Protein AF-0000000068093685 (afdb_homodimer)

pLDDT: mean 85.28, std 12.15, range [39.59, 98.5]

Structure (mmCIF, N/CA/C/O backbone):
data_AF-0000000068093685-model_v1
#
loop_
_entity.id
_entity.type
_entity.pdbx_description
1 polymer 'LysR-family transcriptional regulator'
#
loop_
_atom_site.group_PDB
_atom_site.id
_atom_site.type_symbol
_atom_site.label_atom_id
_atom_site.label_alt_id
_atom_site.label_comp_id
_atom_site.label_asym_id
_atom_site.label_entity_id
_atom_site.label_seq_id
_atom_site.pdbx_PDB_ins_code
_atom_site.Cartn_x
_atom_site.Cartn_y
_atom_site.Cartn_z
_atom_site.occupancy
_atom_site.B_iso_or_equiv
_atom_site.auth_seq_id
_atom_site.auth_comp_id
_atom_site.auth_asym_id
_atom_site.auth_atom_id
_atom_site.pdbx_PDB_model_num
ATOM 1 N N . MET A 1 1 ? 29.625 -22.766 -15.133 1 39.88 1 MET A N 1
ATOM 2 C CA . MET A 1 1 ? 28.391 -23.297 -14.555 1 39.88 1 MET A CA 1
ATOM 3 C C . MET A 1 1 ? 28.156 -22.734 -13.156 1 39.88 1 MET A C 1
ATOM 5 O O . MET A 1 1 ? 27.031 -22.438 -12.773 1 39.88 1 MET A O 1
ATOM 9 N N . SER A 1 2 ? 29.312 -22.531 -12.43 1 57.12 2 SER A N 1
ATOM 10 C CA . SER A 1 2 ? 29.438 -22.188 -11.016 1 57.12 2 SER A CA 1
ATOM 11 C C . SER A 1 2 ? 29.031 -20.75 -10.75 1 57.12 2 SER A C 1
ATOM 13 O O . SER A 1 2 ? 28.438 -20.438 -9.711 1 57.12 2 SER A O 1
ATOM 15 N N . SER A 1 3 ? 28.969 -20.062 -11.875 1 65.5 3 SER A N 1
ATOM 16 C CA . SER A 1 3 ? 28.812 -18.625 -11.727 1 65.5 3 SER A CA 1
ATOM 17 C C . SER A 1 3 ? 27.359 -18.234 -11.5 1 65.5 3 SER A C 1
ATOM 19 O O . SER A 1 3 ? 27.062 -17.375 -10.672 1 65.5 3 SER A O 1
ATOM 21 N N . ILE A 1 4 ? 26.547 -18.984 -12.125 1 68.38 4 ILE A N 1
ATOM 22 C CA . ILE A 1 4 ? 25.141 -18.688 -11.992 1 68.38 4 ILE A CA 1
ATOM 23 C C . ILE A 1 4 ? 24.672 -19.016 -10.57 1 68.38 4 ILE A C 1
ATOM 25 O O . ILE A 1 4 ? 23.922 -18.25 -9.961 1 68.38 4 ILE A O 1
ATOM 29 N N . ARG A 1 5 ? 25.141 -20.109 -10.156 1 74.62 5 ARG A N 1
ATOM 30 C CA . ARG A 1 5 ? 24.828 -20.5 -8.781 1 74.62 5 ARG A CA 1
ATOM 31 C C . ARG A 1 5 ? 25.328 -19.469 -7.785 1 74.62 5 ARG A C 1
ATOM 33 O O . ARG A 1 5 ? 24.641 -19.141 -6.824 1 74.62 5 ARG A O 1
ATOM 40 N N . PHE A 1 6 ? 26.484 -18.953 -8.039 1 78.94 6 PHE A N 1
ATOM 41 C CA . PHE A 1 6 ? 27.078 -17.953 -7.156 1 78.94 6 PHE A CA 1
ATOM 42 C C . PHE A 1 6 ? 26.281 -16.656 -7.203 1 78.94 6 PHE A C 1
ATOM 44 O O . PHE A 1 6 ? 26.078 -16.016 -6.176 1 78.94 6 PHE A O 1
ATOM 51 N N . LEU A 1 7 ? 25.844 -16.406 -8.375 1 81.06 7 LEU A N 1
ATOM 52 C CA . LEU A 1 7 ? 25.047 -15.195 -8.547 1 81.06 7 LEU A CA 1
ATOM 53 C C . LEU A 1 7 ? 23.719 -15.305 -7.816 1 81.06 7 LEU A C 1
ATOM 55 O O . LEU A 1 7 ? 23.25 -14.336 -7.207 1 81.06 7 LEU A O 1
ATOM 59 N N . ARG A 1 8 ? 23.172 -16.453 -7.863 1 80.44 8 ARG A N 1
ATOM 60 C CA . ARG A 1 8 ? 21.922 -16.688 -7.145 1 80.44 8 ARG A CA 1
ATOM 61 C C . ARG A 1 8 ? 22.141 -16.609 -5.637 1 80.44 8 ARG A C 1
ATOM 63 O O . ARG A 1 8 ? 21.312 -16.047 -4.914 1 80.44 8 ARG A O 1
ATOM 70 N N . THR A 1 9 ? 23.234 -17.188 -5.242 1 81.62 9 THR A N 1
ATOM 71 C CA . THR A 1 9 ? 23.594 -17.109 -3.83 1 81.62 9 THR A CA 1
ATOM 72 C C . THR A 1 9 ? 23.781 -15.664 -3.396 1 81.62 9 THR A C 1
ATOM 74 O O . THR A 1 9 ? 23.375 -15.273 -2.303 1 81.62 9 THR A O 1
ATOM 77 N N . PHE A 1 10 ? 24.328 -14.883 -4.266 1 85.69 10 PHE A N 1
ATOM 78 C CA . PHE A 1 10 ? 24.547 -13.469 -3.992 1 85.69 10 PHE A CA 1
ATOM 79 C C . PHE A 1 10 ? 23.219 -12.742 -3.785 1 85.69 10 PHE A C 1
ATOM 81 O O . PHE A 1 10 ? 23.078 -11.977 -2.832 1 85.69 10 PHE A O 1
ATOM 88 N N . LEU A 1 11 ? 22.344 -13.047 -4.641 1 81.5 11 LEU A N 1
ATOM 89 C CA . LEU A 1 11 ? 21.047 -12.414 -4.516 1 81.5 11 LEU A CA 1
ATOM 90 C C . LEU A 1 11 ? 20.359 -12.82 -3.219 1 81.5 11 LEU A C 1
ATOM 92 O O . LEU A 1 11 ? 19.688 -12.008 -2.58 1 81.5 11 LEU A O 1
ATOM 96 N N . ALA A 1 12 ? 20.516 -14.031 -2.824 1 79.88 12 ALA A N 1
ATOM 97 C CA . ALA A 1 12 ? 19.953 -14.516 -1.571 1 79.88 12 ALA A CA 1
ATOM 98 C C . ALA A 1 12 ? 20.562 -13.789 -0.373 1 79.88 12 ALA A C 1
ATOM 100 O O . ALA A 1 12 ? 19.844 -13.43 0.565 1 79.88 12 ALA A O 1
ATOM 101 N N . VAL A 1 13 ? 21.797 -13.547 -0.477 1 81.38 13 VAL A N 1
ATOM 102 C CA . VAL A 1 13 ? 22.5 -12.852 0.598 1 81.38 13 VAL A CA 1
ATOM 103 C C . VAL A 1 13 ? 22.016 -11.398 0.665 1 81.38 13 VAL A C 1
ATOM 105 O O . VAL A 1 13 ? 21.781 -10.867 1.752 1 81.38 13 VAL A O 1
ATOM 108 N N . ALA A 1 14 ? 21.906 -10.852 -0.483 1 79.88 14 ALA A N 1
ATOM 109 C CA . ALA A 1 14 ? 21.484 -9.461 -0.564 1 79.88 14 ALA A CA 1
ATOM 110 C C . ALA A 1 14 ? 20.094 -9.273 0.026 1 79.88 14 ALA A C 1
ATOM 112 O O . ALA A 1 14 ? 19.797 -8.242 0.637 1 79.88 14 ALA A O 1
ATOM 113 N N . GLN A 1 15 ? 19.344 -10.219 -0.206 1 73.25 15 GLN A N 1
ATOM 114 C CA . GLN A 1 15 ? 17.938 -10.164 0.213 1 73.25 15 GLN A CA 1
ATOM 115 C C . GLN A 1 15 ? 17.812 -10.391 1.717 1 73.25 15 GLN A C 1
ATOM 117 O O . GLN A 1 15 ? 16.953 -9.781 2.365 1 73.25 15 GLN A O 1
ATOM 122 N N . HIS A 1 16 ? 18.562 -11.234 2.352 1 68.06 16 HIS A N 1
ATOM 123 C CA . HIS A 1 16 ? 18.344 -11.688 3.721 1 68.06 16 HIS A CA 1
ATOM 124 C C . HIS A 1 16 ? 19.312 -11.008 4.688 1 68.06 16 HIS A C 1
ATOM 126 O O . HIS A 1 16 ? 19.125 -11.078 5.902 1 68.06 16 HIS A O 1
ATOM 132 N N . GLY A 1 17 ? 20.234 -10.227 4.211 1 64.56 17 GLY A N 1
ATOM 133 C CA . GLY A 1 17 ? 21.094 -9.336 4.977 1 64.56 17 GLY A CA 1
ATOM 134 C C . GLY A 1 17 ? 22.219 -10.062 5.691 1 64.56 17 GLY A C 1
ATOM 135 O O . GLY A 1 17 ? 23.156 -9.43 6.176 1 64.56 17 GLY A O 1
ATOM 136 N N . THR A 1 18 ? 22 -11.406 6.133 1 71.38 18 THR A N 1
ATOM 137 C CA . THR A 1 18 ? 23.094 -12.148 6.762 1 71.38 18 THR A CA 1
ATOM 138 C C . THR A 1 18 ? 23.453 -13.375 5.93 1 71.38 18 THR A C 1
ATOM 140 O O . THR A 1 18 ? 22.625 -13.883 5.168 1 71.38 18 THR A O 1
ATOM 143 N N . PHE A 1 19 ? 24.75 -13.883 6.137 1 75.62 19 PHE A N 1
ATOM 144 C CA . PHE A 1 19 ? 25.234 -15.062 5.422 1 75.62 19 PHE A CA 1
ATOM 145 C C . PHE A 1 19 ? 24.531 -16.312 5.906 1 75.62 19 PHE A C 1
ATOM 147 O O . PHE A 1 19 ? 24.219 -17.203 5.109 1 75.62 19 PHE A O 1
ATOM 154 N N . SER A 1 20 ? 24.172 -16.234 7.145 1 76.62 20 SER A N 1
ATOM 155 C CA . SER A 1 20 ? 23.516 -17.406 7.715 1 76.62 20 SER A CA 1
ATOM 156 C C . SER A 1 20 ? 22.094 -17.547 7.188 1 76.62 20 SER A C 1
ATOM 158 O O . SER A 1 20 ? 21.672 -18.641 6.82 1 76.62 20 SER A O 1
ATOM 160 N N . GLU A 1 21 ? 21.5 -16.562 7.152 1 75.62 21 GLU A N 1
ATOM 161 C CA . GLU A 1 21 ? 20.125 -16.594 6.664 1 75.62 21 GLU A CA 1
ATOM 162 C C . GLU A 1 21 ? 20.062 -16.906 5.172 1 75.62 21 GLU A C 1
ATOM 164 O O . GLU A 1 21 ? 19.203 -17.656 4.723 1 75.62 21 GLU A O 1
ATOM 169 N N . ALA A 1 22 ? 20.969 -16.375 4.492 1 76.62 22 ALA A N 1
ATOM 170 C CA . ALA A 1 22 ? 21.062 -16.672 3.064 1 76.62 22 ALA A CA 1
ATOM 171 C C . ALA A 1 22 ? 21.391 -18.141 2.836 1 76.62 22 ALA A C 1
ATOM 173 O O . ALA A 1 22 ? 20.828 -18.781 1.941 1 76.62 22 ALA A O 1
ATOM 174 N N . ALA A 1 23 ? 22.219 -18.656 3.637 1 78.88 23 ALA A N 1
ATOM 175 C CA . ALA A 1 23 ? 22.625 -20.062 3.531 1 78.88 23 ALA A CA 1
ATOM 176 C C . ALA A 1 23 ? 21.438 -21 3.689 1 78.88 23 ALA A C 1
ATOM 178 O O . ALA A 1 23 ? 21.281 -21.953 2.932 1 78.88 23 ALA A O 1
ATOM 179 N N . GLU A 1 24 ? 20.625 -20.656 4.586 1 74.31 24 GLU A N 1
ATOM 180 C CA . GLU A 1 24 ? 19.422 -21.453 4.828 1 74.31 24 GLU A CA 1
ATOM 181 C C . GLU A 1 24 ? 18.5 -21.422 3.621 1 74.31 24 GLU A C 1
ATOM 183 O O . GLU A 1 24 ? 17.906 -22.438 3.254 1 74.31 24 GLU A O 1
ATOM 188 N N . GLN A 1 25 ? 18.531 -20.406 2.957 1 68.5 25 GLN A N 1
ATOM 189 C CA . GLN A 1 25 ? 17.609 -20.219 1.848 1 68.5 25 GLN A CA 1
ATOM 190 C C . GLN A 1 25 ? 18.078 -20.953 0.597 1 68.5 25 GLN A C 1
ATOM 192 O O . GLN A 1 25 ? 17.266 -21.406 -0.208 1 68.5 25 GLN A O 1
ATOM 197 N N . VAL A 1 26 ? 19.359 -21.031 0.508 1 71.19 26 VAL A N 1
ATOM 198 C CA . VAL A 1 26 ? 19.891 -21.656 -0.706 1 71.19 26 VAL A CA 1
ATOM 199 C C . VAL A 1 26 ? 20.344 -23.078 -0.406 1 71.19 26 VAL A C 1
ATOM 201 O O . VAL A 1 26 ? 21 -23.703 -1.238 1 71.19 26 VAL A O 1
ATOM 204 N N . ALA A 1 27 ? 19.984 -23.531 0.815 1 75 27 ALA A N 1
ATOM 205 C CA . ALA A 1 27 ? 20.297 -24.891 1.233 1 75 27 ALA A CA 1
ATOM 206 C C . ALA A 1 27 ? 21.797 -25.156 1.15 1 75 27 ALA A C 1
ATOM 208 O O . ALA A 1 27 ? 22.234 -26.188 0.604 1 75 27 ALA A O 1
ATOM 209 N N . LEU A 1 28 ? 22.547 -24.188 1.588 1 79.25 28 LEU A N 1
ATOM 210 C CA . LEU A 1 28 ? 24 -24.297 1.681 1 79.25 28 LEU A CA 1
ATOM 211 C C . LEU A 1 28 ? 24.484 -23.969 3.092 1 79.25 28 LEU A C 1
ATOM 213 O O . LEU A 1 28 ? 23.734 -23.406 3.893 1 79.25 28 LEU A O 1
ATOM 217 N N . THR A 1 29 ? 25.625 -24.453 3.445 1 80.94 29 THR A N 1
ATOM 218 C CA . THR A 1 29 ? 26.234 -24.047 4.707 1 80.94 29 THR A CA 1
ATOM 219 C C . THR A 1 29 ? 26.734 -22.609 4.629 1 80.94 29 THR A C 1
ATOM 221 O O . THR A 1 29 ? 26.984 -22.094 3.541 1 80.94 29 THR A O 1
ATOM 224 N N . GLN A 1 30 ? 26.766 -22.031 5.742 1 84.81 30 GLN A N 1
ATOM 225 C CA . GLN A 1 30 ? 27.297 -20.672 5.797 1 84.81 30 GLN A CA 1
ATOM 226 C C . GLN A 1 30 ? 28.703 -20.609 5.211 1 84.81 30 GLN A C 1
ATOM 228 O O . GLN A 1 30 ? 29.047 -19.625 4.543 1 84.81 30 GLN A O 1
ATOM 233 N N . ALA A 1 31 ? 29.531 -21.609 5.48 1 85 31 ALA A N 1
ATOM 234 C CA . ALA A 1 31 ? 30.875 -21.656 4.941 1 85 31 ALA A CA 1
ATOM 235 C C . ALA A 1 31 ? 30.859 -21.703 3.416 1 85 31 ALA A C 1
ATOM 237 O O . ALA A 1 31 ? 31.672 -21.031 2.76 1 85 31 ALA A O 1
ATOM 238 N N . ALA A 1 32 ? 29.938 -22.438 2.975 1 82.94 32 ALA A N 1
ATOM 239 C CA . ALA A 1 32 ? 29.812 -22.562 1.524 1 82.94 32 ALA A CA 1
ATOM 240 C C . ALA A 1 32 ?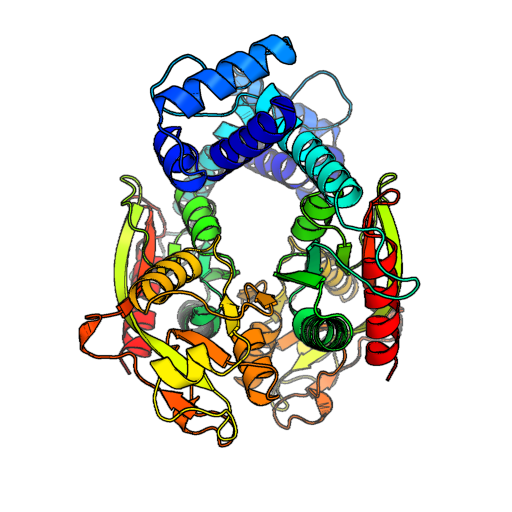 29.375 -21.234 0.904 1 82.94 32 ALA A C 1
ATOM 242 O O . ALA A 1 32 ? 29.875 -20.844 -0.145 1 82.94 32 ALA A O 1
ATOM 243 N N . VAL A 1 33 ? 28.453 -20.625 1.539 1 86.69 33 VAL A N 1
ATOM 244 C CA . VAL A 1 33 ? 27.969 -19.344 1.062 1 86.69 33 VAL A CA 1
ATOM 245 C C . VAL A 1 33 ? 29.109 -18.328 1.092 1 86.69 33 VAL A C 1
ATOM 247 O O . VAL A 1 33 ? 29.297 -17.578 0.131 1 86.69 33 VAL A O 1
ATOM 250 N N . SER A 1 34 ? 29.828 -18.312 2.186 1 85.31 34 SER A N 1
ATOM 251 C CA . SER A 1 34 ? 30.953 -17.406 2.316 1 85.31 34 SER A CA 1
ATOM 252 C C . SER A 1 34 ? 32 -17.656 1.228 1 85.31 34 SER A C 1
ATOM 254 O O . SER A 1 34 ? 32.531 -16.719 0.636 1 85.31 34 SER A O 1
ATOM 256 N N . PHE A 1 35 ? 32.25 -18.859 0.977 1 81.69 35 PHE A N 1
ATOM 257 C CA . PHE A 1 35 ? 33.188 -19.234 -0.076 1 81.69 35 PHE A CA 1
ATOM 258 C C . PHE A 1 35 ? 32.719 -18.75 -1.436 1 81.69 35 PHE A C 1
ATOM 260 O O . PHE A 1 35 ? 33.469 -18.172 -2.209 1 81.69 35 PHE A O 1
ATOM 267 N N . GLN A 1 36 ? 31.484 -19.031 -1.688 1 84.62 36 GLN A N 1
ATOM 268 C CA . GLN A 1 36 ? 30.891 -18.625 -2.965 1 84.62 36 GLN A CA 1
ATOM 269 C C . GLN A 1 36 ? 30.984 -17.109 -3.16 1 84.62 36 GLN A C 1
ATOM 271 O O . GLN A 1 36 ? 31.266 -16.641 -4.266 1 84.62 36 GLN A O 1
ATOM 276 N N . MET A 1 37 ? 30.75 -16.406 -2.141 1 86.94 37 MET A N 1
ATOM 277 C CA . MET A 1 37 ? 30.781 -14.953 -2.23 1 86.94 37 MET A CA 1
ATOM 278 C C . MET A 1 37 ? 32.219 -14.461 -2.48 1 86.94 37 MET A C 1
ATOM 280 O O . MET A 1 37 ? 32.406 -13.547 -3.277 1 86.94 37 MET A O 1
ATOM 284 N N . ARG A 1 38 ? 33.156 -15.055 -1.841 1 83.25 38 ARG A N 1
ATOM 285 C CA . ARG A 1 38 ? 34.562 -14.711 -2.074 1 83.25 38 ARG A CA 1
ATOM 286 C C . ARG A 1 38 ? 34.969 -15.047 -3.504 1 83.25 38 ARG A C 1
ATOM 288 O O . ARG A 1 38 ? 35.656 -14.258 -4.152 1 83.25 38 ARG A O 1
ATOM 295 N N . ALA A 1 39 ? 34.531 -16.203 -3.873 1 80.69 39 ALA A N 1
ATOM 296 C CA . ALA A 1 39 ? 34.812 -16.625 -5.238 1 80.69 39 ALA A CA 1
ATOM 297 C C . ALA A 1 39 ? 34.219 -15.672 -6.254 1 80.69 39 ALA A C 1
ATOM 299 O O . ALA A 1 39 ? 34.844 -15.344 -7.273 1 80.69 39 ALA A O 1
ATOM 300 N N . LEU A 1 40 ? 33.031 -15.281 -6.023 1 83.81 40 LEU A N 1
ATOM 301 C CA . LEU A 1 40 ? 32.312 -14.352 -6.906 1 83.81 40 LEU A CA 1
ATOM 302 C C . LEU A 1 40 ? 33.062 -13.016 -6.969 1 83.81 40 LEU A C 1
ATOM 304 O O . LEU A 1 40 ? 33.219 -12.445 -8.047 1 83.81 40 LEU A O 1
ATOM 308 N N . GLU A 1 41 ? 33.438 -12.547 -5.809 1 86 41 GLU A N 1
ATOM 309 C CA . GLU A 1 41 ? 34.219 -11.305 -5.762 1 86 41 GLU A CA 1
ATOM 310 C C . GLU A 1 41 ? 35.5 -11.43 -6.559 1 86 41 GLU A C 1
ATOM 312 O O . GLU A 1 41 ? 35.906 -10.5 -7.277 1 86 41 GLU A O 1
ATOM 317 N N . ALA A 1 42 ? 36.156 -12.531 -6.406 1 80.31 42 ALA A N 1
ATOM 318 C CA . ALA A 1 42 ? 37.375 -12.789 -7.137 1 80.31 42 ALA A CA 1
ATOM 319 C C . ALA A 1 42 ? 37.125 -12.812 -8.641 1 80.31 42 ALA A C 1
ATOM 321 O O . ALA A 1 42 ? 37.906 -12.234 -9.414 1 80.31 42 ALA A O 1
ATOM 322 N N . GLU A 1 43 ? 36.062 -13.492 -8.961 1 79.31 43 GLU A N 1
ATOM 323 C CA . GLU A 1 43 ? 35.719 -13.594 -10.375 1 79.31 43 GLU A CA 1
ATOM 324 C C . GLU A 1 43 ? 35.406 -12.227 -10.969 1 79.31 43 GLU A C 1
ATOM 326 O O . GLU A 1 43 ? 35.812 -11.922 -12.102 1 79.31 43 GLU A O 1
ATOM 331 N N . LEU A 1 44 ? 34.719 -11.43 -10.195 1 78.88 44 LEU A N 1
ATOM 332 C CA . LEU A 1 44 ? 34.281 -10.125 -10.672 1 78.88 44 LEU A CA 1
ATOM 333 C C . LEU A 1 44 ? 35.344 -9.07 -10.461 1 78.88 44 LEU A C 1
ATOM 335 O O . LEU A 1 44 ? 35.281 -7.984 -11.039 1 78.88 44 LEU A O 1
ATOM 339 N N . GLY A 1 45 ? 36.312 -9.328 -9.68 1 78.69 45 GLY A N 1
ATOM 340 C CA . GLY A 1 45 ? 37.438 -8.422 -9.422 1 78.69 45 GLY A CA 1
ATOM 341 C C . GLY A 1 45 ? 37.062 -7.246 -8.539 1 78.69 45 GLY A C 1
ATOM 342 O O . GLY A 1 45 ? 37.594 -6.148 -8.695 1 78.69 45 GLY A O 1
ATOM 343 N N . ARG A 1 46 ? 35.969 -7.422 -7.82 1 80.25 46 ARG A N 1
ATOM 344 C CA . ARG A 1 46 ? 35.562 -6.344 -6.938 1 80.25 46 ARG A CA 1
ATOM 345 C C . ARG A 1 46 ? 34.938 -6.895 -5.645 1 80.25 46 ARG A C 1
ATOM 347 O O . ARG A 1 46 ? 34.344 -7.973 -5.641 1 80.25 46 ARG A O 1
ATOM 354 N N . GLU A 1 47 ? 35.156 -6.152 -4.594 1 85.25 47 GLU A N 1
ATOM 355 C CA . GLU A 1 47 ? 34.531 -6.484 -3.324 1 85.25 47 GLU A CA 1
ATOM 356 C C . GLU A 1 47 ? 33.062 -6.055 -3.316 1 85.25 47 GLU A C 1
ATOM 358 O O . GLU A 1 47 ? 32.719 -4.961 -3.783 1 85.25 47 GLU A O 1
ATOM 363 N N . LEU A 1 48 ? 32.281 -6.949 -2.871 1 86.12 48 LEU A N 1
ATOM 364 C CA . LEU A 1 48 ? 30.859 -6.691 -2.922 1 86.12 48 LEU A CA 1
ATOM 365 C C . LEU A 1 48 ? 30.297 -6.473 -1.521 1 86.12 48 LEU A C 1
ATOM 367 O O . LEU A 1 48 ? 29.188 -5.953 -1.364 1 86.12 48 LEU A O 1
ATOM 371 N N . PHE A 1 49 ? 31.031 -6.836 -0.463 1 86.19 49 PHE A N 1
ATOM 372 C CA . PHE A 1 49 ? 30.578 -6.766 0.919 1 86.19 49 PHE A CA 1
ATOM 373 C C . PHE A 1 49 ? 31.531 -5.922 1.762 1 86.19 49 PHE A C 1
ATOM 375 O O . PHE A 1 49 ? 32.719 -5.875 1.496 1 86.19 49 PHE A O 1
ATOM 382 N N . ASP A 1 50 ? 30.875 -5.188 2.766 1 76.75 50 ASP A N 1
ATOM 383 C CA . ASP A 1 50 ? 31.719 -4.477 3.727 1 76.75 50 ASP A CA 1
ATOM 384 C C . ASP A 1 50 ? 32.438 -5.449 4.66 1 76.75 50 ASP A C 1
ATOM 386 O O . ASP A 1 50 ? 31.812 -6.398 5.16 1 76.75 50 ASP A O 1
ATOM 390 N N . ARG A 1 51 ? 33.75 -5.547 4.668 1 65.94 51 ARG A N 1
ATOM 391 C CA . ARG A 1 51 ? 34.594 -6.523 5.344 1 65.94 51 ARG A CA 1
ATOM 392 C C . ARG A 1 51 ? 34.531 -6.355 6.855 1 65.94 51 ARG A C 1
ATOM 394 O O . ARG A 1 51 ? 35.031 -7.188 7.602 1 65.94 51 ARG A O 1
ATOM 401 N N . GLY A 1 52 ? 34.125 -5.328 7.398 1 57.66 52 GLY A N 1
ATOM 402 C CA . GLY A 1 52 ? 34.469 -5.055 8.789 1 57.66 52 GLY A CA 1
ATOM 403 C C . GLY A 1 52 ? 33.656 -5.879 9.766 1 57.66 52 GLY A C 1
ATOM 404 O O . GLY A 1 52 ? 33.969 -5.957 10.953 1 57.66 52 GLY A O 1
ATOM 405 N N . GLY A 1 53 ? 32.406 -6.559 9.508 1 56.22 53 GLY A N 1
ATOM 406 C CA . GLY A 1 53 ? 31.625 -7.172 10.578 1 56.22 53 GLY A CA 1
ATOM 407 C C . GLY A 1 53 ? 31.031 -8.508 10.188 1 56.22 53 GLY A C 1
ATOM 408 O O . GLY A 1 53 ? 31.312 -9.031 9.109 1 56.22 53 GLY A O 1
ATOM 409 N N . ARG A 1 54 ? 30.422 -9.172 11.148 1 53.78 54 ARG A N 1
ATOM 410 C CA . ARG A 1 54 ? 29.719 -10.445 11.07 1 53.78 54 ARG A CA 1
ATOM 411 C C . ARG A 1 54 ? 28.516 -10.352 10.133 1 53.78 54 ARG A C 1
ATOM 413 O O . ARG A 1 54 ? 27.953 -11.375 9.734 1 53.78 54 ARG A O 1
ATOM 420 N N . LEU A 1 55 ? 28.156 -9.242 9.672 1 60.81 55 LEU A N 1
ATOM 421 C CA . LEU A 1 55 ? 26.953 -9.062 8.891 1 60.81 55 LEU A CA 1
ATOM 422 C C . LEU A 1 55 ? 27.266 -8.984 7.398 1 60.81 55 LEU A C 1
ATOM 424 O O . LEU A 1 55 ? 28.328 -8.477 7.016 1 60.81 55 LEU A O 1
ATOM 428 N N . ALA A 1 56 ? 26.578 -9.719 6.547 1 68.81 56 ALA A N 1
ATOM 429 C CA . ALA A 1 56 ? 26.672 -9.695 5.09 1 68.81 56 ALA A CA 1
ATOM 430 C C . ALA A 1 56 ? 26.047 -8.43 4.523 1 68.81 56 ALA A C 1
ATOM 432 O O . ALA A 1 56 ? 24.938 -8.469 3.977 1 68.81 56 ALA A O 1
ATOM 433 N N . ILE A 1 57 ? 26.812 -7.332 4.754 1 75.44 57 ILE A N 1
ATOM 434 C CA . ILE A 1 57 ? 26.297 -6.062 4.262 1 75.44 57 ILE A CA 1
ATOM 435 C C . ILE A 1 57 ? 26.938 -5.727 2.918 1 75.44 57 ILE A C 1
ATOM 437 O O . ILE A 1 57 ? 28.172 -5.715 2.801 1 75.44 57 ILE A O 1
ATOM 441 N N . LEU A 1 58 ? 26.078 -5.512 1.967 1 78.56 58 LEU A N 1
ATOM 442 C CA . LEU A 1 58 ? 26.562 -5.129 0.643 1 78.56 58 LEU A CA 1
ATOM 443 C C . LEU A 1 58 ? 27.219 -3.756 0.679 1 78.56 58 LEU A C 1
ATOM 445 O O . LEU A 1 58 ? 26.719 -2.836 1.326 1 78.56 58 LEU A O 1
ATOM 449 N N . ASN A 1 59 ? 28.406 -3.656 0.06 1 77.94 59 ASN A N 1
ATOM 450 C CA . ASN A 1 59 ? 28.969 -2.33 -0.171 1 77.94 59 ASN A CA 1
ATOM 451 C C . ASN A 1 59 ? 28.328 -1.648 -1.374 1 77.94 59 ASN A C 1
ATOM 453 O O . ASN A 1 59 ? 27.344 -2.154 -1.929 1 77.94 59 ASN A O 1
ATOM 457 N N . ALA A 1 60 ? 28.781 -0.5 -1.72 1 73.88 60 ALA A N 1
ATOM 458 C CA . ALA A 1 60 ? 28.203 0.271 -2.816 1 73.88 60 ALA A CA 1
ATOM 459 C C . ALA A 1 60 ? 28.234 -0.525 -4.117 1 73.88 60 ALA A C 1
ATOM 461 O O . ALA A 1 60 ? 27.25 -0.534 -4.859 1 73.88 60 ALA A O 1
ATOM 462 N N . ALA A 1 61 ? 29.297 -1.18 -4.344 1 75.69 61 ALA A N 1
ATOM 463 C CA . ALA A 1 61 ? 29.438 -1.988 -5.551 1 75.69 61 ALA A CA 1
ATOM 464 C C . ALA A 1 61 ? 28.453 -3.148 -5.559 1 75.69 61 ALA A C 1
ATOM 466 O O . ALA A 1 61 ? 27.859 -3.461 -6.594 1 75.69 61 ALA A O 1
ATOM 467 N N . GLY A 1 62 ? 28.312 -3.744 -4.438 1 81.25 62 GLY A N 1
ATOM 468 C CA . GLY A 1 62 ? 27.359 -4.832 -4.309 1 81.25 62 GLY A CA 1
ATOM 469 C C . GLY A 1 62 ? 25.922 -4.402 -4.559 1 81.25 62 GLY A C 1
ATOM 470 O O . GLY A 1 62 ? 25.172 -5.078 -5.27 1 81.25 62 GLY A O 1
ATOM 471 N N . ARG A 1 63 ? 25.578 -3.373 -4.074 1 76.5 63 ARG A N 1
ATOM 472 C CA . ARG A 1 63 ? 24.219 -2.859 -4.234 1 76.5 63 ARG A CA 1
ATOM 473 C C . ARG A 1 63 ? 23.938 -2.516 -5.691 1 76.5 63 ARG A C 1
ATOM 475 O O . ARG A 1 63 ? 22.828 -2.764 -6.188 1 76.5 63 ARG A O 1
ATOM 482 N N . GLU A 1 64 ? 24.922 -2.043 -6.316 1 73.19 64 GLU A N 1
ATOM 483 C CA . GLU A 1 64 ? 24.797 -1.677 -7.723 1 73.19 64 GLU A CA 1
ATOM 484 C C . GLU A 1 64 ? 24.641 -2.914 -8.602 1 73.19 64 GLU A C 1
ATOM 486 O O . GLU A 1 64 ? 23.984 -2.859 -9.648 1 73.19 64 GLU A O 1
ATOM 491 N N . LEU A 1 65 ? 25.203 -3.975 -8.148 1 77.88 65 LEU A N 1
ATOM 492 C CA . LEU A 1 65 ? 25.25 -5.176 -8.984 1 77.88 65 LEU A CA 1
ATOM 493 C C . LEU A 1 65 ? 23.969 -5.988 -8.836 1 77.88 65 LEU A C 1
ATOM 495 O O . LEU A 1 65 ? 23.656 -6.816 -9.688 1 77.88 65 LEU A O 1
ATOM 499 N N . VAL A 1 66 ? 23.312 -5.746 -7.781 1 79.5 66 VAL A N 1
ATOM 500 C CA . VAL A 1 66 ? 22.156 -6.574 -7.473 1 79.5 66 VAL A CA 1
ATOM 501 C C . VAL A 1 66 ? 21.172 -6.539 -8.641 1 79.5 66 VAL A C 1
ATOM 503 O O . VAL A 1 66 ? 20.797 -7.582 -9.18 1 79.5 66 VAL A O 1
ATOM 506 N N . PRO A 1 67 ? 20.906 -5.406 -9.18 1 71.19 67 PRO A N 1
ATOM 507 C CA . PRO A 1 67 ? 19.969 -5.41 -10.305 1 71.19 67 PRO A CA 1
ATOM 508 C C . PRO A 1 67 ? 20.547 -6.059 -11.562 1 71.19 67 PRO A C 1
ATOM 510 O O . PRO A 1 67 ? 19.828 -6.723 -12.312 1 71.19 67 PRO A O 1
ATOM 513 N N . GLU A 1 68 ? 21.766 -5.914 -11.719 1 71.75 68 GLU A N 1
ATOM 514 C CA . GLU A 1 68 ? 22.422 -6.48 -12.891 1 71.75 68 GLU A CA 1
ATOM 515 C C . GLU A 1 68 ? 22.453 -8.008 -12.828 1 71.75 68 GLU A C 1
ATOM 517 O O . GLU A 1 68 ? 22.203 -8.68 -13.828 1 71.75 68 GLU A O 1
ATOM 522 N N . ILE A 1 69 ? 22.734 -8.453 -11.727 1 77.62 69 ILE A N 1
ATOM 523 C CA . ILE A 1 69 ? 22.812 -9.898 -11.539 1 77.62 69 ILE A CA 1
ATOM 524 C C . ILE A 1 69 ? 21.422 -10.508 -11.672 1 77.62 69 ILE A C 1
ATOM 526 O O . ILE A 1 69 ? 21.266 -11.57 -12.281 1 77.62 69 ILE A O 1
ATOM 530 N N . LYS A 1 70 ? 20.578 -9.891 -11.117 1 73.25 70 LYS A N 1
ATOM 531 C CA . LYS A 1 70 ? 19.203 -10.367 -11.273 1 73.25 70 LYS A CA 1
ATOM 532 C C . LYS A 1 70 ? 18.812 -10.469 -12.742 1 73.25 70 LYS A C 1
ATOM 534 O O . LYS A 1 70 ? 18.25 -11.469 -13.172 1 73.25 70 LYS A O 1
ATOM 539 N N . ARG A 1 71 ? 19.172 -9.523 -13.516 1 65.88 71 ARG A N 1
ATOM 540 C CA . ARG A 1 71 ? 18.906 -9.523 -14.953 1 65.88 71 ARG A CA 1
ATOM 541 C C . ARG A 1 71 ? 19.609 -10.688 -15.641 1 65.88 71 ARG A C 1
ATOM 543 O O . ARG A 1 71 ? 19.031 -11.352 -16.5 1 65.88 71 ARG A O 1
ATOM 550 N N . LEU A 1 72 ? 20.766 -10.766 -15.195 1 65.62 72 LEU A N 1
ATOM 551 C CA . LEU A 1 72 ? 21.562 -11.844 -15.789 1 65.62 72 LEU A CA 1
ATOM 552 C C . LEU A 1 72 ? 20.938 -13.203 -15.508 1 65.62 72 LEU A C 1
ATOM 554 O O . LEU A 1 72 ? 20.812 -14.039 -16.406 1 65.62 72 LEU A O 1
ATOM 558 N N . LEU A 1 73 ? 20.562 -13.367 -14.375 1 72.06 73 LEU A N 1
ATOM 559 C CA . LEU A 1 73 ? 20 -14.656 -13.992 1 72.06 73 LEU A CA 1
ATOM 560 C C . LEU A 1 73 ? 18.641 -14.875 -14.656 1 72.06 73 LEU A C 1
ATOM 562 O O . LEU A 1 73 ? 18.312 -15.992 -15.078 1 72.06 73 LEU A O 1
ATOM 566 N N . ASP A 1 74 ? 18 -13.859 -14.781 1 64.38 74 ASP A N 1
ATOM 567 C CA . ASP A 1 74 ? 16.719 -13.938 -15.492 1 64.38 74 ASP A CA 1
ATOM 568 C C . ASP A 1 74 ? 16.938 -14.352 -16.953 1 64.38 74 ASP A C 1
ATOM 570 O O . ASP A 1 74 ? 16.203 -15.188 -17.469 1 64.38 74 ASP A O 1
ATOM 574 N N . LEU A 1 75 ? 17.875 -13.695 -17.484 1 58.75 75 LEU A N 1
ATOM 575 C CA . LEU A 1 75 ? 18.219 -14.023 -18.859 1 58.75 75 LEU A CA 1
ATOM 576 C C . LEU A 1 75 ? 18.656 -15.477 -18.984 1 58.75 75 LEU A C 1
ATOM 578 O O . LEU A 1 75 ? 18.266 -16.172 -19.922 1 58.75 75 LEU A O 1
ATOM 582 N N . TYR A 1 76 ? 19.453 -15.836 -18.031 1 59.53 76 TYR A N 1
ATOM 583 C CA . TYR A 1 76 ? 19.938 -17.203 -18.016 1 59.53 76 TYR A CA 1
ATOM 584 C C . TYR A 1 76 ? 18.781 -18.188 -17.891 1 59.53 76 TYR A C 1
ATOM 586 O O . TYR A 1 76 ? 18.719 -19.203 -18.594 1 59.53 76 TYR A O 1
ATOM 594 N N . ASP A 1 77 ? 18 -17.938 -16.969 1 60.84 77 ASP A N 1
ATOM 595 C CA . ASP A 1 77 ? 16.875 -18.828 -16.75 1 60.84 77 ASP A CA 1
ATOM 596 C C . ASP A 1 77 ? 15.961 -18.875 -17.969 1 60.84 77 ASP A C 1
ATOM 598 O O . ASP A 1 77 ? 15.391 -19.922 -18.297 1 60.84 77 ASP A O 1
ATOM 602 N N . HIS A 1 78 ? 15.93 -17.812 -18.578 1 57.66 78 HIS A N 1
ATOM 603 C CA . HIS A 1 78 ? 15.18 -17.75 -19.828 1 57.66 78 HIS A CA 1
ATOM 604 C C . HIS A 1 78 ? 15.805 -18.641 -20.891 1 57.66 78 HIS A C 1
ATOM 606 O O . HIS A 1 78 ? 15.086 -19.297 -21.656 1 57.66 78 HIS A O 1
ATOM 612 N N . LEU A 1 79 ? 17.047 -18.5 -20.859 1 51.53 79 LEU A N 1
ATOM 613 C CA . LEU A 1 79 ? 17.766 -19.312 -21.844 1 51.53 79 LEU A CA 1
ATOM 614 C C . LEU A 1 79 ? 17.547 -20.812 -21.578 1 51.53 79 LEU A C 1
ATOM 616 O O . LEU A 1 79 ? 17.547 -21.609 -22.516 1 51.53 79 LEU A O 1
ATOM 620 N N . LYS A 1 80 ? 17.484 -21.094 -20.359 1 48.94 80 LYS A N 1
ATOM 621 C CA . LYS A 1 80 ? 17.297 -22.484 -20 1 48.94 80 LYS A CA 1
ATOM 622 C C . LYS A 1 80 ? 15.844 -22.922 -20.219 1 48.94 80 LYS A C 1
ATOM 624 O O . LYS A 1 80 ? 15.539 -24.109 -20.25 1 48.94 80 LYS A O 1
ATOM 629 N N . ALA A 1 81 ? 14.984 -22.062 -20.016 1 49.22 81 ALA A N 1
ATOM 630 C CA . ALA A 1 81 ? 13.586 -22.469 -20.172 1 49.22 81 ALA A CA 1
ATOM 631 C C . ALA A 1 81 ? 13.352 -23.094 -21.547 1 49.22 81 ALA A C 1
ATOM 633 O O . ALA A 1 81 ? 13.875 -22.625 -22.562 1 49.22 81 ALA A O 1
ATOM 634 N N . PRO A 1 82 ? 13.016 -24.312 -21.484 1 46.75 82 PRO A N 1
ATOM 635 C CA . PRO A 1 82 ? 12.75 -25 -22.75 1 46.75 82 PRO A CA 1
ATOM 636 C C . PRO A 1 82 ? 12.016 -24.125 -23.75 1 46.75 82 PRO A C 1
ATOM 638 O O . PRO A 1 82 ? 11.289 -23.203 -23.359 1 46.75 82 PRO A O 1
ATOM 641 N N . ARG A 1 83 ? 12.531 -24.062 -25.016 1 45.44 83 ARG A N 1
ATOM 642 C CA . ARG A 1 83 ? 11.891 -23.516 -26.203 1 45.44 83 ARG A CA 1
ATOM 643 C C . ARG A 1 83 ? 10.383 -23.766 -26.172 1 45.44 83 ARG A C 1
ATOM 645 O O . ARG A 1 83 ? 9.93 -24.906 -26.297 1 45.44 83 ARG A O 1
ATOM 652 N N . ASN A 1 84 ? 9.711 -23.078 -25.328 1 46.78 84 ASN A N 1
ATOM 653 C CA . ASN A 1 84 ? 8.266 -23.25 -25.281 1 46.78 84 ASN A CA 1
ATOM 654 C C . ASN A 1 84 ? 7.672 -23.359 -26.688 1 46.78 84 ASN A C 1
ATOM 656 O O . ASN A 1 84 ? 8.258 -22.875 -27.656 1 46.78 84 ASN A O 1
ATOM 660 N N . VAL A 1 85 ? 6.844 -24.375 -26.875 1 49.47 85 VAL A N 1
ATOM 661 C CA . VAL A 1 85 ? 6.016 -24.5 -28.078 1 49.47 85 VAL A CA 1
ATOM 662 C C . VAL A 1 85 ? 5.574 -23.109 -28.531 1 49.47 85 VAL A C 1
ATOM 664 O O . VAL A 1 85 ? 5.328 -22.219 -27.703 1 49.47 85 VAL A O 1
ATOM 667 N N . PRO A 1 86 ? 5.582 -22.844 -29.766 1 51.88 86 PRO A N 1
ATOM 668 C CA . PRO A 1 86 ? 5.051 -21.594 -30.328 1 51.88 86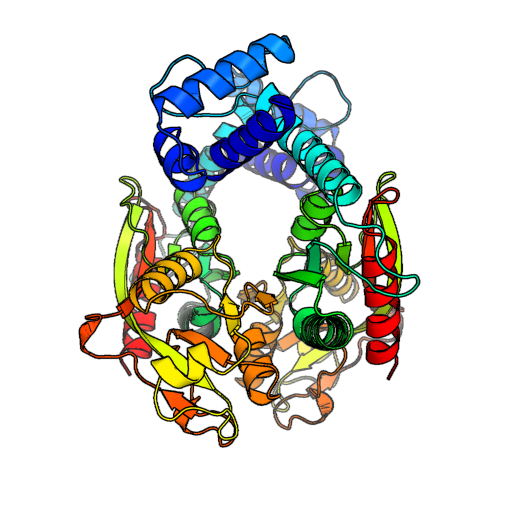 PRO A CA 1
ATOM 669 C C . PRO A 1 86 ? 3.691 -21.219 -29.75 1 51.88 86 PRO A C 1
ATOM 671 O O . PRO A 1 86 ? 2.783 -22.047 -29.703 1 51.88 86 PRO A O 1
ATOM 674 N N . GLY A 1 87 ? 3.57 -20.188 -28.953 1 63.09 87 GLY A N 1
ATOM 675 C CA . GLY A 1 87 ? 2.326 -19.703 -28.375 1 63.09 87 GLY A CA 1
ATOM 676 C C . GLY A 1 87 ? 2.25 -19.859 -26.875 1 63.09 87 GLY A C 1
ATOM 677 O O . GLY A 1 87 ? 1.387 -19.266 -26.219 1 63.09 87 GLY A O 1
ATOM 678 N N . GLU A 1 88 ? 3.018 -20.766 -26.359 1 68.56 88 GLU A N 1
ATOM 679 C CA . GLU A 1 88 ? 2.934 -21 -24.922 1 68.56 88 GLU A CA 1
ATOM 680 C C . GLU A 1 88 ? 3.857 -20.062 -24.156 1 68.56 88 GLU A C 1
ATOM 682 O O . GLU A 1 88 ? 5.031 -19.922 -24.5 1 68.56 88 GLU A O 1
ATOM 687 N N . LEU A 1 89 ? 3.234 -19.312 -23.297 1 75.12 89 LEU A N 1
ATOM 688 C CA . LEU A 1 89 ? 4.012 -18.469 -22.406 1 75.12 89 LEU A CA 1
ATOM 689 C C . LEU A 1 89 ? 4.492 -19.266 -21.188 1 75.12 89 LEU A C 1
ATOM 691 O O . LEU A 1 89 ? 3.758 -20.094 -20.656 1 75.12 89 LEU A O 1
ATOM 695 N N . ALA A 1 90 ? 5.766 -19.125 -20.984 1 74.31 90 ALA A N 1
ATOM 696 C CA . ALA A 1 90 ? 6.348 -19.812 -19.828 1 74.31 90 ALA A CA 1
ATOM 697 C C . ALA A 1 90 ? 7.375 -18.938 -19.125 1 74.31 90 ALA A C 1
ATOM 699 O O . ALA A 1 90 ? 7.758 -17.891 -19.625 1 74.31 90 ALA A O 1
ATOM 700 N N . GLY A 1 91 ? 7.688 -19.328 -17.875 1 78.5 91 GLY A N 1
ATOM 701 C CA . GLY A 1 91 ? 8.695 -18.609 -17.109 1 78.5 91 GLY A CA 1
ATOM 702 C C . GLY A 1 91 ? 8.102 -17.688 -16.047 1 78.5 91 GLY A C 1
ATOM 703 O O . GLY A 1 91 ? 6.883 -17.609 -15.906 1 78.5 91 GLY A O 1
ATOM 704 N N . SER A 1 92 ? 9.031 -17.047 -15.367 1 84.5 92 SER A N 1
ATOM 705 C CA . SER A 1 92 ? 8.625 -16.188 -14.258 1 84.5 92 SER A CA 1
ATOM 706 C C . SER A 1 92 ? 8.461 -14.734 -14.703 1 84.5 92 SER A C 1
ATOM 708 O O . SER A 1 92 ? 9.266 -14.234 -15.5 1 84.5 92 SER A O 1
ATOM 710 N N . VAL A 1 93 ? 7.359 -14.125 -14.305 1 88.38 93 VAL A N 1
ATOM 711 C CA . VAL A 1 93 ? 7.117 -12.719 -14.602 1 88.38 93 VAL A CA 1
ATOM 712 C C . VAL A 1 93 ? 6.652 -11.992 -13.344 1 88.38 93 VAL A C 1
ATOM 714 O O . VAL A 1 93 ? 5.852 -12.531 -12.57 1 88.38 93 VAL A O 1
ATOM 717 N N . SER A 1 94 ? 7.242 -10.867 -13.055 1 92.25 94 SER A N 1
ATOM 718 C CA . SER A 1 94 ? 6.863 -10.016 -11.938 1 92.25 94 SER A CA 1
ATOM 719 C C . SER A 1 94 ? 6.262 -8.695 -12.422 1 92.25 94 SER A C 1
ATOM 721 O O . SER A 1 94 ? 6.918 -7.938 -13.141 1 92.25 94 SER A O 1
ATOM 723 N N . VAL A 1 95 ? 5.012 -8.461 -11.984 1 95.56 95 VAL A N 1
ATOM 724 C CA . VAL A 1 95 ? 4.312 -7.266 -12.453 1 95.56 95 VAL A CA 1
ATOM 725 C C . VAL A 1 95 ? 3.76 -6.492 -11.258 1 95.56 95 VAL A C 1
ATOM 727 O O . VAL A 1 95 ? 3.25 -7.09 -10.305 1 95.56 95 VAL A O 1
ATOM 730 N N . GLY A 1 96 ? 3.914 -5.219 -11.344 1 96.75 96 GLY A N 1
ATOM 731 C CA . GLY A 1 96 ? 3.396 -4.355 -10.289 1 96.75 96 GLY A CA 1
ATOM 732 C C . GLY A 1 96 ? 2.209 -3.523 -10.727 1 96.75 96 GLY A C 1
ATOM 733 O O . GLY A 1 96 ? 1.966 -3.365 -11.93 1 96.75 96 GLY A O 1
ATOM 734 N N . ALA A 1 97 ? 1.47 -3.041 -9.742 1 96.75 97 ALA A N 1
ATOM 735 C CA . ALA A 1 97 ? 0.389 -2.098 -10.016 1 96.75 97 ALA A CA 1
ATOM 736 C C . ALA A 1 97 ? 0.107 -1.219 -8.797 1 96.75 97 ALA A C 1
ATOM 738 O O . ALA A 1 97 ? 0.298 -1.646 -7.656 1 96.75 97 ALA A O 1
ATOM 739 N N . ILE A 1 98 ? -0.287 -0.072 -9.109 1 94.94 98 ILE A N 1
ATOM 740 C CA . ILE A 1 98 ? -0.864 0.74 -8.039 1 94.94 98 ILE A CA 1
ATOM 741 C C . ILE A 1 98 ? -2.143 0.082 -7.523 1 94.94 98 ILE A C 1
ATOM 743 O O . ILE A 1 98 ? -2.74 -0.75 -8.211 1 94.94 98 ILE A O 1
ATOM 747 N N . VAL A 1 99 ? -2.514 0.517 -6.363 1 91.19 99 VAL A N 1
ATOM 748 C CA . VAL A 1 99 ? -3.58 -0.167 -5.637 1 91.19 99 VAL A CA 1
ATOM 749 C C . VAL A 1 99 ? -4.859 -0.158 -6.473 1 91.19 99 VAL A C 1
ATOM 751 O O . VAL A 1 99 ? -5.547 -1.175 -6.574 1 91.19 99 VAL A O 1
ATOM 754 N N . SER A 1 100 ? -5.191 0.889 -7.156 1 91.06 100 SER A N 1
ATOM 755 C CA . SER A 1 100 ? -6.453 1.043 -7.875 1 91.06 100 SER A CA 1
ATOM 756 C C . SER A 1 100 ? -6.492 0.157 -9.117 1 91.06 100 SER A C 1
ATOM 758 O O . SER A 1 100 ? -7.555 -0.042 -9.711 1 91.06 100 SER A O 1
ATOM 760 N N . CYS A 1 101 ? -5.395 -0.412 -9.477 1 94.25 101 CYS A N 1
ATOM 761 C CA . CYS A 1 101 ? -5.352 -1.257 -10.672 1 94.25 101 CYS A CA 1
ATOM 762 C C . CYS A 1 101 ? -5.188 -2.723 -10.289 1 94.25 101 CYS A C 1
ATOM 764 O O . CYS A 1 101 ? -5.188 -3.598 -11.156 1 94.25 101 CYS A O 1
ATOM 766 N N . MET A 1 102 ? -5.039 -3.016 -9.062 1 92.81 102 MET A N 1
ATOM 767 C CA . MET A 1 102 ? -4.711 -4.367 -8.609 1 92.81 102 MET A CA 1
ATOM 768 C C . MET A 1 102 ? -5.828 -5.344 -8.953 1 92.81 102 MET A C 1
ATOM 770 O O . MET A 1 102 ? -5.566 -6.492 -9.305 1 92.81 102 MET A O 1
ATOM 774 N N . GLY A 1 103 ? -7.027 -4.914 -8.836 1 90.12 103 GLY A N 1
ATOM 775 C CA . GLY A 1 103 ? -8.141 -5.785 -9.18 1 90.12 103 GLY A CA 1
ATOM 776 C C . GLY A 1 103 ? -8.094 -6.273 -10.609 1 90.12 103 GLY A C 1
ATOM 777 O O . GLY A 1 103 ? -8.164 -7.477 -10.867 1 90.12 103 GLY A O 1
ATOM 778 N N . THR A 1 104 ? -7.961 -5.406 -11.5 1 91.62 104 THR A N 1
ATOM 779 C CA . THR A 1 104 ? -7.922 -5.73 -12.922 1 91.62 104 THR A CA 1
ATOM 780 C C . THR A 1 104 ? -6.691 -6.566 -13.258 1 91.62 104 THR A C 1
ATOM 782 O O . THR A 1 104 ? -6.793 -7.582 -13.945 1 91.62 104 THR A O 1
ATOM 785 N N . LEU A 1 105 ? -5.547 -6.117 -12.727 1 95.31 105 LEU A N 1
ATOM 786 C CA . LEU A 1 105 ? -4.316 -6.848 -13 1 95.31 105 LEU A CA 1
ATOM 787 C C . LEU A 1 105 ? -4.422 -8.289 -12.523 1 95.31 105 LEU A C 1
ATOM 789 O O . LEU A 1 105 ? -4.031 -9.219 -13.242 1 95.31 105 LEU A O 1
ATOM 793 N N . SER A 1 106 ? -4.906 -8.453 -11.359 1 94 106 SER A N 1
ATOM 794 C CA . SER A 1 106 ? -4.992 -9.789 -10.789 1 94 106 SER A CA 1
ATOM 795 C C . SER A 1 106 ? -5.918 -10.688 -11.602 1 94 106 SER A C 1
ATOM 797 O O . SER A 1 106 ? -5.641 -11.867 -11.789 1 94 106 SER A O 1
ATOM 799 N N . LYS A 1 107 ? -6.984 -10.172 -12.078 1 91.62 107 LYS A N 1
ATOM 800 C CA . LYS A 1 107 ? -7.902 -10.922 -12.93 1 91.62 107 LYS A CA 1
ATOM 801 C C . LYS A 1 107 ? -7.227 -11.344 -14.234 1 91.62 107 LYS A C 1
ATOM 803 O O . LYS A 1 107 ? -7.336 -12.5 -14.656 1 91.62 107 LYS A O 1
ATOM 808 N N . VAL A 1 108 ? -6.57 -10.43 -14.805 1 94.62 108 VAL A N 1
ATOM 809 C CA . VAL A 1 108 ? -5.895 -10.68 -16.062 1 94.62 108 VAL A CA 1
ATOM 810 C C . VAL A 1 108 ? -4.82 -11.75 -15.883 1 94.62 108 VAL A C 1
ATOM 812 O O . VAL A 1 108 ? -4.746 -12.703 -16.656 1 94.62 108 VAL A O 1
ATOM 815 N N . VAL A 1 109 ? -4.035 -11.602 -14.852 1 94.69 109 VAL A N 1
ATOM 816 C CA . VAL A 1 109 ? -2.922 -12.523 -14.625 1 94.69 109 VAL A CA 1
ATOM 817 C C . VAL A 1 109 ? -3.457 -13.906 -14.281 1 94.69 109 VAL A C 1
ATOM 819 O O . VAL A 1 109 ? -2.857 -14.922 -14.648 1 94.69 109 VAL A O 1
ATOM 822 N N . SER A 1 110 ? -4.508 -13.922 -13.531 1 93.31 110 SER A N 1
ATOM 823 C CA . SER A 1 110 ? -5.121 -15.203 -13.195 1 93.31 110 SER A CA 1
ATOM 824 C C . SER A 1 110 ? -5.582 -15.938 -14.453 1 93.31 110 SER A C 1
ATOM 826 O O . SER A 1 110 ? -5.367 -17.141 -14.586 1 93.31 110 SER A O 1
ATOM 828 N N . GLN A 1 111 ? -6.203 -15.219 -15.344 1 92.5 111 GLN A N 1
ATOM 829 C CA . GLN A 1 111 ? -6.645 -15.805 -16.594 1 92.5 111 GLN A CA 1
ATOM 830 C C . GLN A 1 111 ? -5.461 -16.266 -17.438 1 92.5 111 GLN A C 1
ATOM 832 O O . GLN A 1 111 ? -5.492 -17.359 -18.016 1 92.5 111 GLN A O 1
ATOM 837 N N . LEU A 1 112 ? -4.488 -15.477 -17.516 1 92.25 112 LEU A N 1
ATOM 838 C CA . LEU A 1 112 ? -3.289 -15.82 -18.281 1 92.25 112 LEU A CA 1
ATOM 839 C C . LEU A 1 112 ? -2.639 -17.078 -17.719 1 92.25 112 LEU A C 1
ATOM 841 O O . LEU A 1 112 ? -2.18 -17.938 -18.469 1 92.25 112 LEU A O 1
ATOM 845 N N . LYS A 1 113 ? -2.559 -17.094 -16.438 1 91.94 113 LYS A N 1
ATOM 846 C CA . LYS A 1 113 ? -1.975 -18.266 -15.781 1 91.94 113 LYS A CA 1
ATOM 847 C C . LYS A 1 113 ? -2.783 -19.531 -16.078 1 91.94 113 LYS A C 1
ATOM 849 O O . LYS A 1 113 ? -2.217 -20.609 -16.25 1 91.94 113 LYS A O 1
ATOM 854 N N . ARG A 1 114 ? -4.035 -19.484 -16.094 1 90.06 114 ARG A N 1
ATOM 855 C CA . ARG A 1 114 ? -4.895 -20.609 -16.438 1 90.06 114 ARG A CA 1
ATOM 856 C C . ARG A 1 114 ? -4.625 -21.078 -17.859 1 90.06 114 ARG A C 1
ATOM 858 O O . ARG A 1 114 ? -4.574 -22.281 -18.125 1 90.06 114 ARG A O 1
ATOM 865 N N . ASP A 1 115 ? -4.441 -20.125 -18.734 1 89.94 115 ASP A N 1
ATOM 866 C CA . ASP A 1 115 ? -4.211 -20.422 -20.141 1 89.94 115 ASP A CA 1
ATOM 867 C C . ASP A 1 115 ? -2.789 -20.922 -20.375 1 89.94 115 ASP A C 1
ATOM 869 O O . ASP A 1 115 ? -2.531 -21.641 -21.344 1 89.94 115 ASP A O 1
ATOM 873 N N . HIS A 1 116 ? -1.93 -20.484 -19.531 1 90.12 116 HIS A N 1
ATOM 874 C CA . HIS A 1 116 ? -0.521 -20.844 -19.625 1 90.12 116 HIS A CA 1
ATOM 875 C C . HIS A 1 116 ? 0.023 -21.328 -18.281 1 90.12 116 HIS A C 1
ATOM 877 O O . HIS A 1 116 ? 0.762 -20.594 -17.609 1 90.12 116 HIS A O 1
ATOM 883 N N . PRO A 1 117 ? -0.155 -22.531 -17.984 1 86.81 117 PRO A N 1
ATOM 884 C CA . PRO A 1 117 ? 0.17 -23.047 -16.656 1 86.81 117 PRO A CA 1
ATOM 885 C C . PRO A 1 117 ? 1.665 -23 -16.344 1 86.81 117 PRO A C 1
ATOM 887 O O . PRO A 1 117 ? 2.062 -23.047 -15.18 1 86.81 117 PRO A O 1
ATOM 890 N N . ALA A 1 118 ? 2.453 -22.844 -17.328 1 85.12 118 ALA A N 1
ATOM 891 C CA . ALA A 1 118 ? 3.9 -22.844 -17.141 1 85.12 118 ALA A CA 1
ATOM 892 C C . ALA A 1 118 ? 4.395 -21.469 -16.703 1 85.12 118 ALA A C 1
ATOM 894 O O . ALA A 1 118 ? 5.562 -21.297 -16.344 1 85.12 118 ALA A O 1
ATOM 895 N N . LEU A 1 119 ? 3.488 -20.578 -16.625 1 87.38 119 LEU A N 1
ATOM 896 C CA . LEU A 1 119 ? 3.84 -19.234 -16.172 1 87.38 119 LEU A CA 1
ATOM 897 C C . LEU A 1 119 ? 3.891 -19.188 -14.641 1 87.38 119 LEU A C 1
ATOM 899 O O . LEU A 1 119 ? 3.051 -19.781 -13.969 1 87.38 119 LEU A O 1
ATOM 903 N N . ASP A 1 120 ? 4.902 -18.531 -14.164 1 86.62 120 ASP A N 1
ATOM 904 C CA . ASP A 1 120 ? 5 -18.172 -12.758 1 86.62 120 ASP A CA 1
ATOM 905 C C . ASP A 1 120 ? 4.871 -16.672 -12.555 1 86.62 120 ASP A C 1
ATOM 907 O O . ASP A 1 120 ? 5.816 -15.914 -12.82 1 86.62 120 ASP A O 1
ATOM 911 N N . VAL A 1 121 ? 3.727 -16.266 -12.039 1 87.44 121 VAL A N 1
ATOM 912 C CA . VAL A 1 121 ? 3.424 -14.844 -12.031 1 87.44 121 VAL A CA 1
ATOM 913 C C . VAL A 1 121 ? 3.396 -14.328 -10.594 1 87.44 121 VAL A C 1
ATOM 915 O O . VAL A 1 121 ? 2.732 -14.906 -9.734 1 87.44 121 VAL A O 1
ATOM 918 N N . ARG A 1 122 ? 4.059 -13.297 -10.367 1 91.69 122 ARG A N 1
ATOM 919 C CA . ARG A 1 122 ? 4.027 -12.547 -9.117 1 91.69 122 ARG A CA 1
ATOM 920 C C . ARG A 1 122 ? 3.48 -11.141 -9.336 1 91.69 122 ARG A C 1
ATOM 922 O O . ARG A 1 122 ? 3.883 -10.453 -10.281 1 91.69 122 ARG A O 1
ATOM 929 N N . VAL A 1 123 ? 2.57 -10.75 -8.477 1 94.56 123 VAL A N 1
ATOM 930 C CA . VAL A 1 123 ? 1.936 -9.445 -8.602 1 94.56 123 VAL A CA 1
ATOM 931 C C . VAL A 1 123 ? 2.189 -8.625 -7.336 1 94.56 123 VAL A C 1
ATOM 933 O O . VAL A 1 123 ? 1.969 -9.102 -6.223 1 94.56 123 VAL A O 1
ATOM 936 N N . PHE A 1 124 ? 2.559 -7.359 -7.555 1 92.69 124 PHE A N 1
ATOM 937 C CA . PHE A 1 124 ? 2.947 -6.512 -6.434 1 92.69 124 PHE A CA 1
ATOM 938 C C . PHE A 1 124 ? 2.184 -5.191 -6.461 1 92.69 124 PHE A C 1
ATOM 940 O O . PHE A 1 124 ? 2.127 -4.523 -7.496 1 92.69 124 PHE A O 1
ATOM 947 N N . SER A 1 125 ? 1.661 -4.859 -5.344 1 93.25 125 SER A N 1
ATOM 948 C CA . SER A 1 125 ? 1.062 -3.535 -5.199 1 93.25 125 SER A CA 1
ATOM 949 C C . SER A 1 125 ? 2.049 -2.545 -4.59 1 93.25 125 SER A C 1
ATOM 951 O O . SER A 1 125 ? 2.891 -2.924 -3.771 1 93.25 125 SER A O 1
ATOM 953 N N . GLY A 1 126 ? 1.926 -1.318 -4.938 1 90.81 126 GLY A N 1
ATOM 954 C CA . GLY A 1 126 ? 2.787 -0.274 -4.406 1 90.81 126 GLY A CA 1
ATOM 955 C C . GLY A 1 126 ? 2.453 1.105 -4.945 1 90.81 126 GLY A C 1
ATOM 956 O O . GLY A 1 126 ? 1.472 1.273 -5.672 1 90.81 126 GLY A O 1
ATOM 957 N N . LYS A 1 127 ? 3.281 2.023 -4.496 1 90.19 127 LYS A N 1
ATOM 958 C CA . LYS A 1 127 ? 3.166 3.385 -5.012 1 90.19 127 LYS A CA 1
ATOM 959 C C . LYS A 1 127 ? 3.764 3.494 -6.414 1 90.19 127 LYS A C 1
ATOM 961 O O . LYS A 1 127 ? 4.68 2.746 -6.762 1 90.19 127 LYS A O 1
ATOM 966 N N . ALA A 1 128 ? 3.262 4.426 -7.102 1 92.69 128 ALA A N 1
ATOM 967 C CA . ALA A 1 128 ? 3.678 4.574 -8.492 1 92.69 128 ALA A CA 1
ATOM 968 C C . ALA A 1 128 ? 5.188 4.758 -8.602 1 92.69 128 ALA A C 1
ATOM 970 O O . ALA A 1 128 ? 5.848 4.102 -9.406 1 92.69 128 ALA A O 1
ATOM 971 N N . SER A 1 129 ? 5.742 5.629 -7.809 1 88.5 129 SER A N 1
ATOM 972 C CA . SER A 1 129 ? 7.172 5.922 -7.875 1 88.5 129 SER A CA 1
ATOM 973 C C . SER A 1 129 ? 8.008 4.703 -7.492 1 88.5 129 SER A C 1
ATOM 975 O O . SER A 1 129 ? 9.039 4.43 -8.109 1 88.5 129 SER A O 1
ATOM 977 N N . GLU A 1 130 ? 7.551 4.051 -6.504 1 88.12 130 GLU A N 1
ATOM 978 C CA . GLU A 1 130 ? 8.234 2.836 -6.07 1 88.12 130 GLU A CA 1
ATOM 979 C C . GLU A 1 130 ? 8.211 1.769 -7.16 1 88.12 130 GLU A C 1
ATOM 981 O O . GLU A 1 130 ? 9.234 1.137 -7.438 1 88.12 130 GLU A O 1
ATOM 986 N N . LEU A 1 131 ? 7.109 1.585 -7.711 1 93.69 131 LEU A N 1
ATOM 987 C CA . LEU A 1 131 ? 6.945 0.582 -8.758 1 93.69 131 LEU A CA 1
ATOM 988 C C . LEU A 1 131 ? 7.793 0.924 -9.977 1 93.69 131 LEU A C 1
ATOM 990 O O . LEU A 1 131 ? 8.445 0.049 -10.547 1 93.69 131 LEU A O 1
ATOM 994 N N . ALA A 1 132 ? 7.77 2.16 -10.344 1 92.25 132 ALA A N 1
ATOM 995 C CA . ALA A 1 132 ? 8.594 2.598 -11.477 1 92.25 132 ALA A CA 1
ATOM 996 C C . ALA A 1 132 ? 10.07 2.344 -11.203 1 92.25 132 ALA A C 1
ATOM 998 O O . ALA A 1 132 ? 10.797 1.887 -12.086 1 92.25 132 ALA A O 1
ATOM 999 N N . GLY A 1 133 ? 10.469 2.678 -10.016 1 88.06 133 GLY A N 1
ATOM 1000 C CA . GLY A 1 133 ? 11.844 2.41 -9.625 1 88.06 133 GLY A CA 1
ATOM 1001 C C . GLY A 1 133 ? 12.211 0.94 -9.695 1 88.06 133 GLY A C 1
ATOM 1002 O O . GLY A 1 133 ? 13.297 0.588 -10.148 1 88.06 133 GLY A O 1
ATOM 1003 N N . LYS A 1 134 ? 11.352 0.12 -9.281 1 88.94 134 LYS A N 1
ATOM 1004 C CA . LYS A 1 134 ? 11.578 -1.321 -9.305 1 88.94 134 LYS A CA 1
ATOM 1005 C C . LYS A 1 134 ? 11.664 -1.839 -10.742 1 88.94 134 LYS A C 1
ATOM 1007 O O . LYS A 1 134 ? 12.422 -2.768 -11.023 1 88.94 134 LYS A O 1
ATOM 1012 N N . VAL A 1 135 ? 10.867 -1.303 -11.641 1 91.31 135 VAL A N 1
ATOM 1013 C CA . VAL A 1 135 ? 10.945 -1.671 -13.047 1 91.31 135 VAL A CA 1
ATOM 1014 C C . VAL A 1 135 ? 12.297 -1.251 -13.617 1 91.31 135 VAL A C 1
ATOM 1016 O O . VAL A 1 135 ? 12.961 -2.033 -14.305 1 91.31 135 VAL A O 1
ATOM 1019 N N . GLU A 1 136 ? 12.656 -0.089 -13.266 1 84.06 136 GLU A N 1
ATOM 1020 C CA . GLU A 1 136 ? 13.945 0.417 -13.734 1 84.06 136 GLU A CA 1
ATOM 1021 C C . GLU A 1 136 ? 15.094 -0.445 -13.227 1 84.06 136 GLU A C 1
ATOM 1023 O O . GLU A 1 136 ? 16.062 -0.696 -13.953 1 84.06 136 GLU A O 1
ATOM 1028 N N . ALA A 1 137 ? 14.961 -0.896 -12.023 1 80 137 ALA A N 1
ATOM 1029 C CA . ALA A 1 137 ? 16 -1.695 -11.383 1 80 137 ALA A CA 1
ATOM 1030 C C . ALA A 1 137 ? 15.945 -3.148 -11.844 1 80 137 ALA A C 1
ATOM 1032 O O . ALA A 1 137 ? 16.812 -3.949 -11.508 1 80 137 ALA A O 1
ATOM 1033 N N . GLY A 1 138 ? 14.93 -3.453 -12.5 1 81.12 138 GLY A N 1
ATOM 1034 C CA . GLY A 1 138 ? 14.789 -4.809 -13.008 1 81.12 138 GLY A CA 1
ATOM 1035 C C . GLY A 1 138 ? 14.164 -5.762 -12.008 1 81.12 138 GLY A C 1
ATOM 1036 O O . GLY A 1 138 ? 14.164 -6.977 -12.219 1 81.12 138 GLY A O 1
ATOM 1037 N N . GLU A 1 139 ? 13.68 -5.25 -10.961 1 83.69 139 GLU A N 1
ATOM 1038 C CA . GLU A 1 139 ? 13.023 -6.062 -9.945 1 83.69 139 GLU A CA 1
ATOM 1039 C C . GLU A 1 139 ? 11.617 -6.461 -10.383 1 83.69 139 GLU A C 1
ATOM 1041 O O . GLU A 1 139 ? 11.094 -7.488 -9.945 1 83.69 139 GLU A O 1
ATOM 1046 N N . LEU A 1 140 ? 11.078 -5.625 -11.203 1 91.56 140 LEU A N 1
ATOM 1047 C CA . LEU A 1 140 ? 9.797 -5.879 -11.859 1 91.56 140 LEU A CA 1
ATOM 1048 C C . LEU A 1 140 ? 9.945 -5.832 -13.375 1 91.56 140 LEU A C 1
ATOM 1050 O O . LEU A 1 140 ? 10.742 -5.059 -13.906 1 91.56 140 LEU A O 1
ATOM 1054 N N . ASP A 1 141 ? 9.148 -6.645 -14.008 1 90.25 141 ASP A N 1
ATOM 1055 C CA . ASP A 1 141 ? 9.188 -6.656 -15.469 1 90.25 141 ASP A CA 1
ATOM 1056 C C . ASP A 1 141 ? 8.312 -5.543 -16.047 1 90.25 141 ASP A C 1
ATOM 1058 O O . ASP A 1 141 ? 8.602 -5.016 -17.125 1 90.25 141 ASP A O 1
ATOM 1062 N N . ALA A 1 142 ? 7.262 -5.281 -15.406 1 95.06 142 ALA A N 1
ATOM 1063 C CA . ALA A 1 142 ? 6.336 -4.219 -15.805 1 95.06 142 ALA A CA 1
ATOM 1064 C C . ALA A 1 142 ? 5.512 -3.738 -14.617 1 95.06 142 ALA A C 1
ATOM 1066 O O . ALA A 1 142 ? 5.477 -4.391 -13.57 1 95.06 142 ALA A O 1
ATOM 1067 N N . ALA A 1 143 ? 4.895 -2.6 -14.805 1 97.19 143 ALA A N 1
ATOM 1068 C CA . ALA A 1 143 ? 4.012 -2.096 -13.75 1 97.19 143 ALA A CA 1
ATOM 1069 C C . ALA A 1 143 ? 2.928 -1.191 -14.336 1 97.19 143 ALA A C 1
ATOM 1071 O O . ALA A 1 143 ? 3.182 -0.433 -15.273 1 97.19 143 ALA A O 1
ATOM 1072 N N . LEU A 1 144 ? 1.747 -1.327 -13.82 1 97.31 144 LEU A N 1
ATOM 1073 C CA . LEU A 1 144 ? 0.669 -0.383 -14.094 1 97.31 144 LEU A CA 1
ATOM 1074 C C . LEU A 1 144 ? 0.727 0.8 -13.133 1 97.31 144 LEU A C 1
ATOM 1076 O O . LEU A 1 144 ? 0.505 0.639 -11.93 1 97.31 144 LEU A O 1
ATOM 1080 N N . VAL A 1 145 ? 1.017 2.002 -13.664 1 96.69 145 VAL A N 1
ATOM 1081 C CA . VAL A 1 145 ? 1.258 3.141 -12.781 1 96.69 145 VAL A CA 1
ATOM 1082 C C . VAL A 1 145 ? 0.645 4.402 -13.391 1 96.69 145 VAL A C 1
ATOM 1084 O O . VAL A 1 145 ? 0.133 4.375 -14.508 1 96.69 145 VAL A O 1
ATOM 1087 N N . VAL A 1 146 ? 0.557 5.371 -12.523 1 95.75 146 VAL A N 1
ATOM 1088 C CA . VAL A 1 146 ? 0.208 6.711 -12.984 1 95.75 146 VAL A CA 1
ATOM 1089 C C . VAL A 1 146 ? 1.361 7.297 -13.797 1 95.75 146 VAL A C 1
ATOM 1091 O O . VAL A 1 146 ? 2.527 7.141 -13.43 1 95.75 146 VAL A O 1
ATOM 1094 N N . GLU A 1 147 ? 1.017 7.898 -14.836 1 92.12 147 GLU A N 1
ATOM 1095 C CA . GLU A 1 147 ? 2.029 8.477 -15.711 1 92.12 147 GLU A CA 1
ATOM 1096 C C . GLU A 1 147 ? 2.906 9.477 -14.961 1 92.12 147 GLU A C 1
ATOM 1098 O O . GLU A 1 147 ? 2.402 10.281 -14.18 1 92.12 147 GLU A O 1
ATOM 1103 N N . ALA A 1 148 ? 4.145 9.25 -15.258 1 80.62 148 ALA A N 1
ATOM 1104 C CA . ALA A 1 148 ? 5.105 10.203 -14.703 1 80.62 148 ALA A CA 1
ATOM 1105 C C . ALA A 1 148 ? 5.402 11.32 -15.695 1 80.62 148 ALA A C 1
ATOM 1107 O O . ALA A 1 148 ? 5.191 11.164 -16.906 1 80.62 148 ALA A O 1
ATOM 1108 N N . GLY A 1 149 ? 5.59 12.461 -15.258 1 72.81 149 GLY A N 1
ATOM 1109 C CA . GLY A 1 149 ? 5.957 13.555 -16.141 1 72.81 149 GLY A CA 1
ATOM 1110 C C . GLY A 1 149 ? 7.27 13.328 -16.859 1 72.81 149 GLY A C 1
ATOM 1111 O O . GLY A 1 149 ? 7.457 13.797 -17.984 1 72.81 149 GLY A O 1
ATOM 1112 N N . ARG A 1 150 ? 8.117 12.523 -16.281 1 68.25 150 ARG A N 1
ATOM 1113 C CA . ARG A 1 150 ? 9.43 12.328 -16.891 1 68.25 150 ARG A CA 1
ATOM 1114 C C . ARG A 1 150 ? 9.555 10.93 -17.484 1 68.25 150 ARG A C 1
ATOM 1116 O O . ARG A 1 150 ? 9.141 9.945 -16.859 1 68.25 150 ARG A O 1
ATOM 1123 N N . LYS A 1 151 ? 9.984 10.93 -18.812 1 69.31 151 LYS A N 1
ATOM 1124 C CA . LYS A 1 151 ? 10.25 9.656 -19.469 1 69.31 151 LYS A CA 1
ATOM 1125 C C . LYS A 1 151 ? 11.656 9.148 -19.141 1 69.31 151 LYS A C 1
ATOM 1127 O O . LYS A 1 151 ? 12.602 9.938 -19.062 1 69.31 151 LYS A O 1
ATOM 1132 N N . MET A 1 152 ? 11.586 7.984 -18.734 1 72.94 152 MET A N 1
ATOM 1133 C CA . MET A 1 152 ? 12.891 7.359 -18.547 1 72.94 152 MET A CA 1
ATOM 1134 C C . MET A 1 152 ? 13.328 6.613 -19.797 1 72.94 152 MET A C 1
ATOM 1136 O O . MET A 1 152 ? 12.539 5.879 -20.391 1 72.94 152 MET A O 1
ATOM 1140 N N . ALA A 1 153 ? 14.609 6.715 -20.219 1 75.31 153 ALA A N 1
ATOM 1141 C CA . ALA A 1 153 ? 15.125 6.141 -21.453 1 75.31 153 ALA A CA 1
ATOM 1142 C C . ALA A 1 153 ? 15.109 4.617 -21.406 1 75.31 153 ALA A C 1
ATOM 1144 O O . ALA A 1 153 ? 14.945 3.955 -22.438 1 75.31 153 ALA A O 1
ATOM 1145 N N . SER A 1 154 ? 15.234 4.125 -20.281 1 81.25 154 SER A N 1
ATOM 1146 C CA . SER A 1 154 ? 15.391 2.68 -20.141 1 81.25 154 SER A CA 1
ATOM 1147 C C . SER A 1 154 ? 14.031 1.982 -20.094 1 81.25 154 SER A C 1
ATOM 1149 O O . SER A 1 154 ? 13.961 0.751 -20.109 1 81.25 154 SER A O 1
ATOM 1151 N N . THR A 1 155 ? 13.039 2.828 -20.062 1 88.44 155 THR A N 1
ATOM 1152 C CA . THR A 1 155 ? 11.719 2.225 -19.938 1 88.44 155 THR A CA 1
ATOM 1153 C C . THR A 1 155 ? 10.789 2.689 -21.047 1 88.44 155 THR A C 1
ATOM 1155 O O . THR A 1 155 ? 11.055 3.709 -21.703 1 88.44 155 THR A O 1
ATOM 1158 N N . ARG A 1 156 ? 9.805 1.868 -21.344 1 90.38 156 ARG A N 1
ATOM 1159 C CA . ARG A 1 156 ? 8.742 2.17 -22.297 1 90.38 156 ARG A CA 1
ATOM 1160 C C . ARG A 1 156 ? 7.418 2.402 -21.594 1 90.38 156 ARG A C 1
ATOM 1162 O O . ARG A 1 156 ? 7.078 1.684 -20.641 1 90.38 156 ARG A O 1
ATOM 1169 N N . TRP A 1 157 ? 6.781 3.375 -22.031 1 93.94 157 TRP A N 1
ATOM 1170 C CA . TRP A 1 157 ? 5.473 3.732 -21.5 1 93.94 157 TRP A CA 1
ATOM 1171 C C . TRP A 1 157 ? 4.371 3.426 -22.516 1 93.94 157 TRP A C 1
ATOM 1173 O O . TRP A 1 157 ? 4.461 3.82 -23.672 1 93.94 157 TRP A O 1
ATOM 1183 N N . THR A 1 158 ? 3.301 2.732 -22.094 1 94.38 158 THR A N 1
ATOM 1184 C CA . THR A 1 158 ? 2.105 2.469 -22.891 1 94.38 158 THR A CA 1
ATOM 1185 C C . THR A 1 158 ? 0.86 2.992 -22.188 1 94.38 158 THR A C 1
ATOM 1187 O O . THR A 1 158 ? 0.447 2.447 -21.156 1 94.38 158 THR A O 1
ATOM 1190 N N . PRO A 1 159 ? 0.268 4.023 -22.766 1 94.88 159 PRO A N 1
ATOM 1191 C CA . PRO A 1 159 ? -0.956 4.535 -22.141 1 94.88 159 PRO A CA 1
ATOM 1192 C C . PRO A 1 159 ? -2.125 3.559 -22.25 1 94.88 159 PRO A C 1
ATOM 1194 O O . PRO A 1 159 ? -2.285 2.891 -23.266 1 94.88 159 PRO A O 1
ATOM 1197 N N . LEU A 1 160 ? -2.904 3.473 -21.188 1 96.25 160 LEU A N 1
ATOM 1198 C CA . LEU A 1 160 ? -4.051 2.57 -21.188 1 96.25 160 LEU A CA 1
ATOM 1199 C C . LEU A 1 160 ? -5.359 3.35 -21.109 1 96.25 160 LEU A C 1
ATOM 1201 O O . LEU A 1 160 ? -6.25 3.172 -21.938 1 96.25 160 LEU A O 1
ATOM 1205 N N . TYR A 1 161 ? -5.52 4.195 -20.047 1 95.12 161 TYR A N 1
ATOM 1206 C CA . TYR A 1 161 ? -6.746 4.973 -19.891 1 95.12 161 TYR A CA 1
ATOM 1207 C C . TYR A 1 161 ? -6.516 6.191 -19.016 1 95.12 161 TYR A C 1
ATOM 1209 O O . TYR A 1 161 ? -5.41 6.395 -18.5 1 95.12 161 TYR A O 1
ATOM 1217 N N . GLU A 1 162 ? -7.559 7.023 -18.906 1 95.06 162 GLU A N 1
ATOM 1218 C CA . GLU A 1 162 ? -7.516 8.227 -18.094 1 95.06 162 GLU A CA 1
ATOM 1219 C C . GLU A 1 162 ? -8.688 8.273 -17.109 1 95.06 162 GLU A C 1
ATOM 1221 O O . GLU A 1 162 ? -9.742 7.695 -17.375 1 95.06 162 GLU A O 1
ATOM 1226 N N . GLU A 1 163 ? -8.43 8.891 -15.984 1 95.88 163 GLU A N 1
ATOM 1227 C CA . GLU A 1 163 ? -9.445 9.086 -14.945 1 95.88 163 GLU A CA 1
ATOM 1228 C C . GLU A 1 163 ? -9.602 10.562 -14.609 1 95.88 163 GLU A C 1
ATOM 1230 O O . GLU A 1 163 ? -8.656 11.211 -14.156 1 95.88 163 GLU A O 1
ATOM 1235 N N . PRO A 1 164 ? -10.82 11.117 -14.82 1 95.75 164 PRO A N 1
ATOM 1236 C CA . PRO A 1 164 ? -11.023 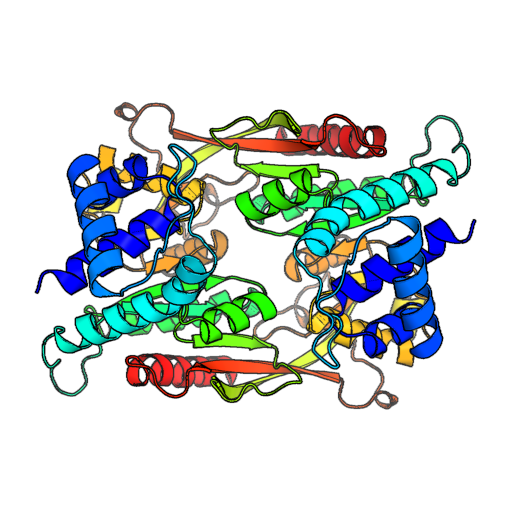12.516 -14.43 1 95.75 164 PRO A CA 1
ATOM 1237 C C . PRO A 1 164 ? -11.008 12.711 -12.922 1 95.75 164 PRO A C 1
ATOM 1239 O O . PRO A 1 164 ? -11.461 11.836 -12.172 1 95.75 164 PRO A O 1
ATOM 1242 N N . LEU A 1 165 ? -10.484 13.836 -12.523 1 97.06 165 LEU A N 1
ATOM 1243 C CA . LEU A 1 165 ? -10.57 14.195 -11.117 1 97.06 165 LEU A CA 1
ATOM 1244 C C . LEU A 1 165 ? -11.945 14.766 -10.781 1 97.06 165 LEU A C 1
ATOM 1246 O O . LEU A 1 165 ? -12.508 15.531 -11.562 1 97.06 165 LEU A O 1
ATOM 1250 N N . VAL A 1 166 ? -12.453 14.383 -9.609 1 97.31 166 VAL A N 1
ATOM 1251 C CA . VAL A 1 166 ? -13.781 14.797 -9.18 1 97.31 166 VAL A CA 1
ATOM 1252 C C . VAL A 1 166 ? -13.766 15.125 -7.691 1 97.31 166 VAL A C 1
ATOM 1254 O O . VAL A 1 166 ? -12.867 14.695 -6.965 1 97.31 166 VAL A O 1
ATOM 1257 N N . VAL A 1 167 ? -14.711 15.852 -7.312 1 97.81 167 VAL A N 1
ATOM 1258 C CA . VAL A 1 167 ? -14.938 16.109 -5.891 1 97.81 167 VAL A CA 1
ATOM 1259 C C . VAL A 1 167 ? -15.961 15.117 -5.348 1 97.81 167 VAL A C 1
ATOM 1261 O O . VAL A 1 167 ? -17 14.875 -5.973 1 97.81 167 VAL A O 1
ATOM 1264 N N . LEU A 1 168 ? -15.633 14.469 -4.273 1 98.31 168 LEU A N 1
ATOM 1265 C CA . LEU A 1 168 ? -16.547 13.555 -3.594 1 98.31 168 LEU A CA 1
ATOM 1266 C C . LEU A 1 168 ? -17.031 14.148 -2.27 1 98.31 168 LEU A C 1
ATOM 1268 O O . LEU A 1 168 ? -16.219 14.648 -1.483 1 98.31 168 LEU A O 1
ATOM 1272 N N . ALA A 1 169 ? -18.297 14.062 -2.086 1 98.5 169 ALA A N 1
ATOM 1273 C CA . ALA A 1 169 ? -18.922 14.562 -0.866 1 98.5 169 ALA A CA 1
ATOM 1274 C C . ALA A 1 169 ? -20.109 13.695 -0.463 1 98.5 169 ALA A C 1
ATOM 1276 O O . ALA A 1 169 ? -20.656 12.953 -1.286 1 98.5 169 ALA A O 1
ATOM 1277 N N . HIS A 1 170 ? -20.344 13.695 0.816 1 98.06 170 HIS A N 1
ATOM 1278 C CA . HIS A 1 170 ? -21.641 13.156 1.231 1 98.06 170 HIS A CA 1
ATOM 1279 C C . HIS A 1 170 ? -22.797 14.031 0.75 1 98.06 170 HIS A C 1
ATOM 1281 O O . HIS A 1 170 ? -22.641 15.25 0.641 1 98.06 170 HIS A O 1
ATOM 1287 N N . PRO A 1 171 ? -23.953 13.43 0.513 1 97.06 171 PRO A N 1
ATOM 1288 C CA . PRO A 1 171 ? -25.094 14.227 0.032 1 97.06 171 PRO A CA 1
ATOM 1289 C C . PRO A 1 171 ? -25.484 15.328 1.006 1 97.06 171 PRO A C 1
ATOM 1291 O O . PRO A 1 171 ? -26.031 16.359 0.592 1 97.06 171 PRO A O 1
ATOM 1294 N N . HIS A 1 172 ? -25.156 15.195 2.207 1 96.88 172 HIS A N 1
ATOM 1295 C CA . HIS A 1 172 ? -25.531 16.172 3.227 1 96.88 172 HIS A CA 1
ATOM 1296 C C . HIS A 1 172 ? -24.484 17.281 3.326 1 96.88 172 HIS A C 1
ATOM 1298 O O . HIS A 1 172 ? -24.703 18.281 4.012 1 96.88 172 HIS A O 1
ATOM 1304 N N . ALA A 1 173 ? -23.406 17.172 2.688 1 97.38 173 ALA A N 1
ATOM 1305 C CA . ALA A 1 173 ? -22.359 18.172 2.779 1 97.38 173 ALA A CA 1
ATOM 1306 C C . ALA A 1 173 ? -22.797 19.484 2.148 1 97.38 173 ALA A C 1
ATOM 1308 O O . ALA A 1 173 ? -23.328 19.5 1.032 1 97.38 173 ALA A O 1
ATOM 1309 N N . PRO A 1 174 ? -22.656 20.547 2.812 1 97 174 PRO A N 1
ATOM 1310 C CA . PRO A 1 174 ? -23.062 21.844 2.256 1 97 174 PRO A CA 1
ATOM 1311 C C . PRO A 1 174 ? -22.312 22.203 0.974 1 97 174 PRO A C 1
ATOM 1313 O O . PRO A 1 174 ? -21.141 21.891 0.839 1 97 174 PRO A O 1
ATOM 1316 N N . GLY A 1 175 ? -22.938 22.844 0.078 1 96.38 175 GLY A N 1
ATOM 1317 C CA . GLY A 1 175 ? -22.391 23.297 -1.192 1 96.38 175 GLY A CA 1
ATOM 1318 C C . GLY A 1 175 ? -23.109 22.703 -2.393 1 96.38 175 GLY A C 1
ATOM 1319 O O . GLY A 1 175 ? -23.5 21.531 -2.373 1 96.38 175 GLY A O 1
ATOM 1320 N N . ALA A 1 176 ? -23.219 23.469 -3.418 1 95.06 176 ALA A N 1
ATOM 1321 C CA . ALA A 1 176 ? -23.984 23.062 -4.582 1 95.06 176 ALA A CA 1
ATOM 1322 C C . ALA A 1 176 ? -23.078 22.516 -5.684 1 95.06 176 ALA A C 1
ATOM 1324 O O . ALA A 1 176 ? -23.516 21.688 -6.488 1 95.06 176 ALA A O 1
ATOM 1325 N N . ASP A 1 177 ? -21.922 23.078 -5.746 1 94.81 177 ASP A N 1
ATOM 1326 C CA . ASP A 1 177 ? -20.969 22.641 -6.766 1 94.81 177 ASP A CA 1
ATOM 1327 C C . ASP A 1 177 ? -19.609 22.344 -6.156 1 94.81 177 ASP A C 1
ATOM 1329 O O . ASP A 1 177 ? -19.422 22.469 -4.945 1 94.81 177 ASP A O 1
ATOM 1333 N N . ALA A 1 178 ? -18.719 21.906 -6.961 1 95.5 178 ALA A N 1
ATOM 1334 C CA . ALA A 1 178 ? -17.406 21.453 -6.5 1 95.5 178 ALA A CA 1
ATOM 1335 C C . ALA A 1 178 ? -16.688 22.531 -5.703 1 95.5 178 ALA A C 1
ATOM 1337 O O . ALA A 1 178 ? -16.141 22.266 -4.633 1 95.5 178 ALA A O 1
ATOM 1338 N N . ARG A 1 179 ? -16.703 23.734 -6.168 1 94.06 179 ARG A N 1
ATOM 1339 C CA . ARG A 1 179 ? -16 24.828 -5.512 1 94.06 179 ARG A CA 1
ATOM 1340 C C . ARG A 1 179 ? -16.594 25.109 -4.133 1 94.06 179 ARG A C 1
ATOM 1342 O O . ARG A 1 179 ? -15.867 25.25 -3.154 1 94.06 179 ARG A O 1
ATOM 1349 N N . GLU A 1 180 ? -17.875 25.203 -4.059 1 94.94 180 GLU A N 1
ATOM 1350 C CA . GLU A 1 180 ? -18.562 25.5 -2.807 1 94.94 180 GLU A CA 1
ATOM 1351 C C . GLU A 1 180 ? -18.359 24.375 -1.792 1 94.94 180 GLU A C 1
ATOM 1353 O O . GLU A 1 180 ? -18.141 24.641 -0.609 1 94.94 180 GLU A O 1
ATOM 1358 N N . VAL A 1 181 ? -18.453 23.188 -2.277 1 96.75 181 VAL A N 1
ATOM 1359 C CA . VAL A 1 181 ? -18.297 22.016 -1.409 1 96.75 181 VAL A CA 1
ATOM 1360 C C . VAL A 1 181 ? -16.906 22.016 -0.793 1 96.75 181 VAL A C 1
ATOM 1362 O O . VAL A 1 181 ? -16.75 21.812 0.413 1 96.75 181 VAL A O 1
ATOM 1365 N N . LEU A 1 182 ? -15.883 22.25 -1.611 1 96.25 182 LEU A N 1
ATOM 1366 C CA . LEU A 1 182 ? -14.5 22.234 -1.134 1 96.25 182 LEU A CA 1
ATOM 1367 C C . LEU A 1 182 ? -14.258 23.359 -0.137 1 96.25 182 LEU A C 1
ATOM 1369 O O . LEU A 1 182 ? -13.5 23.188 0.823 1 96.25 182 LEU A O 1
ATOM 1373 N N . ALA A 1 183 ? -14.93 24.438 -0.334 1 93.88 183 ALA A N 1
ATOM 1374 C CA . ALA A 1 183 ? -14.727 25.625 0.508 1 93.88 183 ALA A CA 1
ATOM 1375 C C . ALA A 1 183 ? -15.469 25.484 1.831 1 93.88 183 ALA A C 1
ATOM 1377 O O . ALA A 1 183 ? -15.008 25.969 2.865 1 93.88 183 ALA A O 1
ATOM 1378 N N . ALA A 1 184 ? -16.547 24.812 1.825 1 95.5 184 ALA A N 1
ATOM 1379 C CA . ALA A 1 184 ? -17.469 24.844 2.953 1 95.5 184 ALA A CA 1
ATOM 1380 C C . ALA A 1 184 ? -17.234 23.672 3.893 1 95.5 184 ALA A C 1
ATOM 1382 O O . ALA A 1 184 ? -17.812 23.609 4.98 1 95.5 184 ALA A O 1
ATOM 1383 N N . ASN A 1 185 ? -16.406 22.719 3.516 1 96.69 185 ASN A N 1
ATOM 1384 C CA . ASN A 1 185 ? -16.266 21.484 4.277 1 96.69 185 ASN A CA 1
ATOM 1385 C C . ASN A 1 185 ? -14.805 21.172 4.574 1 96.69 185 ASN A C 1
ATOM 1387 O O . ASN A 1 185 ? -13.906 21.641 3.865 1 96.69 185 ASN A O 1
ATOM 1391 N N . PRO A 1 186 ? -14.578 20.344 5.676 1 95.69 186 PRO A N 1
ATOM 1392 C CA . PRO A 1 186 ? -13.219 19.844 5.887 1 95.69 186 PRO A CA 1
ATOM 1393 C C . PRO A 1 186 ? -12.695 19.031 4.699 1 95.69 186 PRO A C 1
ATOM 1395 O O . PRO A 1 186 ? -13.422 18.203 4.141 1 95.69 186 PRO A O 1
ATOM 1398 N N . PHE A 1 187 ? -11.484 19.344 4.332 1 96.62 187 PHE A N 1
ATOM 1399 C CA . PHE A 1 187 ? -10.906 18.719 3.152 1 96.62 187 PHE A CA 1
ATOM 1400 C C . PHE A 1 187 ? -10 17.562 3.547 1 96.62 187 PHE A C 1
ATOM 1402 O O . PHE A 1 187 ? -9.055 17.734 4.32 1 96.62 187 PHE A O 1
ATOM 1409 N N . LEU A 1 188 ? -10.367 16.406 3.082 1 97 188 LEU A N 1
ATOM 1410 C CA . LEU A 1 188 ? -9.547 15.203 3.207 1 97 188 LEU A CA 1
ATOM 1411 C C . LEU A 1 188 ? -8.602 15.07 2.02 1 97 188 LEU A C 1
ATOM 1413 O O . LEU A 1 188 ? -9.023 14.719 0.917 1 97 188 LEU A O 1
ATOM 1417 N N . ARG A 1 189 ? -7.367 15.227 2.275 1 95.31 189 ARG A N 1
ATOM 1418 C CA . ARG A 1 189 ? -6.41 15.367 1.184 1 95.31 189 ARG A CA 1
ATOM 1419 C C . ARG A 1 189 ? -5.68 14.047 0.931 1 95.31 189 ARG A C 1
ATOM 1421 O O . ARG A 1 189 ? -5.312 13.344 1.874 1 95.31 189 ARG A O 1
ATOM 1428 N N . PHE A 1 190 ? -5.473 13.805 -0.375 1 95.62 190 PHE A N 1
ATOM 1429 C CA . PHE A 1 190 ? -4.582 12.711 -0.747 1 95.62 190 PHE A CA 1
ATOM 1430 C C . PHE A 1 190 ? -3.125 13.133 -0.618 1 95.62 190 PHE A C 1
ATOM 1432 O O . PHE A 1 190 ? -2.775 14.281 -0.919 1 95.62 190 PHE A O 1
ATOM 1439 N N . ASP A 1 191 ? -2.303 12.211 -0.248 1 92.69 191 ASP A N 1
ATOM 1440 C CA . ASP A 1 191 ? -0.886 12.391 0.051 1 92.69 191 ASP A CA 1
ATOM 1441 C C . ASP A 1 191 ? -0.187 13.188 -1.049 1 92.69 191 ASP A C 1
ATOM 1443 O O . ASP A 1 191 ? -0.051 12.711 -2.178 1 92.69 191 ASP A O 1
ATOM 1447 N N . ARG A 1 192 ? 0.422 14.312 -0.674 1 89.44 192 ARG A N 1
ATOM 1448 C CA . ARG A 1 192 ? 0.991 15.25 -1.636 1 89.44 192 ARG A CA 1
ATOM 1449 C C . ARG A 1 192 ? 2.336 14.758 -2.156 1 89.44 192 ARG A C 1
ATOM 1451 O O . ARG A 1 192 ? 2.867 15.289 -3.131 1 89.44 192 ARG A O 1
ATOM 1458 N N . THR A 1 193 ? 2.838 13.766 -1.507 1 82.38 193 THR A N 1
ATOM 1459 C CA . THR A 1 193 ? 4.125 13.25 -1.949 1 82.38 193 THR A CA 1
ATOM 1460 C C . THR A 1 193 ? 3.949 12.297 -3.131 1 82.38 193 THR A C 1
ATOM 1462 O O . THR A 1 193 ? 4.922 11.945 -3.801 1 82.38 193 THR A O 1
ATOM 1465 N N . GLN A 1 194 ? 2.777 11.961 -3.354 1 87.75 194 GLN A N 1
ATOM 1466 C CA . GLN A 1 194 ? 2.469 11.078 -4.473 1 87.75 194 GLN A CA 1
ATOM 1467 C C . GLN A 1 194 ? 2.104 11.875 -5.719 1 87.75 194 GLN A C 1
ATOM 1469 O O . GLN A 1 194 ? 1.693 13.031 -5.621 1 87.75 194 GLN A O 1
ATOM 1474 N N . ARG A 1 195 ? 2.227 11.25 -6.836 1 88.06 195 ARG A N 1
ATOM 1475 C CA . ARG A 1 195 ? 1.938 11.906 -8.102 1 88.06 195 ARG A CA 1
ATOM 1476 C C . ARG A 1 195 ? 0.505 12.422 -8.141 1 88.06 195 ARG A C 1
ATOM 1478 O O . ARG A 1 195 ? 0.267 13.586 -8.484 1 88.06 195 ARG A O 1
ATOM 1485 N N . THR A 1 196 ? -0.373 11.594 -7.805 1 93.12 196 THR A N 1
ATOM 1486 C CA . THR A 1 196 ? -1.773 12 -7.773 1 93.12 196 THR A CA 1
ATOM 1487 C C . THR A 1 196 ? -1.98 13.156 -6.805 1 93.12 196 THR A C 1
ATOM 1489 O O . THR A 1 196 ? -2.717 14.102 -7.102 1 93.12 196 THR A O 1
ATOM 1492 N N . GLY A 1 197 ? -1.36 13.055 -5.707 1 93.5 197 GLY A N 1
ATOM 1493 C CA . GLY A 1 197 ? -1.459 14.117 -4.727 1 93.5 197 GLY A CA 1
ATOM 1494 C C . GLY A 1 197 ? -0.944 15.453 -5.238 1 93.5 197 GLY A C 1
ATOM 1495 O O . GLY A 1 197 ? -1.52 16.5 -4.941 1 93.5 197 GLY A O 1
ATOM 1496 N N . ARG A 1 198 ? 0.122 15.43 -5.984 1 89.69 198 ARG A N 1
ATOM 1497 C CA . ARG A 1 198 ? 0.677 16.656 -6.562 1 89.69 198 ARG A CA 1
ATOM 1498 C C . ARG A 1 198 ? -0.276 17.25 -7.59 1 89.69 198 ARG A C 1
ATOM 1500 O O . ARG A 1 198 ? -0.409 18.469 -7.676 1 89.69 198 ARG A O 1
ATOM 1507 N N . GLN A 1 199 ? -0.801 16.453 -8.328 1 91.62 199 GLN A N 1
ATOM 1508 C CA . GLN A 1 199 ? -1.791 16.938 -9.281 1 91.62 199 GLN A CA 1
ATOM 1509 C C . GLN A 1 199 ? -2.967 17.609 -8.578 1 91.62 199 GLN A C 1
ATOM 1511 O O . GLN A 1 199 ? -3.432 18.672 -9 1 91.62 199 GLN A O 1
ATOM 1516 N N . ILE A 1 200 ? -3.393 16.984 -7.543 1 94.5 200 ILE A N 1
ATOM 1517 C CA . ILE A 1 200 ? -4.5 17.516 -6.758 1 94.5 200 ILE A CA 1
ATOM 1518 C C . ILE A 1 200 ? -4.113 18.859 -6.172 1 94.5 200 ILE A C 1
ATOM 1520 O O . ILE A 1 200 ? -4.91 19.812 -6.188 1 94.5 200 ILE A O 1
ATOM 1524 N N . ASP A 1 201 ? -2.93 18.906 -5.73 1 91.81 201 ASP A N 1
ATOM 1525 C CA . ASP A 1 201 ? -2.441 20.156 -5.164 1 91.81 201 ASP A CA 1
ATOM 1526 C C . ASP A 1 201 ? -2.494 21.281 -6.195 1 91.81 201 ASP A C 1
ATOM 1528 O O . ASP A 1 201 ? -2.885 22.406 -5.879 1 91.81 201 ASP A O 1
ATOM 1532 N N . ARG A 1 202 ? -2.135 21.031 -7.371 1 90.56 202 ARG A N 1
ATOM 1533 C CA . ARG A 1 202 ? -2.172 22.016 -8.445 1 90.56 202 ARG A CA 1
ATOM 1534 C C . ARG A 1 202 ? -3.6 22.469 -8.727 1 90.56 202 ARG A C 1
ATOM 1536 O O . ARG A 1 202 ? -3.852 23.656 -8.93 1 90.56 202 ARG A O 1
ATOM 1543 N N . ILE A 1 203 ? -4.426 21.578 -8.688 1 92.75 203 ILE A N 1
ATOM 1544 C CA . ILE A 1 203 ? -5.828 21.875 -8.961 1 92.75 203 ILE A CA 1
ATOM 1545 C C . ILE A 1 203 ? -6.398 22.734 -7.824 1 92.75 203 ILE A C 1
ATOM 1547 O O . ILE A 1 203 ? -7.113 23.703 -8.07 1 92.75 203 ILE A O 1
ATOM 1551 N N . VAL A 1 204 ? -6.09 22.344 -6.633 1 91.75 204 VAL A N 1
ATOM 1552 C CA . VAL A 1 204 ? -6.562 23.078 -5.465 1 91.75 204 VAL A CA 1
ATOM 1553 C C . VAL A 1 204 ? -6.082 24.531 -5.531 1 91.75 204 VAL A C 1
ATOM 1555 O O . VAL A 1 204 ? -6.844 25.453 -5.25 1 91.75 204 VAL A O 1
ATOM 1558 N N . ARG A 1 205 ? -4.895 24.688 -5.934 1 89 205 ARG A N 1
ATOM 1559 C CA . ARG A 1 205 ? -4.344 26.031 -6.074 1 89 205 ARG A CA 1
ATOM 1560 C C . ARG A 1 205 ? -5.098 26.828 -7.137 1 89 205 ARG A C 1
ATOM 1562 O O . ARG A 1 205 ? -5.383 28 -6.949 1 89 205 ARG A O 1
ATOM 1569 N N . ARG A 1 206 ? -5.434 26.234 -8.148 1 89.69 206 ARG A N 1
ATOM 1570 C CA . ARG A 1 206 ? -6.141 26.875 -9.258 1 89.69 206 ARG A CA 1
ATOM 1571 C C . ARG A 1 206 ? -7.566 27.234 -8.859 1 89.69 206 ARG A C 1
ATOM 1573 O O . ARG A 1 206 ? -8.164 28.156 -9.414 1 89.69 206 ARG A O 1
ATOM 1580 N N . LEU A 1 207 ? -8.055 26.547 -7.934 1 89.38 207 LEU A N 1
ATOM 1581 C CA . LEU A 1 207 ? -9.406 26.797 -7.449 1 89.38 207 LEU A CA 1
ATOM 1582 C C . LEU A 1 207 ? -9.414 27.938 -6.441 1 89.38 207 LEU A C 1
ATOM 1584 O O . LEU A 1 207 ? -10.477 28.344 -5.969 1 89.38 207 LEU A O 1
ATOM 1588 N N . GLY A 1 208 ? -8.344 28.516 -6.176 1 83.31 208 GLY A N 1
ATOM 1589 C CA . GLY A 1 208 ? -8.273 29.656 -5.285 1 83.31 208 GLY A CA 1
ATOM 1590 C C . GLY A 1 208 ? -7.684 29.328 -3.93 1 83.31 208 GLY A C 1
ATOM 1591 O O . GLY A 1 208 ? -7.52 30.219 -3.084 1 83.31 208 GLY A O 1
ATOM 1592 N N . GLY A 1 209 ? -7.344 28.109 -3.729 1 76.56 209 GLY A N 1
ATOM 1593 C CA . GLY A 1 209 ? -6.738 27.688 -2.475 1 76.56 209 GLY A CA 1
ATOM 1594 C C . GLY A 1 209 ? -7.672 27.828 -1.287 1 76.56 209 GLY A C 1
ATOM 1595 O O . GLY A 1 209 ? -8.891 27.797 -1.443 1 76.56 209 GLY A O 1
ATOM 1596 N N . GLY A 1 210 ? -7.055 27.781 0.021 1 80.31 210 GLY A N 1
ATOM 1597 C CA . GLY A 1 210 ? -7.77 28.094 1.25 1 80.31 210 GLY A CA 1
ATOM 1598 C C . GLY A 1 210 ? -8.656 26.953 1.73 1 80.31 210 GLY A C 1
ATOM 1599 O O . GLY A 1 210 ? -9.719 27.203 2.297 1 80.31 210 GLY A O 1
ATOM 1600 N N . LEU A 1 211 ? -8.336 25.828 1.357 1 89.12 211 LEU A N 1
ATOM 1601 C CA . LEU A 1 211 ? -9.133 24.703 1.838 1 89.12 211 LEU A CA 1
ATOM 1602 C C . LEU A 1 211 ? -8.828 24.406 3.305 1 89.12 211 LEU A C 1
ATOM 1604 O O . LEU A 1 211 ? -7.73 24.688 3.785 1 89.12 211 LEU A O 1
ATOM 1608 N N . ASN A 1 212 ? -9.859 24.016 3.943 1 90.62 212 ASN A N 1
ATOM 1609 C CA . ASN A 1 212 ? -9.703 23.578 5.328 1 90.62 212 ASN A CA 1
ATOM 1610 C C . ASN A 1 212 ? -9.133 22.156 5.406 1 90.62 212 ASN A C 1
ATOM 1612 O O . ASN A 1 212 ? -9.883 21.188 5.555 1 90.62 212 ASN A O 1
ATOM 1616 N N . GLU A 1 213 ? -7.887 22.109 5.359 1 89.88 213 GLU A N 1
ATOM 1617 C CA . GLU A 1 213 ? -7.25 20.797 5.398 1 89.88 213 GLU A CA 1
ATOM 1618 C C . GLU A 1 213 ? -7.492 20.109 6.738 1 89.88 213 GLU A C 1
ATOM 1620 O O . GLU A 1 213 ? -7.145 20.641 7.789 1 89.88 213 GLU A O 1
ATOM 1625 N N . PHE A 1 214 ? -7.996 18.938 6.648 1 90.75 214 PHE A N 1
ATOM 1626 C CA . PHE A 1 214 ? -8.398 18.234 7.859 1 90.75 214 PHE A CA 1
ATOM 1627 C C . PHE A 1 214 ? -7.484 17.031 8.109 1 90.75 214 PHE A C 1
ATOM 1629 O O . PHE A 1 214 ? -6.891 16.906 9.18 1 90.75 214 PHE A O 1
ATOM 1636 N N . LEU A 1 215 ? -7.363 16.141 7.16 1 93.44 215 LEU A N 1
ATOM 1637 C CA . LEU A 1 215 ? -6.508 14.961 7.207 1 93.44 215 LEU A CA 1
ATOM 1638 C C . LEU A 1 215 ? -5.805 14.742 5.871 1 93.44 215 LEU A C 1
ATOM 1640 O O . LEU A 1 215 ? -6.328 15.117 4.82 1 93.44 215 LEU A O 1
ATOM 1644 N N . GLU A 1 216 ? -4.648 14.18 5.945 1 93.5 216 GLU A N 1
ATOM 1645 C CA . GLU A 1 216 ? -3.932 13.727 4.754 1 93.5 216 GLU A CA 1
ATOM 1646 C C . GLU A 1 216 ? -3.65 12.234 4.816 1 93.5 216 GLU A C 1
ATOM 1648 O O . GLU A 1 216 ? -3.129 11.734 5.816 1 93.5 216 GLU A O 1
ATOM 1653 N N . LEU A 1 217 ? -4.094 11.516 3.762 1 94.12 217 LEU A N 1
ATOM 1654 C CA . LEU A 1 217 ? -3.93 10.07 3.67 1 94.12 217 LEU A CA 1
ATOM 1655 C C . LEU A 1 217 ? -3.383 9.672 2.303 1 94.12 217 LEU A C 1
ATOM 1657 O O . LEU A 1 217 ? -3.449 10.453 1.351 1 94.12 217 LEU A O 1
ATOM 1661 N N . ASN A 1 218 ? -2.883 8.414 2.221 1 91.88 218 ASN A N 1
ATOM 1662 C CA . ASN A 1 218 ? -2.377 7.941 0.937 1 91.88 218 ASN A CA 1
ATOM 1663 C C . ASN A 1 218 ? -3.174 6.742 0.428 1 91.88 218 ASN A C 1
ATOM 1665 O O . ASN A 1 218 ? -2.652 5.918 -0.323 1 91.88 218 ASN A O 1
ATOM 1669 N N . ALA A 1 219 ? -4.352 6.609 0.899 1 92 219 ALA A N 1
ATOM 1670 C CA . ALA A 1 219 ? -5.23 5.516 0.492 1 92 219 ALA A CA 1
ATOM 1671 C C . ALA A 1 219 ? -6.574 6.047 -0.001 1 92 219 ALA A C 1
ATOM 1673 O O . ALA A 1 219 ? -7.383 6.539 0.791 1 92 219 ALA A O 1
ATOM 1674 N N . ILE A 1 220 ? -6.828 5.824 -1.291 1 94.5 220 ILE A N 1
ATOM 1675 C CA . ILE A 1 220 ? -8.023 6.383 -1.914 1 94.5 220 ILE A CA 1
ATOM 1676 C C . ILE A 1 220 ? -9.273 5.77 -1.287 1 94.5 220 ILE A C 1
ATOM 1678 O O . ILE A 1 220 ? -10.203 6.484 -0.911 1 94.5 220 ILE A O 1
ATOM 1682 N N . GLU A 1 221 ? -9.266 4.5 -1.101 1 91 221 GLU A N 1
ATOM 1683 C CA . GLU A 1 221 ? -10.445 3.828 -0.562 1 91 221 GLU A CA 1
ATOM 1684 C C . GLU A 1 221 ? -10.773 4.324 0.842 1 91 221 GLU A C 1
ATOM 1686 O O . GLU A 1 221 ? -11.945 4.449 1.207 1 91 221 GLU A O 1
ATOM 1691 N N . THR A 1 222 ? -9.742 4.543 1.566 1 92.75 222 THR A N 1
ATOM 1692 C CA . THR A 1 222 ? -9.953 5.059 2.914 1 92.75 222 THR A CA 1
ATOM 1693 C C . THR A 1 222 ? -10.539 6.465 2.871 1 92.75 222 THR A C 1
ATOM 1695 O O . THR A 1 222 ? -11.43 6.801 3.66 1 92.75 222 THR A O 1
ATOM 1698 N N . LEU A 1 223 ? -10.094 7.289 2.008 1 96.25 223 LEU A N 1
ATOM 1699 C CA . LEU A 1 223 ? -10.641 8.633 1.842 1 96.25 223 LEU A CA 1
ATOM 1700 C C . LEU A 1 223 ? -12.125 8.578 1.5 1 96.25 223 LEU A C 1
ATOM 1702 O O . LEU A 1 223 ? -12.93 9.305 2.09 1 96.25 223 LEU A O 1
ATOM 1706 N N . VAL A 1 224 ? -12.453 7.715 0.606 1 96.5 224 VAL A N 1
ATOM 1707 C CA . VAL A 1 224 ? -13.844 7.594 0.176 1 96.5 224 VAL A CA 1
ATOM 1708 C C . VAL A 1 224 ? -14.711 7.152 1.353 1 96.5 224 VAL A C 1
ATOM 1710 O O . VAL A 1 224 ? -15.812 7.664 1.546 1 96.5 224 VAL A O 1
ATOM 1713 N N . GLU A 1 225 ? -14.188 6.23 2.086 1 93.44 225 GLU A N 1
ATOM 1714 C CA . GLU A 1 225 ? -14.938 5.758 3.244 1 93.44 225 GLU A CA 1
ATOM 1715 C C . GLU A 1 225 ? -15.164 6.879 4.25 1 93.44 225 GLU A C 1
ATOM 1717 O O . GLU A 1 225 ? -16.25 6.996 4.828 1 93.44 225 GLU A O 1
ATOM 1722 N N . LEU A 1 226 ? -14.195 7.695 4.488 1 94.94 226 LEU A N 1
ATOM 1723 C CA . LEU A 1 226 ? -14.328 8.82 5.406 1 94.94 226 LEU A CA 1
ATOM 1724 C C . LEU A 1 226 ? -15.352 9.82 4.887 1 94.94 226 LEU A C 1
ATOM 1726 O O . LEU A 1 226 ? -16.094 10.43 5.676 1 94.94 226 LEU A O 1
ATOM 1730 N N . VAL A 1 227 ? -15.414 9.977 3.58 1 97.62 227 VAL A N 1
ATOM 1731 C CA . VAL A 1 227 ? -16.438 10.836 2.986 1 97.62 227 VAL A CA 1
ATOM 1732 C C . VAL A 1 227 ? -17.828 10.258 3.262 1 97.62 227 VAL A C 1
ATOM 1734 O O . VAL A 1 227 ? -18.734 10.984 3.664 1 97.62 227 VAL A O 1
ATOM 1737 N N . ARG A 1 228 ? -17.953 8.953 3.082 1 96.06 228 ARG A N 1
ATOM 1738 C CA . ARG A 1 228 ? -19.219 8.281 3.344 1 96.06 228 ARG A CA 1
ATOM 1739 C C . ARG A 1 228 ? -19.656 8.484 4.789 1 96.06 228 ARG A C 1
ATOM 1741 O O . ARG A 1 228 ? -20.859 8.562 5.078 1 96.06 228 ARG A O 1
ATOM 1748 N N . GLN A 1 229 ? -18.719 8.617 5.598 1 93.19 229 GLN A N 1
ATOM 1749 C CA . GLN A 1 229 ? -18.969 8.773 7.027 1 93.19 229 GLN A CA 1
ATOM 1750 C C . GLN A 1 229 ? -19.125 10.242 7.402 1 93.19 229 GLN A C 1
ATOM 1752 O O . GLN A 1 229 ? -19.125 10.586 8.586 1 93.19 229 GLN A O 1
ATOM 1757 N N . GLU A 1 230 ? -19.078 11.102 6.488 1 95.69 230 GLU A N 1
ATOM 1758 C CA . GLU A 1 230 ? -19.344 12.531 6.613 1 95.69 230 GLU A CA 1
ATOM 1759 C C . GLU A 1 230 ? -18.219 13.234 7.391 1 95.69 230 GLU A C 1
ATOM 1761 O O . GLU A 1 230 ? -18.484 14.203 8.102 1 95.69 230 GLU A O 1
ATOM 1766 N N . VAL A 1 231 ? -17.062 12.664 7.254 1 94.12 231 VAL A N 1
ATOM 1767 C CA . VAL A 1 231 ? -15.922 13.266 7.934 1 94.12 231 VAL A CA 1
ATOM 1768 C C . VAL A 1 231 ? -15.484 14.531 7.188 1 94.12 231 VAL A C 1
ATOM 1770 O O . VAL A 1 231 ? -15.031 15.5 7.801 1 94.12 231 VAL A O 1
ATOM 1773 N N . GLY A 1 232 ? -15.57 14.492 5.961 1 97.19 232 GLY A N 1
ATOM 1774 C CA . GLY A 1 232 ? -15.156 15.586 5.09 1 97.19 232 GLY A CA 1
ATOM 1775 C C . GLY A 1 232 ? -15.406 15.297 3.619 1 97.19 232 GLY A C 1
ATOM 1776 O O . GLY A 1 232 ? -16.188 14.406 3.277 1 97.19 232 GLY A O 1
ATOM 1777 N N . VAL A 1 233 ? -14.836 16.172 2.799 1 98.06 233 VAL A N 1
ATOM 1778 C CA . VAL A 1 233 ? -14.922 16.031 1.35 1 98.06 233 VAL A CA 1
ATOM 1779 C C . VAL A 1 233 ? -13.523 15.852 0.764 1 98.06 233 VAL A C 1
ATOM 1781 O O . VAL A 1 233 ? -12.523 16.109 1.437 1 98.06 233 VAL A O 1
ATOM 1784 N N . THR A 1 234 ? -13.461 15.344 -0.443 1 98.06 234 THR A N 1
ATOM 1785 C CA . THR A 1 234 ? -12.148 15.078 -1.025 1 98.06 234 THR A CA 1
ATOM 1786 C C . THR A 1 234 ? -12.172 15.297 -2.535 1 98.06 234 THR A C 1
ATOM 1788 O O . THR A 1 234 ? -13.227 15.578 -3.109 1 98.06 234 THR A O 1
ATOM 1791 N N . LEU A 1 235 ? -11.023 15.445 -3.115 1 97.69 235 LEU A N 1
ATOM 1792 C CA . LEU A 1 235 ? -10.75 15.516 -4.547 1 97.69 235 LEU A CA 1
ATOM 1793 C C . LEU A 1 235 ? -9.914 14.32 -5 1 97.69 235 LEU A C 1
ATOM 1795 O O . LEU A 1 235 ? -8.789 14.125 -4.527 1 97.69 235 LEU A O 1
ATOM 1799 N N . LEU A 1 236 ? -10.531 13.469 -5.855 1 97.88 236 LEU A N 1
ATOM 1800 C CA . LEU A 1 236 ? -9.906 12.211 -6.242 1 97.88 236 LEU A CA 1
ATOM 1801 C C . LEU A 1 236 ? -10.172 11.898 -7.711 1 97.88 236 LEU A C 1
ATOM 1803 O O . LEU A 1 236 ? -11.102 12.445 -8.305 1 97.88 236 LEU A O 1
ATOM 1807 N N . PRO A 1 237 ? -9.266 11.016 -8.266 1 97.12 237 PRO A N 1
ATOM 1808 C CA . PRO A 1 237 ? -9.633 10.477 -9.578 1 97.12 237 PRO A CA 1
ATOM 1809 C C . PRO A 1 237 ? -10.844 9.547 -9.516 1 97.12 237 PRO A C 1
ATOM 1811 O O . PRO A 1 237 ? -10.953 8.734 -8.594 1 97.12 237 PRO A O 1
ATOM 1814 N N . LEU A 1 238 ? -11.719 9.758 -10.453 1 96.38 238 LEU A N 1
ATOM 1815 C CA . LEU A 1 238 ? -12.797 8.789 -10.602 1 96.38 238 LEU A CA 1
ATOM 1816 C C . LEU A 1 238 ? -12.258 7.453 -11.102 1 96.38 238 LEU A C 1
ATOM 1818 O O . LEU A 1 238 ? -12.008 7.293 -12.305 1 96.38 238 LEU A O 1
ATOM 1822 N N . LEU A 1 239 ? -12.094 6.531 -10.156 1 94.69 239 LEU A N 1
ATOM 1823 C CA . LEU A 1 239 ? -11.438 5.27 -10.469 1 94.69 239 LEU A CA 1
ATOM 1824 C C . LEU A 1 239 ? -12.242 4.477 -11.492 1 94.69 239 LEU A C 1
ATOM 1826 O O . LEU A 1 239 ? -13.469 4.438 -11.43 1 94.69 239 LEU A O 1
ATOM 1830 N N . ASN A 1 240 ? -11.453 3.826 -12.359 1 91 240 ASN A N 1
ATOM 1831 C CA . ASN A 1 240 ? -12.078 2.914 -13.312 1 91 240 ASN A CA 1
ATOM 1832 C C . ASN A 1 240 ? -12.805 1.774 -12.609 1 91 240 ASN A C 1
ATOM 1834 O O . ASN A 1 240 ? -12.227 1.099 -11.75 1 91 240 ASN A O 1
ATOM 1838 N N . GLY A 1 241 ? -14.039 1.611 -12.883 1 85.44 241 GLY A N 1
ATOM 1839 C CA . GLY A 1 241 ? -14.828 0.54 -12.297 1 85.44 241 GLY A CA 1
ATOM 1840 C C . GLY A 1 241 ? -15.461 0.924 -10.977 1 85.44 241 GLY A C 1
ATOM 1841 O O . GLY A 1 241 ? -16.234 0.149 -10.398 1 85.44 241 GLY A O 1
ATOM 1842 N N . ALA A 1 242 ? -15.07 2.102 -10.508 1 88.5 242 ALA A N 1
ATOM 1843 C CA . ALA A 1 242 ? -15.711 2.537 -9.266 1 88.5 242 ALA A CA 1
ATOM 1844 C C . ALA A 1 242 ? -17.188 2.865 -9.492 1 88.5 242 ALA A C 1
ATOM 1846 O O . ALA A 1 242 ? -17.547 3.416 -10.539 1 88.5 242 ALA A O 1
ATOM 1847 N N . ASN A 1 243 ? -18.031 2.441 -8.578 1 89.5 243 ASN A N 1
ATOM 1848 C CA . ASN A 1 243 ? -19.453 2.754 -8.664 1 89.5 243 ASN A CA 1
ATOM 1849 C C . ASN A 1 243 ? -19.875 3.791 -7.625 1 89.5 243 ASN A C 1
ATOM 1851 O O . ASN A 1 243 ? -20.875 3.613 -6.93 1 89.5 243 ASN A O 1
ATOM 1855 N N . TRP A 1 244 ? -19.078 4.781 -7.641 1 93.12 244 TRP A N 1
ATOM 1856 C CA . TRP A 1 244 ? -19.328 5.809 -6.629 1 93.12 244 TRP A CA 1
ATOM 1857 C C . TRP A 1 244 ? -20.641 6.543 -6.902 1 93.12 244 TRP A C 1
ATOM 1859 O O . TRP A 1 244 ? -21.344 6.934 -5.969 1 93.12 244 TRP A O 1
ATOM 1869 N N . GLN A 1 245 ? -21.016 6.672 -8.156 1 92 245 GLN A N 1
ATOM 1870 C CA . GLN A 1 245 ? -22.219 7.391 -8.555 1 92 245 GLN A CA 1
ATOM 1871 C C . GLN A 1 245 ? -23.469 6.656 -8.094 1 92 245 GLN A C 1
ATOM 1873 O O . GLN A 1 245 ? -24.531 7.27 -7.914 1 92 245 GLN A O 1
ATOM 1878 N N . ALA A 1 246 ? -23.344 5.445 -7.891 1 92.56 246 ALA A N 1
ATOM 1879 C CA . ALA A 1 246 ? -24.484 4.633 -7.504 1 92.56 246 ALA A CA 1
ATOM 1880 C C . ALA A 1 246 ? -24.609 4.551 -5.984 1 92.56 246 ALA A C 1
ATOM 1882 O O . ALA A 1 246 ? -25.609 4.027 -5.469 1 92.56 246 ALA A O 1
ATOM 1883 N N . SER A 1 247 ? -23.672 5.035 -5.312 1 92.75 247 SER A N 1
ATOM 1884 C CA . SER A 1 247 ? -23.703 4.988 -3.855 1 92.75 247 SER A CA 1
ATOM 1885 C C . SER A 1 247 ? -24.562 6.113 -3.283 1 92.75 247 SER A C 1
ATOM 1887 O O . SER A 1 247 ? -24.312 7.293 -3.553 1 92.75 247 SER A O 1
ATOM 1889 N N . PRO A 1 248 ? -25.484 5.777 -2.469 1 94.88 248 PRO A N 1
ATOM 1890 C CA . PRO A 1 248 ? -26.359 6.812 -1.916 1 94.88 248 PRO A CA 1
ATOM 1891 C C . PRO A 1 248 ? -25.641 7.73 -0.929 1 94.88 248 PRO A C 1
ATOM 1893 O O . PRO A 1 248 ? -26.141 8.805 -0.601 1 94.88 248 PRO A O 1
ATOM 1896 N N . GLN A 1 249 ? -24.531 7.344 -0.54 1 96.75 249 GLN A N 1
ATOM 1897 C CA . GLN A 1 249 ? -23.797 8.125 0.457 1 96.75 249 GLN A CA 1
ATOM 1898 C C . GLN A 1 249 ? -22.75 9.016 -0.2 1 96.75 249 GLN A C 1
ATOM 1900 O O . GLN A 1 249 ? -21.953 9.664 0.489 1 96.75 249 GLN A O 1
ATOM 1905 N N . LEU A 1 250 ? -22.781 8.984 -1.485 1 97.5 250 LEU A N 1
ATOM 1906 C CA . LEU A 1 250 ? -21.766 9.766 -2.178 1 97.5 250 LEU A CA 1
ATOM 1907 C C . LEU A 1 250 ? -22.391 10.648 -3.25 1 97.5 250 LEU A C 1
ATOM 1909 O O . LEU A 1 250 ? -23.312 10.219 -3.957 1 97.5 250 LEU A O 1
ATOM 1913 N N . ARG A 1 251 ? -21.969 11.852 -3.24 1 97.69 251 ARG A N 1
ATOM 1914 C CA . ARG A 1 251 ? -22.188 12.789 -4.34 1 97.69 251 ARG A CA 1
ATOM 1915 C C . ARG A 1 251 ? -20.891 13.023 -5.117 1 97.69 251 ARG A C 1
ATOM 1917 O O . ARG A 1 251 ? -19.859 13.352 -4.531 1 97.69 251 ARG A O 1
ATOM 1924 N N . VAL A 1 252 ? -20.969 12.766 -6.426 1 98 252 VAL A N 1
ATOM 1925 C CA . VAL A 1 252 ? -19.812 12.969 -7.297 1 98 252 VAL A CA 1
ATOM 1926 C C . VAL A 1 252 ? -19.984 14.266 -8.078 1 98 252 VAL A C 1
ATOM 1928 O O . VAL A 1 252 ? -20.906 14.406 -8.875 1 98 252 VAL A O 1
ATOM 1931 N N . LEU A 1 253 ? -19.062 15.227 -7.895 1 97.31 253 LEU A N 1
ATOM 1932 C CA . LEU A 1 253 ? -19.172 16.531 -8.531 1 97.31 253 LEU A CA 1
ATOM 1933 C C . LEU A 1 253 ? -18 16.766 -9.484 1 97.31 253 LEU A C 1
ATOM 1935 O O . LEU A 1 253 ? -16.844 16.656 -9.094 1 97.31 253 LEU A O 1
ATOM 1939 N N . PRO A 1 254 ? -18.328 17.125 -10.688 1 96.06 254 PRO A N 1
ATOM 1940 C CA . PRO A 1 254 ? -17.25 17.469 -11.625 1 96.06 254 PRO A CA 1
ATOM 1941 C C . PRO A 1 254 ? -16.562 18.781 -11.281 1 96.06 254 PRO A C 1
ATOM 1943 O O . PRO A 1 254 ? -17.156 19.641 -10.633 1 96.06 254 PRO A O 1
ATOM 1946 N N . LEU A 1 255 ? -15.32 18.828 -11.68 1 95.94 255 LEU A N 1
ATOM 1947 C CA . LEU A 1 255 ? -14.594 20.094 -11.531 1 95.94 255 LEU A CA 1
ATOM 1948 C C . LEU A 1 255 ? -15.109 21.125 -12.531 1 95.94 255 LEU A C 1
ATOM 1950 O O . LEU A 1 255 ? -15.648 20.766 -13.578 1 95.94 255 LEU A O 1
ATOM 1954 N N . PRO A 1 256 ? -14.945 22.344 -12.117 1 92.94 256 PRO A N 1
ATOM 1955 C CA . PRO A 1 256 ? -15.375 23.391 -13.047 1 92.94 256 PRO A CA 1
ATOM 1956 C C . PRO A 1 256 ? -14.688 23.312 -14.406 1 92.94 256 PRO A C 1
ATOM 1958 O O . PRO A 1 256 ? -13.484 23.047 -14.469 1 92.94 256 PRO A O 1
ATOM 1961 N N . ALA A 1 257 ? -15.406 23.625 -15.445 1 89.12 257 ALA A N 1
ATOM 1962 C CA . ALA A 1 257 ? -14.922 23.516 -16.812 1 89.12 257 ALA A CA 1
ATOM 1963 C C . ALA A 1 257 ? -13.758 24.453 -17.078 1 89.12 257 ALA A C 1
ATOM 1965 O O . ALA A 1 257 ? -12.883 24.172 -17.906 1 89.12 257 ALA A O 1
ATOM 1966 N N . GLU A 1 258 ? -13.727 25.5 -16.359 1 88.25 258 GLU A N 1
ATOM 1967 C CA . GLU A 1 258 ? -12.719 26.516 -16.578 1 88.25 258 GLU A CA 1
ATOM 1968 C C . GLU A 1 258 ? -11.328 26.016 -16.203 1 88.25 258 GLU A C 1
ATOM 1970 O O . GLU A 1 258 ? -10.32 26.609 -16.609 1 88.25 258 GLU A O 1
ATOM 1975 N N . LEU A 1 259 ? -11.219 25.016 -15.469 1 89.62 259 LEU A N 1
ATOM 1976 C CA . LEU A 1 259 ? -9.938 24.484 -15.031 1 89.62 259 LEU A CA 1
ATOM 1977 C C . LEU A 1 259 ? -9.289 23.656 -16.141 1 89.62 259 LEU A C 1
ATOM 1979 O O . LEU A 1 259 ? -8.102 23.328 -16.062 1 89.62 259 LEU A O 1
ATOM 1983 N N . GLY A 1 260 ? -10.023 23.344 -17.188 1 85.19 260 GLY A N 1
ATOM 1984 C CA . GLY A 1 260 ? -9.508 22.438 -18.188 1 85.19 260 GLY A CA 1
ATOM 1985 C C . GLY A 1 260 ? -9.547 20.984 -17.75 1 85.19 260 GLY A C 1
ATOM 1986 O O . GLY A 1 260 ? -10.07 20.656 -16.688 1 85.19 260 GLY A O 1
ATOM 1987 N N . PRO A 1 261 ? -8.969 20.172 -18.672 1 84.38 261 PRO A N 1
ATOM 1988 C CA . PRO A 1 261 ? -8.984 18.75 -18.359 1 84.38 261 PRO A CA 1
ATOM 1989 C C . PRO A 1 261 ? -8.07 18.391 -17.188 1 84.38 261 PRO A C 1
ATOM 1991 O O . PRO A 1 261 ? -6.875 18.703 -17.219 1 84.38 261 PRO A O 1
ATOM 1994 N N . ALA A 1 262 ? -8.641 17.953 -16.156 1 91.5 262 ALA A N 1
ATOM 1995 C CA . ALA A 1 262 ? -7.91 17.422 -15.008 1 91.5 262 ALA A CA 1
ATOM 1996 C C . ALA A 1 262 ? -8.047 15.906 -14.922 1 91.5 262 ALA A C 1
ATOM 1998 O O . ALA A 1 262 ? -9.008 15.398 -14.344 1 91.5 262 ALA A O 1
ATOM 1999 N N . VAL A 1 263 ? -7.098 15.258 -15.57 1 93.94 263 VAL A N 1
ATOM 2000 C CA . VAL A 1 263 ? -7.18 13.805 -15.633 1 93.94 263 VAL A CA 1
ATOM 2001 C C . VAL A 1 263 ? -5.859 13.188 -15.172 1 93.94 263 VAL A C 1
ATOM 2003 O O . VAL A 1 263 ? -4.797 13.797 -15.336 1 93.94 263 VAL A O 1
ATOM 2006 N N . ARG A 1 264 ? -5.992 12.094 -14.523 1 94.12 264 ARG A N 1
ATOM 2007 C CA . ARG A 1 264 ? -4.805 11.289 -14.273 1 94.12 264 ARG A CA 1
ATOM 2008 C C . ARG A 1 264 ? -4.676 10.172 -15.297 1 94.12 264 ARG A C 1
ATOM 2010 O O . ARG A 1 264 ? -5.648 9.469 -15.594 1 94.12 264 ARG A O 1
ATOM 2017 N N . ALA A 1 265 ? -3.525 10.016 -15.875 1 94.81 265 ALA A N 1
ATOM 2018 C CA . ALA A 1 265 ? -3.279 9.023 -16.922 1 94.81 265 ALA A CA 1
ATOM 2019 C C . ALA A 1 265 ? -2.68 7.75 -16.328 1 94.81 265 ALA A C 1
ATOM 2021 O O . ALA A 1 265 ? -1.694 7.809 -15.578 1 94.81 265 ALA A O 1
ATOM 2022 N N . ILE A 1 266 ? -3.303 6.637 -16.672 1 96.75 266 ILE A N 1
ATOM 2023 C CA . ILE A 1 266 ? -2.82 5.328 -16.234 1 96.75 266 ILE A CA 1
ATOM 2024 C C . ILE A 1 266 ? -2.244 4.574 -17.438 1 96.75 266 ILE A C 1
ATOM 2026 O O . ILE A 1 266 ? -2.818 4.598 -18.531 1 96.75 266 ILE A O 1
ATOM 2030 N N . GLY A 1 267 ? -1.124 3.957 -17.156 1 96.69 267 GLY A N 1
ATOM 2031 C CA . GLY A 1 267 ? -0.498 3.146 -18.188 1 96.69 267 GLY A CA 1
ATOM 2032 C C . GLY A 1 267 ? 0.455 2.104 -17.641 1 96.69 267 GLY A C 1
ATOM 2033 O O . GLY A 1 267 ? 0.53 1.907 -16.422 1 96.69 267 GLY A O 1
ATOM 2034 N N . MET A 1 268 ? 1.049 1.399 -18.547 1 96.81 268 MET A N 1
ATOM 2035 C CA . MET A 1 268 ? 2.033 0.391 -18.172 1 96.81 268 MET A CA 1
ATOM 2036 C C . MET A 1 268 ? 3.447 0.864 -18.5 1 96.81 268 MET A C 1
ATOM 2038 O O . MET A 1 268 ? 3.689 1.43 -19.562 1 96.81 268 MET A O 1
ATOM 2042 N N . ILE A 1 269 ? 4.328 0.753 -17.547 1 95.62 269 ILE A N 1
ATOM 2043 C CA . ILE A 1 269 ? 5.754 0.983 -17.75 1 95.62 269 ILE A CA 1
ATOM 2044 C C . ILE A 1 269 ? 6.492 -0.352 -17.781 1 95.62 269 ILE A C 1
ATOM 2046 O O . ILE A 1 269 ? 6.18 -1.262 -17.016 1 95.62 269 ILE A O 1
ATOM 2050 N N . GLU A 1 270 ? 7.293 -0.538 -18.672 1 93.06 270 GLU A N 1
ATOM 2051 C CA . GLU A 1 270 ? 8.117 -1.738 -18.766 1 93.06 270 GLU A CA 1
ATOM 2052 C C . GLU A 1 270 ? 9.516 -1.412 -19.281 1 93.06 270 GLU A C 1
ATOM 2054 O O . GLU A 1 270 ? 9.719 -0.368 -19.906 1 93.06 270 GLU A O 1
ATOM 2059 N N . ARG A 1 271 ? 10.375 -2.271 -18.953 1 83.69 271 ARG A N 1
ATOM 2060 C CA . ARG A 1 271 ? 11.711 -2.074 -19.484 1 83.69 271 ARG A CA 1
ATOM 2061 C C . ARG A 1 271 ? 11.75 -2.35 -20.984 1 83.69 271 ARG A C 1
ATOM 2063 O O . ARG A 1 271 ? 11.055 -3.244 -21.469 1 83.69 271 ARG A O 1
ATOM 2070 N N . ARG A 1 272 ? 12.477 -1.679 -21.812 1 77 272 ARG A N 1
ATOM 2071 C CA . ARG A 1 272 ? 12.531 -1.811 -23.266 1 77 272 ARG A CA 1
ATOM 2072 C C . ARG A 1 272 ? 13.109 -3.158 -23.672 1 77 272 ARG A C 1
ATOM 2074 O O . ARG A 1 272 ? 12.641 -3.785 -24.625 1 77 272 ARG A O 1
ATOM 2081 N N . ASP A 1 273 ? 14.141 -3.641 -22.984 1 68.94 273 ASP A N 1
ATOM 2082 C CA . ASP A 1 273 ? 14.781 -4.895 -23.375 1 68.94 273 ASP A CA 1
ATOM 2083 C C . ASP A 1 273 ? 14.781 -5.895 -22.234 1 68.94 273 ASP A C 1
ATOM 2085 O O . ASP A 1 273 ? 15.617 -5.816 -21.328 1 68.94 273 ASP A O 1
ATOM 2089 N N . HIS A 1 274 ? 13.555 -6.559 -22.281 1 70.56 274 HIS A N 1
ATOM 2090 C CA . HIS A 1 274 ? 13.555 -7.578 -21.25 1 70.56 274 HIS A CA 1
ATOM 2091 C C . HIS A 1 274 ? 13 -8.898 -21.766 1 70.56 274 HIS A C 1
ATOM 2093 O O . HIS A 1 274 ? 12.273 -8.922 -22.766 1 70.56 274 HIS A O 1
ATOM 2099 N N . ALA A 1 275 ? 13.383 -9.938 -21.156 1 67.25 275 ALA A N 1
ATOM 2100 C CA . ALA A 1 275 ? 13.172 -11.305 -21.609 1 67.25 275 ALA A CA 1
ATOM 2101 C C . ALA A 1 275 ? 11.695 -11.68 -21.547 1 67.25 275 ALA A C 1
ATOM 2103 O O . ALA A 1 275 ? 11.266 -12.641 -22.203 1 67.25 275 ALA A O 1
ATOM 2104 N N . ARG A 1 276 ? 10.945 -10.852 -20.922 1 81.06 276 ARG A N 1
ATOM 2105 C CA . ARG A 1 276 ? 9.562 -11.242 -20.703 1 81.06 276 ARG A CA 1
ATOM 2106 C C . ARG A 1 276 ? 8.602 -10.344 -21.469 1 81.06 276 ARG A C 1
ATOM 2108 O O . ARG A 1 276 ? 7.438 -10.195 -21.094 1 81.06 276 ARG A O 1
ATOM 2115 N N . LEU A 1 277 ? 9.016 -9.852 -22.562 1 81.81 277 LEU A N 1
ATOM 2116 C CA . LEU A 1 277 ? 8.266 -8.867 -23.328 1 81.81 277 LEU A CA 1
ATOM 2117 C C . LEU A 1 277 ? 6.965 -9.477 -23.859 1 81.81 277 LEU A C 1
ATOM 2119 O O . LEU A 1 277 ? 5.93 -8.805 -23.891 1 81.81 277 LEU A O 1
ATOM 2123 N N . ALA A 1 278 ? 7.02 -10.703 -24.203 1 83.38 278 ALA A N 1
ATOM 2124 C CA . ALA A 1 278 ? 5.82 -11.344 -24.734 1 83.38 278 ALA A CA 1
ATOM 2125 C C . ALA A 1 278 ? 4.734 -11.453 -23.672 1 83.38 278 ALA A C 1
ATOM 2127 O O . ALA A 1 278 ? 3.561 -11.188 -23.938 1 83.38 278 ALA A O 1
ATOM 2128 N N . VAL A 1 279 ? 5.125 -11.812 -22.516 1 89.19 279 VAL A N 1
ATOM 2129 C CA . VAL A 1 279 ? 4.176 -11.977 -21.422 1 89.19 279 VAL A CA 1
ATOM 2130 C C . VAL A 1 279 ? 3.627 -10.609 -21 1 89.19 279 VAL A C 1
ATOM 2132 O O . VAL A 1 279 ? 2.414 -10.445 -20.844 1 89.19 279 VAL A O 1
ATOM 2135 N N . THR A 1 280 ? 4.508 -9.594 -20.875 1 92.75 280 THR A N 1
ATOM 2136 C CA . THR A 1 280 ? 4.07 -8.273 -20.438 1 92.75 280 THR A CA 1
ATOM 2137 C C . THR A 1 280 ? 3.205 -7.613 -21.5 1 92.75 280 THR A C 1
ATOM 2139 O O . THR A 1 280 ? 2.273 -6.871 -21.188 1 92.75 280 THR A O 1
ATOM 2142 N N . ALA A 1 281 ? 3.49 -7.918 -22.75 1 91 281 ALA A N 1
ATOM 2143 C CA . ALA A 1 281 ? 2.664 -7.395 -23.844 1 91 281 ALA A CA 1
ATOM 2144 C C . ALA A 1 281 ? 1.253 -7.973 -23.781 1 91 281 ALA A C 1
ATOM 2146 O O . ALA A 1 281 ? 0.272 -7.254 -24 1 91 281 ALA A O 1
ATOM 2147 N N . GLU A 1 282 ? 1.221 -9.242 -23.5 1 91.56 282 GLU A N 1
ATOM 2148 C CA . GLU A 1 282 ? -0.084 -9.883 -23.375 1 91.56 282 GLU A CA 1
ATOM 2149 C C . GLU A 1 282 ? -0.859 -9.32 -22.188 1 91.56 282 GLU A C 1
ATOM 2151 O O . GLU A 1 282 ? -2.061 -9.062 -22.281 1 91.56 282 GLU A O 1
ATOM 2156 N N . ILE A 1 283 ? -0.215 -9.102 -21.125 1 93.94 283 ILE A N 1
ATOM 2157 C CA . ILE A 1 283 ? -0.838 -8.523 -19.938 1 93.94 283 ILE A CA 1
ATOM 2158 C C . ILE A 1 283 ? -1.354 -7.121 -20.266 1 93.94 283 ILE A C 1
ATOM 2160 O O . ILE A 1 283 ? -2.488 -6.773 -19.938 1 93.94 283 ILE A O 1
ATOM 2164 N N . CYS A 1 284 ? -0.507 -6.391 -20.922 1 94.88 284 CYS A N 1
ATOM 2165 C CA . CYS A 1 284 ? -0.873 -5.031 -21.297 1 94.88 284 CYS A CA 1
ATOM 2166 C C . CYS A 1 284 ? -2.117 -5.023 -22.172 1 94.88 284 CYS A C 1
ATOM 2168 O O . CYS A 1 284 ? -3.047 -4.25 -21.938 1 94.88 284 CYS A O 1
ATOM 2170 N N . ALA A 1 285 ? -2.166 -5.867 -23.141 1 93.75 285 ALA A N 1
ATOM 2171 C CA . ALA A 1 285 ? -3.283 -5.938 -24.078 1 93.75 285 ALA A CA 1
ATOM 2172 C C . ALA A 1 285 ? -4.578 -6.324 -23.359 1 93.75 285 ALA A C 1
ATOM 2174 O O . ALA A 1 285 ? -5.621 -5.707 -23.578 1 93.75 285 ALA A O 1
ATOM 2175 N N . GLN A 1 286 ? -4.523 -7.277 -22.516 1 94.19 286 GLN A N 1
ATOM 2176 C CA . GLN A 1 286 ? -5.715 -7.742 -21.812 1 94.19 286 GLN A CA 1
ATOM 2177 C C . GLN A 1 286 ? -6.203 -6.695 -20.812 1 94.19 286 GLN A C 1
ATOM 2179 O O . GLN A 1 286 ? -7.41 -6.488 -20.672 1 94.19 286 GLN A O 1
ATOM 2184 N N . CYS A 1 287 ? -5.285 -6.09 -20.125 1 94.56 287 CYS A N 1
ATOM 2185 C CA . CYS A 1 287 ? -5.68 -5.012 -19.219 1 94.56 287 CYS A CA 1
ATOM 2186 C C . CYS A 1 287 ? -6.363 -3.885 -20 1 94.56 287 CYS A C 1
ATOM 2188 O O . CYS A 1 287 ? -7.391 -3.363 -19.562 1 94.56 287 CYS A O 1
ATOM 2190 N N . GLY A 1 288 ? -5.719 -3.523 -21.125 1 93.5 288 GLY A N 1
ATOM 2191 C CA . GLY A 1 288 ? -6.312 -2.49 -21.953 1 93.5 288 GLY A CA 1
ATOM 2192 C C . GLY A 1 288 ? -7.738 -2.801 -22.359 1 93.5 288 GLY A C 1
ATOM 2193 O O . GLY A 1 288 ? -8.602 -1.92 -22.344 1 93.5 288 GLY A O 1
ATOM 2194 N N . ALA A 1 289 ? -8.016 -3.99 -22.625 1 90.75 289 ALA A N 1
ATOM 2195 C CA . ALA A 1 289 ? -9.344 -4.426 -23.047 1 90.75 289 ALA A CA 1
ATOM 2196 C C . ALA A 1 289 ? -10.352 -4.32 -21.906 1 90.75 289 ALA A C 1
ATOM 2198 O O . ALA A 1 289 ? -11.516 -3.979 -22.109 1 90.75 289 ALA A O 1
ATOM 2199 N N . LEU A 1 290 ? -9.922 -4.57 -20.734 1 88.5 290 LEU A N 1
ATOM 2200 C CA . LEU A 1 290 ? -10.82 -4.559 -19.578 1 88.5 290 LEU A CA 1
ATOM 2201 C C . LEU A 1 290 ? -11.055 -3.135 -19.094 1 88.5 290 LEU A C 1
ATOM 2203 O O . LEU A 1 290 ? -12.141 -2.814 -18.609 1 88.5 290 LEU A O 1
ATOM 2207 N N . PHE A 1 291 ? -10.016 -2.352 -19.188 1 87.69 291 PHE A N 1
ATOM 2208 C CA . PHE A 1 291 ? -10.164 -0.973 -18.734 1 87.69 291 PHE A CA 1
ATOM 2209 C C . PHE A 1 291 ? -11.07 -0.191 -19.672 1 87.69 291 PHE A C 1
ATOM 2211 O O . PHE A 1 291 ? -11.695 0.79 -19.281 1 87.69 291 PHE A O 1
ATOM 2218 N N . GLY A 1 292 ? -11.016 -0.427 -21 1 75.88 292 GLY A N 1
ATOM 2219 C CA . GLY A 1 292 ? -11.82 0.248 -22 1 75.88 292 GLY A CA 1
ATOM 2220 C C . GLY A 1 292 ? -13.281 -0.177 -21.969 1 75.88 292 GLY A C 1
ATOM 2221 O O . GLY A 1 292 ? -14.109 0.404 -22.672 1 75.88 292 GLY A O 1
ATOM 2222 N N . ARG A 1 293 ? -13.641 -1.174 -21.219 1 64.38 293 ARG A N 1
ATOM 2223 C CA . ARG A 1 293 ? -15.023 -1.623 -21.125 1 64.38 293 ARG A CA 1
ATOM 2224 C C . ARG A 1 293 ? -15.766 -0.877 -20.016 1 64.38 293 ARG A C 1
ATOM 2226 O O . ARG A 1 293 ? -15.156 -0.44 -19.031 1 64.38 293 ARG A O 1
ATOM 2233 N N . MET B 1 1 ? 18.609 31.703 15.188 1 39.59 1 MET B N 1
ATOM 2234 C CA . MET B 1 1 ? 17.297 31.75 14.57 1 39.59 1 MET B CA 1
ATOM 2235 C C . MET B 1 1 ? 17.328 31.188 13.164 1 39.59 1 MET B C 1
ATOM 2237 O O . MET B 1 1 ? 16.391 30.5 12.742 1 39.59 1 MET B O 1
ATOM 2241 N N . SER B 1 2 ? 18.5 31.406 12.492 1 56.78 2 SER B N 1
ATOM 2242 C CA . SER B 1 2 ? 18.797 31.156 11.086 1 56.78 2 SER B CA 1
ATOM 2243 C C . SER B 1 2 ? 18.953 29.656 10.812 1 56.78 2 SER B C 1
ATOM 2245 O O . SER B 1 2 ? 18.547 29.172 9.758 1 56.78 2 SER B O 1
ATOM 2247 N N . SER B 1 3 ? 19.109 29 11.945 1 65.5 3 SER B N 1
ATOM 2248 C CA . SER B 1 3 ? 19.516 27.609 11.789 1 65.5 3 SER B CA 1
ATOM 2249 C C . SER B 1 3 ? 18.312 26.703 11.523 1 65.5 3 SER B C 1
ATOM 2251 O O . SER B 1 3 ? 18.375 25.812 10.68 1 65.5 3 SER B O 1
ATOM 2253 N N . ILE B 1 4 ? 17.25 27.094 12.125 1 68.19 4 ILE B N 1
ATOM 2254 C CA . ILE B 1 4 ? 16.047 26.281 11.938 1 68.19 4 ILE B CA 1
ATOM 2255 C C . ILE B 1 4 ? 15.531 26.422 10.508 1 68.19 4 ILE B C 1
ATOM 2257 O O . ILE B 1 4 ? 15.141 25.453 9.875 1 68.19 4 ILE B O 1
ATOM 2261 N N . ARG B 1 5 ? 15.57 27.625 10.102 1 74.12 5 ARG B N 1
ATOM 2262 C CA . ARG B 1 5 ? 15.164 27.891 8.727 1 74.12 5 ARG B CA 1
ATOM 2263 C C . ARG B 1 5 ? 16.047 27.125 7.742 1 74.12 5 ARG B C 1
ATOM 2265 O O . ARG B 1 5 ? 15.555 26.578 6.758 1 74.12 5 ARG B O 1
ATOM 2272 N N . PHE B 1 6 ? 17.312 27.094 8.047 1 78.75 6 PHE B N 1
ATOM 2273 C CA . PHE B 1 6 ? 18.25 26.406 7.18 1 78.75 6 PHE B CA 1
ATOM 2274 C C . PHE B 1 6 ? 18 24.906 7.207 1 78.75 6 PHE B C 1
ATOM 2276 O O . PHE B 1 6 ? 18.078 24.234 6.172 1 78.75 6 PHE B O 1
ATOM 2283 N N . LEU B 1 7 ? 17.641 24.469 8.367 1 80.88 7 LEU B N 1
ATOM 2284 C CA . LEU B 1 7 ? 17.359 23.047 8.508 1 80.88 7 LEU B CA 1
ATOM 2285 C C . LEU B 1 7 ? 16.109 22.672 7.734 1 80.88 7 LEU B C 1
ATOM 2287 O O . LEU B 1 7 ? 16.047 21.609 7.109 1 80.88 7 LEU B O 1
ATOM 2291 N N . ARG B 1 8 ? 15.18 23.531 7.742 1 80.19 8 ARG B N 1
ATOM 2292 C CA . ARG B 1 8 ? 13.953 23.297 6.984 1 80.19 8 ARG B CA 1
ATOM 2293 C C . ARG B 1 8 ? 14.227 23.312 5.484 1 80.19 8 ARG B C 1
ATOM 2295 O O . ARG B 1 8 ? 13.68 22.5 4.738 1 80.19 8 ARG B O 1
ATOM 2302 N N . THR B 1 9 ? 15.023 24.281 5.129 1 81.25 9 THR B N 1
ATOM 2303 C CA . THR B 1 9 ? 15.422 24.359 3.727 1 81.25 9 THR B CA 1
ATOM 2304 C C . THR B 1 9 ? 16.156 23.094 3.297 1 81.25 9 THR B C 1
ATOM 2306 O O . THR B 1 9 ? 15.945 22.594 2.191 1 81.25 9 THR B O 1
ATOM 2309 N N . PHE B 1 10 ? 16.953 22.578 4.191 1 85.88 10 PHE B N 1
ATOM 2310 C CA . PHE B 1 10 ? 17.688 21.344 3.926 1 85.88 10 PHE B CA 1
ATOM 2311 C C . PHE B 1 10 ? 16.75 20.188 3.672 1 85.88 10 PHE B C 1
ATOM 2313 O O . PHE B 1 10 ? 16.922 19.422 2.715 1 85.88 10 PHE B O 1
ATOM 2320 N N . LEU B 1 11 ? 15.781 20.109 4.492 1 81.44 11 LEU B N 1
ATOM 2321 C CA . LEU B 1 11 ? 14.812 19.031 4.324 1 81.44 11 LEU B CA 1
ATOM 2322 C C . LEU B 1 11 ? 14.062 19.172 3.008 1 81.44 11 LEU B C 1
ATOM 2324 O O . LEU B 1 11 ? 13.766 18.172 2.348 1 81.44 11 LEU B O 1
ATOM 2328 N N . ALA B 1 12 ? 13.781 20.359 2.617 1 79.81 12 ALA B N 1
ATOM 2329 C CA . ALA B 1 12 ? 13.102 20.609 1.348 1 79.81 12 ALA B CA 1
ATOM 2330 C C . ALA B 1 12 ? 13.969 20.188 0.168 1 79.81 12 ALA B C 1
ATOM 2332 O O . ALA B 1 12 ? 13.477 19.594 -0.791 1 79.81 12 ALA B O 1
ATOM 2333 N N . VAL B 1 13 ? 15.203 20.422 0.307 1 81.19 13 VAL B N 1
ATOM 2334 C CA . VAL B 1 13 ? 16.141 20.062 -0.748 1 81.19 13 VAL B CA 1
ATOM 2335 C C . VAL B 1 13 ? 16.25 18.531 -0.832 1 81.19 13 VAL B C 1
ATOM 2337 O O . VAL B 1 13 ? 16.266 17.969 -1.927 1 81.19 13 VAL B O 1
ATOM 2340 N N . ALA B 1 14 ? 16.312 17.969 0.318 1 79.94 14 ALA B N 1
ATOM 2341 C CA . ALA B 1 14 ? 16.438 16.516 0.383 1 79.94 14 ALA B CA 1
ATOM 2342 C C . ALA B 1 14 ? 15.234 15.836 -0.253 1 79.94 14 ALA B C 1
ATOM 2344 O O . ALA B 1 14 ? 15.367 14.781 -0.88 1 79.94 14 ALA B O 1
ATOM 2345 N N . GLN B 1 15 ? 14.172 16.438 -0.038 1 73.25 15 GLN B N 1
ATOM 2346 C CA . GLN B 1 15 ? 12.914 15.867 -0.502 1 73.25 15 GLN B CA 1
ATOM 2347 C C . GLN B 1 15 ? 12.75 16.047 -2.008 1 73.25 15 GLN B C 1
ATOM 2349 O O . GLN B 1 15 ? 12.203 15.172 -2.688 1 73.25 15 GLN B O 1
ATOM 2354 N N . HIS B 1 16 ? 13.148 17.125 -2.617 1 68.25 16 HIS B N 1
ATOM 2355 C CA . HIS B 1 16 ? 12.812 17.484 -3.99 1 68.25 16 HIS B CA 1
ATOM 2356 C C . HIS B 1 16 ? 13.992 17.219 -4.93 1 68.25 16 HIS B C 1
ATOM 2358 O O . HIS B 1 16 ? 13.828 17.234 -6.152 1 68.25 16 HIS B O 1
ATOM 2364 N N . GLY B 1 17 ? 15.133 16.859 -4.418 1 64.81 17 GLY B N 1
ATOM 2365 C CA . GLY B 1 17 ? 16.281 16.359 -5.16 1 64.81 17 GLY B CA 1
ATOM 2366 C C . GLY B 1 17 ? 17.078 17.453 -5.84 1 64.81 17 GLY B C 1
ATOM 2367 O O . GLY B 1 17 ? 18.188 17.234 -6.305 1 64.81 17 GLY B O 1
ATOM 2368 N N . THR B 1 18 ? 16.391 18.625 -6.277 1 71.5 18 THR B N 1
ATOM 2369 C CA . THR B 1 18 ? 17.141 19.734 -6.871 1 71.5 18 THR B CA 1
ATOM 2370 C C . THR B 1 18 ? 17 21 -6.027 1 71.5 18 THR B C 1
ATOM 2372 O O . THR B 1 18 ? 16.016 21.156 -5.297 1 71.5 18 THR B O 1
ATOM 2375 N N . PHE B 1 19 ? 18.031 21.938 -6.188 1 75.56 19 PHE B N 1
ATOM 2376 C CA . PHE B 1 19 ? 18.016 23.203 -5.457 1 75.56 19 PHE B CA 1
ATOM 2377 C C . PHE B 1 19 ? 16.906 24.109 -5.965 1 75.56 19 PHE B C 1
ATOM 2379 O O . PHE B 1 19 ? 16.266 24.828 -5.184 1 75.56 19 PHE B O 1
ATOM 2386 N N . SER B 1 20 ? 16.641 23.922 -7.219 1 76.69 20 SER B N 1
ATOM 2387 C CA . SER B 1 20 ? 15.617 24.766 -7.809 1 76.69 20 SER B CA 1
ATOM 2388 C C . SER B 1 20 ? 14.227 24.375 -7.332 1 76.69 20 SER B C 1
ATOM 2390 O O . SER B 1 20 ? 13.414 25.219 -6.977 1 76.69 20 SER B O 1
ATOM 2392 N N . GLU B 1 21 ? 14.031 23.219 -7.312 1 75.75 21 GLU B N 1
ATOM 2393 C CA . GLU B 1 21 ? 12.727 22.734 -6.871 1 75.75 21 GLU B CA 1
ATOM 2394 C C . GLU B 1 21 ? 12.516 23 -5.383 1 75.75 21 GLU B C 1
ATOM 2396 O O . GLU B 1 21 ? 11.414 23.359 -4.965 1 75.75 21 GLU B O 1
ATOM 2401 N N . ALA B 1 22 ? 13.531 22.812 -4.668 1 76.44 22 ALA B N 1
ATOM 2402 C CA . ALA B 1 22 ? 13.469 23.109 -3.24 1 76.44 22 ALA B CA 1
ATOM 2403 C C . ALA B 1 22 ? 13.219 24.594 -3 1 76.44 22 ALA B C 1
ATOM 2405 O O . ALA B 1 22 ? 12.43 24.969 -2.125 1 76.44 22 ALA B O 1
ATOM 2406 N N . ALA B 1 23 ? 13.828 25.406 -3.781 1 78.56 23 ALA B N 1
ATOM 2407 C CA . ALA B 1 23 ? 13.68 26.859 -3.662 1 78.56 23 ALA B CA 1
ATOM 2408 C C . ALA B 1 23 ? 12.227 27.281 -3.859 1 78.56 23 ALA B C 1
ATOM 2410 O O . ALA B 1 23 ? 11.703 28.109 -3.107 1 78.56 23 ALA B O 1
ATOM 2411 N N . GLU B 1 24 ? 11.625 26.672 -4.773 1 74.19 24 GLU B N 1
ATOM 2412 C CA . GLU B 1 24 ? 10.227 26.969 -5.055 1 74.19 24 GLU B CA 1
ATOM 2413 C C . GLU B 1 24 ? 9.336 26.578 -3.875 1 74.19 24 GLU B C 1
ATOM 2415 O O . GLU B 1 24 ? 8.406 27.312 -3.529 1 74.19 24 GLU B O 1
ATOM 2420 N N . GLN B 1 25 ? 9.734 25.641 -3.211 1 68.31 25 GLN B N 1
ATOM 2421 C CA . GLN B 1 25 ? 8.914 25.109 -2.131 1 68.31 25 GLN B CA 1
ATOM 2422 C C . GLN B 1 25 ? 9.055 25.953 -0.866 1 68.31 25 GLN B C 1
ATOM 2424 O O . GLN B 1 25 ? 8.109 26.078 -0.087 1 68.31 25 GLN B O 1
ATOM 2429 N N . VAL B 1 26 ? 10.188 26.5 -0.726 1 71 26 VAL B N 1
ATOM 2430 C CA . VAL B 1 26 ? 10.414 27.234 0.508 1 71 26 VAL B CA 1
ATOM 2431 C C . VAL B 1 26 ? 10.328 28.734 0.23 1 71 26 VAL B C 1
ATOM 2433 O O . VAL B 1 26 ? 10.672 29.562 1.086 1 71 26 VAL B O 1
ATOM 2436 N N . ALA B 1 27 ? 9.836 29.062 -1.011 1 74.44 27 ALA B N 1
ATOM 2437 C CA . ALA B 1 27 ? 9.641 30.453 -1.411 1 74.44 27 ALA B CA 1
ATOM 2438 C C . ALA B 1 27 ? 10.93 31.25 -1.279 1 74.44 27 ALA B C 1
ATOM 2440 O O . ALA B 1 27 ? 10.938 32.344 -0.717 1 74.44 27 ALA B O 1
ATOM 2441 N N . LEU B 1 28 ? 12 30.641 -1.681 1 79 28 LEU B N 1
ATOM 2442 C CA . LEU B 1 28 ? 13.312 31.281 -1.729 1 79 28 LEU B CA 1
ATOM 2443 C C . LEU B 1 28 ? 13.922 31.172 -3.123 1 79 28 LEU B C 1
ATOM 2445 O O . LEU B 1 28 ? 13.453 30.375 -3.947 1 79 28 LEU B O 1
ATOM 2449 N N . THR B 1 29 ? 14.805 32.062 -3.465 1 80.56 29 THR B N 1
ATOM 2450 C CA . THR B 1 29 ? 15.555 31.938 -4.707 1 80.56 29 THR B CA 1
ATOM 2451 C C . THR B 1 29 ? 16.547 30.781 -4.621 1 80.56 29 THR B C 1
ATOM 2453 O O . THR B 1 29 ? 16.938 30.375 -3.525 1 80.56 29 THR B O 1
ATOM 2456 N N . GLN B 1 30 ? 16.812 30.266 -5.723 1 84.5 30 GLN B N 1
ATOM 2457 C CA . GLN B 1 30 ? 17.812 29.203 -5.77 1 84.5 30 GLN B CA 1
ATOM 2458 C C . GLN B 1 30 ? 19.125 29.656 -5.141 1 84.5 30 GLN B C 1
ATOM 2460 O O . GLN B 1 30 ? 19.797 28.859 -4.465 1 84.5 30 GLN B O 1
ATOM 2465 N N . ALA B 1 31 ? 19.531 30.891 -5.383 1 84.38 31 ALA B N 1
ATOM 2466 C CA . ALA B 1 31 ? 20.75 31.438 -4.805 1 84.38 31 ALA B CA 1
ATOM 2467 C C . ALA B 1 31 ? 20.688 31.453 -3.279 1 84.38 31 ALA B C 1
ATOM 2469 O O . ALA B 1 31 ? 21.656 31.125 -2.6 1 84.38 31 ALA B O 1
ATOM 2470 N N . ALA B 1 32 ? 19.547 31.781 -2.857 1 82.56 32 ALA B N 1
ATOM 2471 C CA . ALA B 1 32 ? 19.344 31.828 -1.411 1 82.56 32 ALA B CA 1
ATOM 2472 C C . ALA B 1 32 ? 19.406 30.422 -0.806 1 82.56 32 ALA B C 1
ATOM 2474 O O . ALA B 1 32 ? 20 30.219 0.254 1 82.56 32 ALA B O 1
ATOM 2475 N N . VAL B 1 33 ? 18.797 29.516 -1.479 1 86.62 33 VAL B N 1
ATOM 2476 C CA . VAL B 1 33 ? 18.812 28.141 -1.015 1 86.62 33 VAL B CA 1
ATOM 2477 C C . VAL B 1 33 ? 20.25 27.609 -1.012 1 86.62 33 VAL B C 1
ATOM 2479 O O . VAL B 1 33 ? 20.688 26.984 -0.046 1 86.62 33 VAL B O 1
ATOM 2482 N N . SER B 1 34 ? 20.938 27.891 -2.084 1 85.62 34 SER B N 1
ATOM 2483 C CA . SER B 1 34 ? 22.328 27.469 -2.184 1 85.62 34 SER B CA 1
ATOM 2484 C C . SER B 1 34 ? 23.172 28.078 -1.063 1 85.62 34 SER B C 1
ATOM 2486 O O . SER B 1 34 ? 24 27.391 -0.46 1 85.62 34 SER B O 1
ATOM 2488 N N . PHE B 1 35 ? 22.969 29.297 -0.793 1 82.12 35 PHE B N 1
ATOM 2489 C CA . PHE B 1 35 ? 23.672 29.984 0.288 1 82.12 35 PHE B CA 1
ATOM 2490 C C . PHE B 1 35 ? 23.344 29.328 1.632 1 82.12 35 PHE B C 1
ATOM 2492 O O . PHE B 1 35 ? 24.25 29.062 2.428 1 82.12 35 PHE B O 1
ATOM 2499 N N . GLN B 1 36 ? 22.094 29.109 1.847 1 84.31 36 GLN B N 1
ATOM 2500 C CA . GLN B 1 36 ? 21.672 28.5 3.104 1 84.31 36 GLN B CA 1
ATOM 2501 C C . GLN B 1 36 ? 22.312 27.125 3.297 1 84.31 36 GLN B C 1
ATOM 2503 O O . GLN B 1 36 ? 22.703 26.781 4.41 1 84.31 36 GLN B O 1
ATOM 2508 N N . MET B 1 37 ? 22.375 26.406 2.264 1 86.69 37 MET B N 1
ATOM 2509 C CA . MET B 1 37 ? 22.938 25.062 2.355 1 86.69 37 MET B CA 1
ATOM 2510 C C . MET B 1 37 ? 24.438 25.125 2.652 1 86.69 37 MET B C 1
ATOM 2512 O O . MET B 1 37 ? 24.938 24.344 3.463 1 86.69 37 MET B O 1
ATOM 2516 N N . ARG B 1 38 ? 25.125 26.016 2.049 1 85 38 ARG B N 1
ATOM 2517 C CA . ARG B 1 38 ? 26.531 26.219 2.324 1 85 38 ARG B CA 1
ATOM 2518 C C . ARG B 1 38 ? 26.766 26.656 3.766 1 85 38 ARG B C 1
ATOM 2520 O O . ARG B 1 38 ? 27.672 26.188 4.434 1 85 38 ARG B O 1
ATOM 2527 N N . ALA B 1 39 ? 25.906 27.594 4.105 1 80.69 39 ALA B N 1
ATOM 2528 C CA . ALA B 1 39 ? 25.984 28.078 5.48 1 80.69 39 ALA B CA 1
ATOM 2529 C C . ALA B 1 39 ? 25.75 26.953 6.48 1 80.69 39 ALA B C 1
ATOM 2531 O O . ALA B 1 39 ? 26.422 26.859 7.508 1 80.69 39 ALA B O 1
ATOM 2532 N N . LEU B 1 40 ? 24.812 26.156 6.199 1 83.88 40 LEU B N 1
ATOM 2533 C CA . LEU B 1 40 ? 24.484 25.016 7.059 1 83.88 40 LEU B CA 1
ATOM 2534 C C . LEU B 1 40 ? 25.656 24.047 7.141 1 83.88 40 LEU B C 1
ATOM 2536 O O . LEU B 1 40 ? 25.984 23.562 8.227 1 83.88 40 LEU B O 1
ATOM 2540 N N . GLU B 1 41 ? 26.234 23.766 5.988 1 86.06 41 GLU B N 1
ATOM 2541 C CA . GLU B 1 41 ? 27.406 22.906 5.965 1 86.06 41 GLU B CA 1
ATOM 2542 C C . GLU B 1 41 ? 28.547 23.484 6.797 1 86.06 41 GLU B C 1
ATOM 2544 O O . GLU B 1 41 ? 29.219 22.766 7.531 1 86.06 41 GLU B O 1
ATOM 2549 N N . ALA B 1 42 ? 28.719 24.75 6.668 1 80.19 42 ALA B N 1
ATOM 2550 C CA . ALA B 1 42 ? 29.75 25.438 7.434 1 80.19 42 ALA B CA 1
ATOM 2551 C C . ALA B 1 42 ? 29.469 25.344 8.93 1 80.19 42 ALA B C 1
ATOM 2553 O O . ALA B 1 42 ? 30.391 25.094 9.727 1 80.19 42 ALA B O 1
ATOM 2554 N N . GLU B 1 43 ? 28.234 25.578 9.234 1 79.56 43 GLU B N 1
ATOM 2555 C CA . GLU B 1 43 ? 27.828 25.531 10.633 1 79.56 43 GLU B CA 1
ATOM 2556 C C . GLU B 1 43 ? 28.031 24.141 11.219 1 79.56 43 GLU B C 1
ATOM 2558 O O . GLU B 1 43 ? 28.469 23.984 12.359 1 79.56 43 GLU B O 1
ATOM 2563 N N . LEU B 1 44 ? 27.703 23.156 10.414 1 79.31 44 LEU B N 1
ATOM 2564 C CA . LEU B 1 44 ? 27.75 21.766 10.875 1 79.31 44 LEU B CA 1
ATOM 2565 C C . LEU B 1 44 ? 29.156 21.188 10.703 1 79.31 44 LEU B C 1
ATOM 2567 O O . LEU B 1 44 ? 29.484 20.141 11.273 1 79.31 44 LEU B O 1
ATOM 2571 N N . GLY B 1 45 ? 29.984 21.812 9.961 1 79.12 45 GLY B N 1
ATOM 2572 C CA . GLY B 1 45 ? 31.359 21.391 9.734 1 79.12 45 GLY B CA 1
ATOM 2573 C C . GLY B 1 45 ? 31.469 20.172 8.836 1 79.12 45 GLY B C 1
ATOM 2574 O O . GLY B 1 45 ? 32.375 19.359 9.008 1 79.12 45 GLY B O 1
ATOM 2575 N N . ARG B 1 46 ? 30.422 19.953 8.078 1 81.12 46 ARG B N 1
ATOM 2576 C CA . ARG B 1 46 ? 30.453 18.812 7.172 1 81.12 46 ARG B CA 1
ATOM 2577 C C . ARG B 1 46 ? 29.719 19.125 5.875 1 81.12 46 ARG B C 1
ATOM 2579 O O . ARG B 1 46 ? 28.75 19.891 5.867 1 81.12 46 ARG B O 1
ATOM 2586 N N . GLU B 1 47 ? 30.219 18.531 4.824 1 85 47 GLU B N 1
ATOM 2587 C CA . GLU B 1 47 ? 29.531 18.609 3.539 1 85 47 GLU B CA 1
ATOM 2588 C C . GLU B 1 47 ? 28.344 17.656 3.49 1 85 47 GLU B C 1
ATOM 2590 O O . GLU B 1 47 ? 28.422 16.516 3.945 1 85 47 GLU B O 1
ATOM 2595 N N . LEU B 1 48 ? 27.297 18.203 3.031 1 86.31 48 LEU B N 1
ATOM 2596 C CA . LEU B 1 48 ? 26.078 17.422 3.035 1 86.31 48 LEU B CA 1
ATOM 2597 C C . LEU B 1 48 ? 25.672 17.031 1.617 1 86.31 48 LEU B C 1
ATOM 2599 O O . LEU B 1 48 ? 24.859 16.125 1.426 1 86.31 48 LEU B O 1
ATOM 2603 N N . PHE B 1 49 ? 26.25 17.672 0.593 1 86.31 49 PHE B N 1
ATOM 2604 C CA . PHE B 1 49 ? 25.891 17.453 -0.804 1 86.31 49 PHE B CA 1
ATOM 2605 C C . PHE B 1 49 ? 27.109 17.047 -1.617 1 86.31 49 PHE B C 1
ATOM 2607 O O . PHE B 1 49 ? 28.234 17.438 -1.31 1 86.31 49 PHE B O 1
ATOM 2614 N N . ASP B 1 50 ? 26.812 16.141 -2.66 1 77 50 ASP B N 1
ATOM 2615 C CA . ASP B 1 50 ? 27.891 15.805 -3.598 1 77 50 ASP B CA 1
ATOM 2616 C C . ASP B 1 50 ? 28.203 16.984 -4.508 1 77 50 ASP B C 1
ATOM 2618 O O . ASP B 1 50 ? 27.297 17.656 -5.02 1 77 50 ASP B O 1
ATOM 2622 N N . ARG B 1 51 ? 29.375 17.578 -4.473 1 66.88 51 ARG B N 1
ATOM 2623 C CA . ARG B 1 51 ? 29.828 18.812 -5.121 1 66.88 51 ARG B CA 1
ATOM 2624 C C . ARG B 1 51 ? 29.875 18.656 -6.637 1 66.88 51 ARG B C 1
ATOM 2626 O O . ARG B 1 51 ? 30.078 19.625 -7.363 1 66.88 51 ARG B O 1
ATOM 2633 N N . GLY B 1 52 ? 29.891 17.594 -7.215 1 58.41 52 GLY B N 1
ATOM 2634 C CA . GLY B 1 52 ? 30.312 17.484 -8.602 1 58.41 52 GLY B CA 1
ATOM 2635 C C . GLY B 1 52 ? 29.266 17.969 -9.586 1 58.41 52 GLY B C 1
ATOM 2636 O O . GLY B 1 52 ? 29.562 18.188 -10.758 1 58.41 52 GLY B O 1
ATOM 2637 N N . GLY B 1 53 ? 27.859 18.109 -9.305 1 54.06 53 GLY B N 1
ATOM 2638 C CA . GLY B 1 53 ? 26.938 18.422 -10.391 1 54.06 53 GLY B CA 1
ATOM 2639 C C . GLY B 1 53 ? 25.859 19.422 -9.992 1 54.06 53 GLY B C 1
ATOM 2640 O O . GLY B 1 53 ? 25.922 20 -8.906 1 54.06 53 GLY B O 1
ATOM 2641 N N . ARG B 1 54 ? 25.109 19.922 -10.93 1 53.47 54 ARG B N 1
ATOM 2642 C CA . ARG B 1 54 ? 23.984 20.859 -10.867 1 53.47 54 ARG B CA 1
ATOM 2643 C C . ARG B 1 54 ? 22.891 20.312 -9.969 1 53.47 54 ARG B C 1
ATOM 2645 O O . ARG B 1 54 ? 21.953 21.047 -9.617 1 53.47 54 ARG B O 1
ATOM 2652 N N . LEU B 1 55 ? 22.953 19.047 -9.562 1 59.78 55 LEU B N 1
ATOM 2653 C CA . LEU B 1 55 ? 21.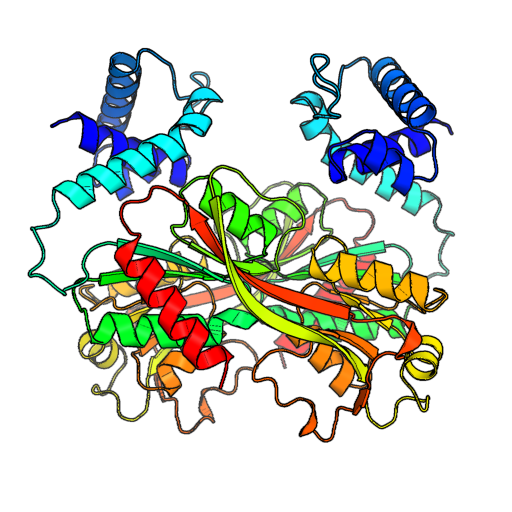875 18.406 -8.82 1 59.78 55 LEU B CA 1
ATOM 2654 C C . LEU B 1 55 ? 22.156 18.422 -7.324 1 59.78 55 LEU B C 1
ATOM 2656 O O . LEU B 1 55 ? 23.312 18.344 -6.91 1 59.78 55 LEU B O 1
ATOM 2660 N N . ALA B 1 56 ? 21.234 18.812 -6.52 1 69.69 56 ALA B N 1
ATOM 2661 C CA . ALA B 1 56 ? 21.312 18.797 -5.059 1 69.69 56 ALA B CA 1
ATOM 2662 C C . ALA B 1 56 ? 21.172 17.375 -4.52 1 69.69 56 ALA B C 1
ATOM 2664 O O . ALA B 1 56 ? 20.125 17 -4.004 1 69.69 56 ALA B O 1
ATOM 2665 N N . ILE B 1 57 ? 22.297 16.609 -4.742 1 75.88 57 ILE B N 1
ATOM 2666 C CA . ILE B 1 57 ? 22.281 15.227 -4.266 1 75.88 57 ILE B CA 1
ATOM 2667 C C . ILE B 1 57 ? 22.969 15.141 -2.906 1 75.88 57 ILE B C 1
ATOM 2669 O O . ILE B 1 57 ? 24.109 15.586 -2.754 1 75.88 57 ILE B O 1
ATOM 2673 N N . LEU B 1 58 ? 22.219 14.602 -1.997 1 78.81 58 LEU B N 1
ATOM 2674 C CA . LEU B 1 58 ? 22.781 14.414 -0.661 1 78.81 58 LEU B CA 1
ATOM 2675 C C . LEU B 1 58 ? 23.906 13.383 -0.68 1 78.81 58 LEU B C 1
ATOM 2677 O O . LEU B 1 58 ? 23.797 12.352 -1.344 1 78.81 58 LEU B O 1
ATOM 2681 N N . ASN B 1 59 ? 25.016 13.75 -0.04 1 78.38 59 ASN B N 1
ATOM 2682 C CA . ASN B 1 59 ? 26.031 12.727 0.203 1 78.38 59 ASN B CA 1
ATOM 2683 C C . ASN B 1 59 ? 25.656 11.836 1.385 1 78.38 59 ASN B C 1
ATOM 2685 O O . ASN B 1 59 ? 24.547 11.93 1.912 1 78.38 59 ASN B O 1
ATOM 2689 N N . ALA B 1 60 ? 26.516 10.945 1.753 1 74.44 60 ALA B N 1
ATOM 2690 C CA . ALA B 1 60 ? 26.234 9.992 2.83 1 74.44 60 ALA B CA 1
ATOM 2691 C C . ALA B 1 60 ? 25.922 10.727 4.133 1 74.44 60 ALA B C 1
ATOM 2693 O O . ALA B 1 60 ? 24.984 10.352 4.848 1 74.44 60 ALA B O 1
ATOM 2694 N N . ALA B 1 61 ? 26.672 11.727 4.387 1 75.88 61 ALA B N 1
ATOM 2695 C CA . ALA B 1 61 ? 26.469 12.516 5.598 1 75.88 61 ALA B CA 1
ATOM 2696 C C . ALA B 1 61 ? 25.109 13.219 5.574 1 75.88 61 ALA B C 1
ATOM 2698 O O . ALA B 1 61 ? 24.422 13.281 6.594 1 75.88 61 ALA B O 1
ATOM 2699 N N . GLY B 1 62 ? 24.797 13.711 4.441 1 81.5 62 GLY B N 1
ATOM 2700 C CA . GLY B 1 62 ? 23.516 14.367 4.285 1 81.5 62 GLY B CA 1
ATOM 2701 C C . GLY B 1 62 ? 22.344 13.422 4.5 1 81.5 62 GLY B C 1
ATOM 2702 O O . GLY B 1 62 ? 21.375 13.766 5.191 1 81.5 62 GLY B O 1
ATOM 2703 N N . ARG B 1 63 ? 22.422 12.359 4.012 1 77.31 63 ARG B N 1
ATOM 2704 C CA . ARG B 1 63 ? 21.344 11.367 4.133 1 77.31 63 ARG B CA 1
ATOM 2705 C C . ARG B 1 63 ? 21.172 10.93 5.578 1 77.31 63 ARG B C 1
ATOM 2707 O O . ARG B 1 63 ? 20.047 10.734 6.043 1 77.31 63 ARG B O 1
ATOM 2714 N N . GLU B 1 64 ? 22.25 10.852 6.23 1 73.56 64 GLU B N 1
ATOM 2715 C CA . GLU B 1 64 ? 22.219 10.453 7.633 1 73.56 64 GLU B CA 1
ATOM 2716 C C . GLU B 1 64 ? 21.594 11.523 8.508 1 73.56 64 GLU B C 1
ATOM 2718 O O . GLU B 1 64 ? 20.969 11.219 9.531 1 73.56 64 GLU B O 1
ATOM 2723 N N . LEU B 1 65 ? 21.734 12.719 8.078 1 78 65 LEU B N 1
ATOM 2724 C CA . LEU B 1 65 ? 21.312 13.836 8.906 1 78 65 LEU B CA 1
ATOM 2725 C C . LEU B 1 65 ? 19.828 14.117 8.719 1 78 65 LEU B C 1
ATOM 2727 O O . LEU B 1 65 ? 19.203 14.758 9.57 1 78 65 LEU B O 1
ATOM 2731 N N . VAL B 1 66 ? 19.328 13.664 7.648 1 79.75 66 VAL B N 1
ATOM 2732 C CA . VAL B 1 66 ? 17.953 14 7.309 1 79.75 66 VAL B CA 1
ATOM 2733 C C . VAL B 1 66 ? 17.031 13.586 8.445 1 79.75 66 VAL B C 1
ATOM 2735 O O . VAL B 1 66 ? 16.281 14.414 8.977 1 79.75 66 VAL B O 1
ATOM 2738 N N . PRO B 1 67 ? 17.188 12.422 8.969 1 71.5 67 PRO B N 1
ATOM 2739 C CA . PRO B 1 67 ? 16.281 12.062 10.07 1 71.5 67 PRO B CA 1
ATOM 2740 C C . PRO B 1 67 ? 16.547 12.867 11.336 1 71.5 67 PRO B C 1
ATOM 2742 O O . PRO B 1 67 ? 15.617 13.203 12.07 1 71.5 67 PRO B O 1
ATOM 2745 N N . GLU B 1 68 ? 17.734 13.188 11.531 1 71.75 68 GLU B N 1
ATOM 2746 C CA . GLU B 1 68 ? 18.109 13.938 12.727 1 71.75 68 GLU B CA 1
ATOM 2747 C C . GLU B 1 68 ? 17.562 15.367 12.672 1 71.75 68 GLU B C 1
ATOM 2749 O O . GLU B 1 68 ? 17.062 15.883 13.664 1 71.75 68 GLU B O 1
ATOM 2754 N N . ILE B 1 69 ? 17.688 15.891 11.586 1 77.69 69 ILE B N 1
ATOM 2755 C CA . ILE B 1 69 ? 17.219 17.266 11.406 1 77.69 69 ILE B CA 1
ATOM 2756 C C . ILE B 1 69 ? 15.695 17.312 11.508 1 77.69 69 ILE B C 1
ATOM 2758 O O . ILE B 1 69 ? 15.133 18.219 12.109 1 77.69 69 ILE B O 1
ATOM 2762 N N . LYS B 1 70 ? 15.156 16.438 10.922 1 73.12 70 LYS B N 1
ATOM 2763 C CA . LYS B 1 70 ? 13.703 16.359 11.031 1 73.12 70 LYS B CA 1
ATOM 2764 C C . LYS B 1 70 ? 13.273 16.281 12.5 1 73.12 70 LYS B C 1
ATOM 2766 O O . LYS B 1 70 ? 12.352 16.984 12.914 1 73.12 70 LYS B O 1
ATOM 2771 N N . ARG B 1 71 ? 13.938 15.531 13.25 1 66.5 71 ARG B N 1
ATOM 2772 C CA . ARG B 1 71 ? 13.664 15.414 14.68 1 66.5 71 ARG B CA 1
ATOM 2773 C C . ARG B 1 71 ? 13.852 16.75 15.391 1 66.5 71 ARG B C 1
ATOM 2775 O O . ARG B 1 71 ? 13.039 17.141 16.234 1 66.5 71 ARG B O 1
ATOM 2782 N N . LEU B 1 72 ? 14.914 17.266 15.008 1 65.19 72 LEU B N 1
ATOM 2783 C CA . LEU B 1 72 ? 15.227 18.562 15.625 1 65.19 72 LEU B CA 1
ATOM 2784 C C . LEU B 1 72 ? 14.148 19.594 15.32 1 65.19 72 LEU B C 1
ATOM 2786 O O . LEU B 1 72 ? 13.703 20.312 16.219 1 65.19 72 LEU B O 1
ATOM 2790 N N . LEU B 1 73 ? 13.75 19.609 14.172 1 71.75 73 LEU B N 1
ATOM 2791 C CA . LEU B 1 73 ? 12.758 20.609 13.781 1 71.75 73 LEU B CA 1
ATOM 2792 C C . LEU B 1 73 ? 11.406 20.297 14.414 1 71.75 73 LEU B C 1
ATOM 2794 O O . LEU B 1 73 ? 10.68 21.203 14.82 1 71.75 73 LEU B O 1
ATOM 2798 N N . ASP B 1 74 ? 11.18 19.109 14.523 1 64.25 74 ASP B N 1
ATOM 2799 C CA . ASP B 1 74 ? 9.953 18.703 15.203 1 64.25 74 ASP B CA 1
ATOM 2800 C C . ASP B 1 74 ? 9.961 19.141 16.672 1 64.25 74 ASP B C 1
ATOM 2802 O O . ASP B 1 74 ? 8.961 19.641 17.172 1 64.25 74 ASP B O 1
ATOM 2806 N N . LEU B 1 75 ? 11.062 18.875 17.219 1 58.41 75 LEU B N 1
ATOM 2807 C CA . LEU B 1 75 ? 11.227 19.297 18.609 1 58.41 75 LEU B CA 1
ATOM 2808 C C . LEU B 1 75 ? 11.086 20.812 18.734 1 58.41 75 LEU B C 1
ATOM 2810 O O . LEU B 1 75 ? 10.438 21.297 19.672 1 58.41 75 LEU B O 1
ATOM 2814 N N . TYR B 1 76 ? 11.719 21.453 17.828 1 58.88 76 TYR B N 1
ATOM 2815 C CA . TYR B 1 76 ? 11.656 22.906 17.828 1 58.88 76 TYR B CA 1
ATOM 2816 C C . TYR B 1 76 ? 10.219 23.391 17.672 1 58.88 76 TYR B C 1
ATOM 2818 O O . TYR B 1 76 ? 9.773 24.297 18.391 1 58.88 76 TYR B O 1
ATOM 2826 N N . ASP B 1 77 ? 9.602 22.875 16.734 1 60.72 77 ASP B N 1
ATOM 2827 C CA . ASP B 1 77 ? 8.219 23.266 16.484 1 60.72 77 ASP B CA 1
ATOM 2828 C C . ASP B 1 77 ? 7.332 22.953 17.688 1 60.72 77 ASP B C 1
ATOM 2830 O O . ASP B 1 77 ? 6.406 23.703 18 1 60.72 77 ASP B O 1
AT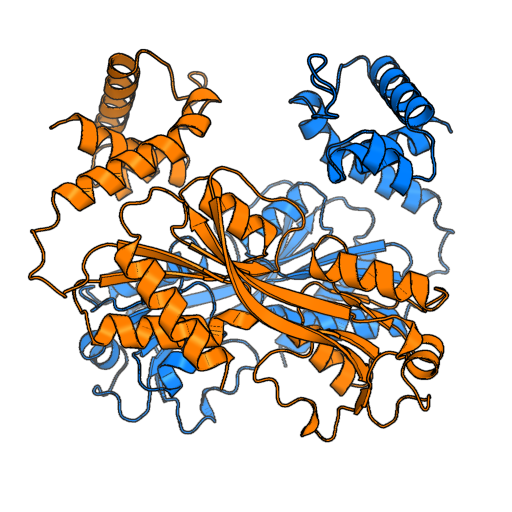OM 2834 N N . HIS B 1 78 ? 7.691 21.969 18.266 1 57.12 78 HIS B N 1
ATOM 2835 C CA . HIS B 1 78 ? 7 21.609 19.5 1 57.12 78 HIS B CA 1
ATOM 2836 C C . HIS B 1 78 ? 7.219 22.656 20.578 1 57.12 78 HIS B C 1
ATOM 2838 O O . HIS B 1 78 ? 6.297 22.969 21.344 1 57.12 78 HIS B O 1
ATOM 2844 N N . LEU B 1 79 ? 8.422 22.984 20.594 1 50.47 79 LEU B N 1
ATOM 2845 C CA . LEU B 1 79 ? 8.766 24 21.594 1 50.47 79 LEU B CA 1
ATOM 2846 C C . LEU B 1 79 ? 8.008 25.297 21.328 1 50.47 79 LEU B C 1
ATOM 2848 O O . LEU B 1 79 ? 7.691 26.031 22.266 1 50.47 79 LEU B O 1
ATOM 2852 N N . LYS B 1 80 ? 7.852 25.562 20.109 1 47.97 80 LYS B N 1
ATOM 2853 C CA . LYS B 1 80 ? 7.16 26.797 19.75 1 47.97 80 LYS B CA 1
ATOM 2854 C C . LYS B 1 80 ? 5.648 26.641 19.922 1 47.97 80 LYS B C 1
ATOM 2856 O O . LYS B 1 80 ? 4.922 27.641 19.953 1 47.97 80 LYS B O 1
ATOM 2861 N N . ALA B 1 81 ? 5.172 25.516 19.703 1 48.78 81 ALA B N 1
ATOM 2862 C CA . ALA B 1 81 ? 3.725 25.375 19.812 1 48.78 81 ALA B CA 1
ATOM 2863 C C . ALA B 1 81 ? 3.23 25.859 21.172 1 48.78 81 ALA B C 1
ATOM 2865 O O . ALA B 1 81 ? 3.865 25.609 22.203 1 48.78 81 ALA B O 1
ATOM 2866 N N . PRO B 1 82 ? 2.467 26.875 21.094 1 46.12 82 PRO B N 1
ATOM 2867 C CA . PRO B 1 82 ? 1.931 27.406 22.344 1 46.12 82 PRO B CA 1
ATOM 2868 C C . PRO B 1 82 ? 1.572 26.312 23.344 1 46.12 82 PRO B C 1
ATOM 2870 O O . PRO B 1 82 ? 1.254 25.188 22.953 1 46.12 82 PRO B O 1
ATOM 2873 N N . ARG B 1 83 ? 2.033 26.484 24.609 1 44.62 83 ARG B N 1
ATOM 2874 C CA . ARG B 1 83 ? 1.612 25.734 25.781 1 44.62 83 ARG B CA 1
ATOM 2875 C C . ARG B 1 83 ? 0.126 25.406 25.719 1 44.62 83 ARG B C 1
ATOM 2877 O O . ARG B 1 83 ? -0.72 26.297 25.828 1 44.62 83 ARG B O 1
ATOM 2884 N N . ASN B 1 84 ? -0.23 24.484 24.875 1 46.69 84 ASN B N 1
ATOM 2885 C CA . ASN B 1 84 ? -1.633 24.094 24.797 1 46.69 84 ASN B CA 1
ATOM 2886 C C . ASN B 1 84 ? -2.258 23.984 26.188 1 46.69 84 ASN B C 1
ATOM 2888 O O . ASN B 1 84 ? -1.553 23.766 27.172 1 46.69 84 ASN B O 1
ATOM 2892 N N . VAL B 1 85 ? -3.396 24.625 26.359 1 49.09 85 VAL B N 1
ATOM 2893 C CA . VAL B 1 85 ? -4.234 24.406 27.531 1 49.09 85 VAL B CA 1
ATOM 2894 C C . VAL B 1 85 ? -4.133 22.953 27.984 1 49.09 85 VAL B C 1
ATOM 2896 O O . VAL B 1 85 ? -4.031 22.047 27.156 1 49.09 85 VAL B O 1
ATOM 2899 N N . PRO B 1 86 ? -4.016 22.719 29.219 1 52.09 86 PRO B N 1
ATOM 2900 C CA . PRO B 1 86 ? -4.051 21.359 29.781 1 52.09 86 PRO B CA 1
ATOM 2901 C C . PRO B 1 86 ? -5.164 20.5 29.188 1 52.09 86 PRO B C 1
ATOM 2903 O O . PRO B 1 86 ? -6.316 20.938 29.125 1 52.09 86 PRO B O 1
ATOM 2906 N N . GLY B 1 87 ? -4.883 19.516 28.375 1 63.19 87 GLY B N 1
ATOM 2907 C CA . GLY B 1 87 ? -5.848 18.594 27.797 1 63.19 87 GLY B CA 1
ATOM 2908 C C . GLY B 1 87 ? -5.953 18.719 26.281 1 63.19 87 GLY B C 1
ATOM 2909 O O . GLY B 1 87 ? -6.531 17.859 25.625 1 63.19 87 GLY B O 1
ATOM 2910 N N . GLU B 1 88 ? -5.543 19.859 25.781 1 68.25 88 GLU B N 1
ATOM 2911 C CA . GLU B 1 88 ? -5.684 20.031 24.344 1 68.25 88 GLU B CA 1
ATOM 2912 C C . GLU B 1 88 ? -4.457 19.516 23.594 1 68.25 88 GLU B C 1
ATOM 2914 O O . GLU B 1 88 ? -3.322 19.844 23.953 1 68.25 88 GLU B O 1
ATOM 2919 N N . LEU B 1 89 ? -4.719 18.594 22.734 1 75.19 89 LEU B N 1
ATOM 2920 C CA . LEU B 1 89 ? -3.664 18.094 21.859 1 75.19 89 LEU B CA 1
ATOM 2921 C C . LEU B 1 89 ? -3.492 19.016 20.656 1 75.19 89 LEU B C 1
ATOM 2923 O O . LEU B 1 89 ? -4.477 19.516 20.109 1 75.19 89 LEU B O 1
ATOM 2927 N N . ALA B 1 90 ? -2.24 19.375 20.453 1 74.38 90 ALA B N 1
ATOM 2928 C CA . ALA B 1 90 ? -1.941 20.234 19.312 1 74.38 90 ALA B CA 1
ATOM 2929 C C . ALA B 1 90 ? -0.646 19.812 18.625 1 74.38 90 ALA B C 1
ATOM 2931 O O . ALA B 1 90 ? 0.098 18.984 19.156 1 74.38 90 ALA B O 1
ATOM 2932 N N . GLY B 1 91 ? -0.472 20.297 17.375 1 78.69 91 GLY B N 1
ATOM 2933 C CA . GLY B 1 91 ? 0.75 20 16.641 1 78.69 91 GLY B CA 1
ATOM 2934 C C . GLY B 1 91 ? 0.571 18.938 15.586 1 78.69 91 GLY B C 1
ATOM 2935 O O . GLY B 1 91 ? -0.523 18.391 15.422 1 78.69 91 GLY B O 1
ATOM 2936 N N . SER B 1 92 ? 1.698 18.672 14.93 1 84.94 92 SER B N 1
ATOM 2937 C CA . SER B 1 92 ? 1.668 17.719 13.82 1 84.94 92 SER B CA 1
ATOM 2938 C C . SER B 1 92 ? 2.045 16.328 14.281 1 84.94 92 SER B C 1
ATOM 2940 O O . SER B 1 92 ? 2.953 16.156 15.094 1 84.94 92 SER B O 1
ATOM 2942 N N . VAL B 1 93 ? 1.271 15.352 13.844 1 88.44 93 VAL B N 1
ATOM 2943 C CA . VAL B 1 93 ? 1.569 13.953 14.141 1 88.44 93 VAL B CA 1
ATOM 2944 C C . VAL B 1 93 ? 1.437 13.109 12.875 1 88.44 93 VAL B C 1
ATOM 2946 O O . VAL B 1 93 ? 0.509 13.312 12.086 1 88.44 93 VAL B O 1
ATOM 2949 N N . SER B 1 94 ? 2.422 12.289 12.617 1 92.44 94 SER B N 1
ATOM 2950 C CA . SER B 1 94 ? 2.418 11.352 11.5 1 92.44 94 SER B CA 1
ATOM 2951 C C . SER B 1 94 ? 2.342 9.906 11.977 1 92.44 94 SER B C 1
ATOM 2953 O O . SER B 1 94 ? 3.219 9.445 12.711 1 92.44 94 SER B O 1
ATOM 2955 N N . VAL B 1 95 ? 1.283 9.227 11.516 1 95.69 95 VAL B N 1
ATOM 2956 C CA . VAL B 1 95 ? 1.069 7.855 11.969 1 95.69 95 VAL B CA 1
ATOM 2957 C C . VAL B 1 95 ? 0.867 6.934 10.773 1 95.69 95 VAL B C 1
ATOM 2959 O O . VAL B 1 95 ? 0.189 7.301 9.805 1 95.69 95 VAL B O 1
ATOM 2962 N N . GLY B 1 96 ? 1.503 5.801 10.867 1 96.88 96 GLY B N 1
ATOM 2963 C CA . GLY B 1 96 ? 1.366 4.816 9.805 1 96.88 96 GLY B CA 1
ATOM 2964 C C . GLY B 1 96 ? 0.564 3.6 10.227 1 96.88 96 GLY B C 1
ATOM 2965 O O . GLY B 1 96 ? 0.37 3.355 11.422 1 96.88 96 GLY B O 1
ATOM 2966 N N . ALA B 1 97 ? 0.077 2.887 9.219 1 96.81 97 ALA B N 1
ATOM 2967 C CA . ALA B 1 97 ? -0.58 1.606 9.469 1 96.81 97 ALA B CA 1
ATOM 2968 C C . ALA B 1 97 ? -0.485 0.693 8.25 1 96.81 97 ALA B C 1
ATOM 2970 O O . ALA B 1 97 ? -0.448 1.168 7.113 1 96.81 97 ALA B O 1
ATOM 2971 N N . ILE B 1 98 ? -0.421 -0.529 8.555 1 95 98 ILE B N 1
ATOM 2972 C CA . ILE B 1 98 ? -0.625 -1.495 7.48 1 95 98 ILE B CA 1
ATOM 2973 C C . ILE B 1 98 ? -2.043 -1.361 6.93 1 95 98 ILE B C 1
ATOM 2975 O O . ILE B 1 98 ? -2.928 -0.82 7.602 1 95 98 ILE B O 1
ATOM 2979 N N . VAL B 1 99 ? -2.189 -1.896 5.758 1 91.44 99 VAL B N 1
ATOM 2980 C CA . VAL B 1 99 ? -3.416 -1.657 5.004 1 91.44 99 VAL B CA 1
ATOM 2981 C C . VAL B 1 99 ? -4.617 -2.15 5.805 1 91.44 99 VAL B C 1
ATOM 2983 O O . VAL B 1 99 ? -5.645 -1.468 5.883 1 91.44 99 VAL B O 1
ATOM 2986 N N . SER B 1 100 ? -4.555 -3.248 6.484 1 91.12 100 SER B N 1
ATOM 2987 C CA . SER B 1 100 ? -5.684 -3.865 7.176 1 91.12 100 SER B CA 1
ATOM 2988 C C . SER B 1 100 ? -6.078 -3.066 8.414 1 91.12 100 SER B C 1
ATOM 2990 O O . SER B 1 100 ? -7.148 -3.285 8.984 1 91.12 100 SER B O 1
ATOM 2992 N N . CYS B 1 101 ? -5.289 -2.123 8.805 1 94.25 101 CYS B N 1
ATOM 2993 C CA . CYS B 1 101 ? -5.594 -1.33 9.992 1 94.25 101 CYS B CA 1
ATOM 2994 C C . CYS B 1 101 ? -5.98 0.094 9.609 1 94.25 101 CYS B C 1
ATOM 2996 O O . CYS B 1 101 ? -6.324 0.901 10.477 1 94.25 101 CYS B O 1
ATOM 2998 N N . MET B 1 102 ? -5.93 0.423 8.383 1 92.81 102 MET B N 1
ATOM 2999 C CA . MET B 1 102 ? -6.121 1.799 7.934 1 92.81 102 MET B CA 1
ATOM 3000 C C . MET B 1 102 ? -7.531 2.285 8.25 1 92.81 102 MET B C 1
ATOM 3002 O O . MET B 1 102 ? -7.727 3.447 8.609 1 92.81 102 MET B O 1
ATOM 3006 N N . GLY B 1 103 ? -8.477 1.442 8.109 1 90.25 103 GLY B N 1
ATOM 3007 C CA . GLY B 1 103 ? -9.844 1.832 8.422 1 90.25 103 GLY B CA 1
ATOM 3008 C C . GLY B 1 103 ? -10.016 2.293 9.859 1 90.25 103 GLY B C 1
ATOM 3009 O O . GLY B 1 103 ? -10.539 3.383 10.102 1 90.25 103 GLY B O 1
ATOM 3010 N N . THR B 1 104 ? -9.586 1.535 10.742 1 91.56 104 THR B N 1
ATOM 3011 C CA . THR B 1 104 ? -9.703 1.844 12.164 1 91.56 104 THR B CA 1
ATOM 3012 C C . THR B 1 104 ? -8.883 3.082 12.516 1 91.56 104 THR B C 1
ATOM 3014 O O . THR B 1 104 ? -9.375 3.982 13.203 1 91.56 104 THR B O 1
ATOM 3017 N N . LEU B 1 105 ? -7.645 3.105 12.023 1 95.31 105 LEU B N 1
ATOM 3018 C CA . LEU B 1 105 ? -6.785 4.242 12.32 1 95.31 105 LEU B CA 1
ATOM 3019 C C . LEU B 1 105 ? -7.41 5.543 11.836 1 95.31 105 LEU B C 1
ATOM 3021 O O . LEU B 1 105 ? -7.418 6.547 12.555 1 95.31 105 LEU B O 1
ATOM 3025 N N . SER B 1 106 ? -7.906 5.5 10.672 1 94.12 106 SER B N 1
ATOM 3026 C CA . SER B 1 106 ? -8.469 6.715 10.094 1 94.12 106 SER B CA 1
ATOM 3027 C C . SER B 1 106 ? -9.688 7.191 10.883 1 94.12 106 SER B C 1
ATOM 3029 O O . SER B 1 106 ? -9.875 8.398 11.062 1 94.12 106 SER B O 1
ATOM 3031 N N . LYS B 1 107 ? -10.484 6.328 11.328 1 91.62 107 LYS B N 1
ATOM 3032 C CA . LYS B 1 107 ? -11.641 6.672 12.156 1 91.62 107 LYS B CA 1
ATOM 3033 C C . LYS B 1 107 ? -11.203 7.309 13.469 1 91.62 107 LYS B C 1
ATOM 3035 O O . LYS B 1 107 ? -11.742 8.336 13.883 1 91.62 107 LYS B O 1
ATOM 3040 N N . VAL B 1 108 ? -10.273 6.711 14.047 1 94.62 108 VAL B N 1
ATOM 3041 C CA . VAL B 1 108 ? -9.766 7.191 15.336 1 94.62 108 VAL B CA 1
ATOM 3042 C C . VAL B 1 108 ? -9.172 8.586 15.164 1 94.62 108 VAL B C 1
ATOM 3044 O O . VAL B 1 108 ? -9.484 9.5 15.938 1 94.62 108 VAL B O 1
ATOM 3047 N N . VAL B 1 109 ? -8.367 8.75 14.156 1 94.69 109 VAL B N 1
ATOM 3048 C CA . VAL B 1 109 ? -7.672 10.016 13.961 1 94.69 109 VAL B CA 1
ATOM 3049 C C . VAL B 1 109 ? -8.68 11.102 13.586 1 94.69 109 VAL B C 1
ATOM 3051 O O . VAL B 1 109 ? -8.516 12.266 13.961 1 94.69 109 VAL B O 1
ATOM 3054 N N . SER B 1 110 ? -9.633 10.719 12.82 1 93.5 110 SER B N 1
ATOM 3055 C CA . SER B 1 110 ? -10.68 11.672 12.461 1 93.5 110 SER B CA 1
ATOM 3056 C C . SER B 1 110 ? -11.414 12.18 13.703 1 93.5 110 SER B C 1
ATOM 3058 O O . SER B 1 110 ? -11.68 13.375 13.836 1 93.5 110 SER B O 1
ATOM 3060 N N . GLN B 1 111 ? -11.727 11.281 14.578 1 92.5 111 GLN B N 1
ATOM 3061 C CA . GLN B 1 111 ? -12.391 11.656 15.82 1 92.5 111 GLN B CA 1
ATOM 3062 C C . GLN B 1 111 ? -11.484 12.531 16.688 1 92.5 111 GLN B C 1
ATOM 3064 O O . GLN B 1 111 ? -11.93 13.523 17.25 1 92.5 111 GLN B O 1
ATOM 3069 N N . LEU B 1 112 ? -10.289 12.156 16.797 1 92.25 112 LEU B N 1
ATOM 3070 C CA . LEU B 1 112 ? -9.328 12.922 17.578 1 92.25 112 LEU B CA 1
ATOM 3071 C C . LEU B 1 112 ? -9.188 14.344 17.016 1 92.25 112 LEU B C 1
ATOM 3073 O O . LEU B 1 112 ? -9.102 15.305 17.781 1 92.25 112 LEU B O 1
ATOM 3077 N N . LYS B 1 113 ? -9.102 14.391 15.742 1 91.88 113 LYS B N 1
ATOM 3078 C CA . LYS B 1 113 ? -8.984 15.695 15.102 1 91.88 113 LYS B CA 1
ATOM 3079 C C . LYS B 1 113 ? -10.211 16.547 15.375 1 91.88 113 LYS B C 1
ATOM 3081 O O . LYS B 1 113 ? -10.102 17.766 15.555 1 91.88 113 LYS B O 1
ATOM 3086 N N . ARG B 1 114 ? -11.352 16.031 15.359 1 90.06 114 ARG B N 1
ATOM 3087 C CA . ARG B 1 114 ? -12.578 16.766 15.68 1 90.06 114 ARG B CA 1
ATOM 3088 C C . ARG B 1 114 ? -12.539 17.297 17.109 1 90.06 114 ARG B C 1
ATOM 3090 O O . ARG B 1 114 ? -12.953 18.422 17.359 1 90.06 114 ARG B O 1
ATOM 3097 N N . ASP B 1 115 ? -12.031 16.469 17.969 1 89.81 115 ASP B N 1
ATOM 3098 C CA . ASP B 1 115 ? -11.961 16.812 19.391 1 89.81 115 ASP B CA 1
ATOM 3099 C C . ASP B 1 115 ? -10.844 17.828 19.656 1 89.81 115 ASP B C 1
ATOM 3101 O O . ASP B 1 115 ? -10.898 18.578 20.625 1 89.81 115 ASP B O 1
ATOM 3105 N N . HIS B 1 116 ? -9.859 17.734 18.828 1 90.12 116 HIS B N 1
ATOM 3106 C CA . HIS B 1 116 ? -8.695 18.609 18.969 1 90.12 116 HIS B CA 1
ATOM 3107 C C . HIS B 1 116 ? -8.336 19.266 17.625 1 90.12 116 HIS B C 1
ATOM 3109 O O . HIS B 1 116 ? -7.359 18.859 16.984 1 90.12 116 HIS B O 1
ATOM 3115 N N . PRO B 1 117 ? -8.938 20.312 17.312 1 86.81 117 PRO B N 1
ATOM 3116 C CA . PRO B 1 117 ? -8.805 20.922 15.984 1 86.81 117 PRO B CA 1
ATOM 3117 C C . PRO B 1 117 ? -7.391 21.422 15.711 1 86.81 117 PRO B C 1
ATOM 3119 O O . PRO B 1 117 ? -7.016 21.625 14.555 1 86.81 117 PRO B O 1
ATOM 3122 N N . ALA B 1 118 ? -6.621 21.578 16.719 1 85.12 118 ALA B N 1
ATOM 3123 C CA . ALA B 1 118 ? -5.273 22.125 16.562 1 85.12 118 ALA B CA 1
ATOM 3124 C C . ALA B 1 118 ? -4.293 21.047 16.141 1 85.12 118 ALA B C 1
ATOM 3126 O O . ALA B 1 118 ? -3.145 21.328 15.797 1 85.12 118 ALA B O 1
ATOM 3127 N N . LEU B 1 119 ? -4.789 19.875 16.047 1 87.38 119 LEU B N 1
ATOM 3128 C CA . LEU B 1 119 ? -3.949 18.766 15.609 1 87.38 119 LEU B CA 1
ATOM 3129 C C . LEU B 1 119 ? -3.85 18.734 14.086 1 87.38 119 LEU B C 1
ATOM 3131 O O . LEU B 1 119 ? -4.84 18.984 13.391 1 87.38 119 LEU B O 1
ATOM 3135 N N . ASP B 1 120 ? -2.643 18.5 13.633 1 86.75 120 ASP B N 1
ATOM 3136 C CA . ASP B 1 120 ? -2.393 18.219 12.227 1 86.75 120 ASP B CA 1
ATOM 3137 C C . ASP B 1 120 ? -1.936 16.781 12.031 1 86.75 120 ASP B C 1
ATOM 3139 O O . ASP B 1 120 ? -0.784 16.438 12.312 1 86.75 120 ASP B O 1
ATOM 3143 N N . VAL B 1 121 ? -2.848 16 11.5 1 87.56 121 VAL B N 1
ATOM 3144 C CA . VAL B 1 121 ? -2.584 14.57 11.5 1 87.56 121 VAL B CA 1
ATOM 3145 C C . VAL B 1 121 ? -2.383 14.086 10.062 1 87.56 121 VAL B C 1
ATOM 3147 O O . VAL B 1 121 ? -3.199 14.367 9.188 1 87.56 121 VAL B O 1
ATOM 3150 N N . ARG B 1 122 ? -1.346 13.375 9.852 1 91.56 122 ARG B N 1
ATOM 3151 C CA . ARG B 1 122 ? -1.064 12.664 8.609 1 91.56 122 ARG B CA 1
ATOM 3152 C C . ARG B 1 122 ? -1.049 11.156 8.828 1 91.56 122 ARG B C 1
ATOM 3154 O O . ARG B 1 122 ? -0.444 10.672 9.781 1 91.56 122 ARG B O 1
ATOM 3161 N N . VAL B 1 123 ? -1.749 10.469 7.926 1 94.69 123 VAL B N 1
ATOM 3162 C CA . VAL B 1 123 ? -1.848 9.016 8.039 1 94.69 123 VAL B CA 1
ATOM 3163 C C . VAL B 1 123 ? -1.271 8.359 6.789 1 94.69 123 VAL B C 1
ATOM 3165 O O . VAL B 1 123 ? -1.621 8.734 5.664 1 94.69 123 VAL B O 1
ATOM 3168 N N . PHE B 1 124 ? -0.466 7.301 7.027 1 92.88 124 PHE B N 1
ATOM 3169 C CA . PHE B 1 124 ? 0.241 6.664 5.926 1 92.88 124 PHE B CA 1
ATOM 3170 C C . PHE B 1 124 ? 0.022 5.156 5.938 1 92.88 124 PHE B C 1
ATOM 3172 O O . PHE B 1 124 ? 0.197 4.504 6.973 1 92.88 124 PHE B O 1
ATOM 3179 N N . SER B 1 125 ? -0.317 4.656 4.816 1 93.44 125 SER B N 1
ATOM 3180 C CA . SER B 1 125 ? -0.378 3.207 4.66 1 93.44 125 SER B CA 1
ATOM 3181 C C . SER B 1 125 ? 0.921 2.66 4.078 1 93.44 125 SER B C 1
ATOM 3183 O O . SER B 1 125 ? 1.578 3.328 3.275 1 93.44 125 SER B O 1
ATOM 3185 N N . GLY B 1 126 ? 1.259 1.473 4.434 1 91.06 126 GLY B N 1
ATOM 3186 C CA . GLY B 1 126 ? 2.461 0.828 3.928 1 91.06 126 GLY B CA 1
ATOM 31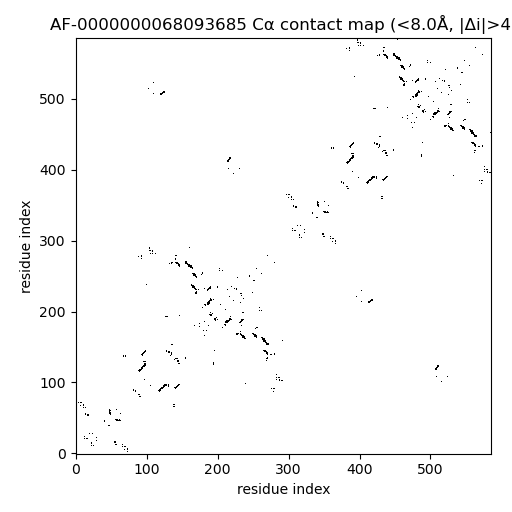87 C C . GLY B 1 126 ? 2.654 -0.578 4.461 1 91.06 126 GLY B C 1
ATOM 3188 O O . GLY B 1 126 ? 1.794 -1.101 5.176 1 91.06 126 GLY B O 1
ATOM 3189 N N . LYS B 1 127 ? 3.783 -1.11 4.035 1 90.31 127 LYS B N 1
ATOM 3190 C CA . LYS B 1 127 ? 4.172 -2.418 4.555 1 90.31 127 LYS B CA 1
ATOM 3191 C C . LYS B 1 127 ? 4.738 -2.303 5.969 1 90.31 127 LYS B C 1
ATOM 3193 O O . LYS B 1 127 ? 5.293 -1.267 6.336 1 90.31 127 LYS B O 1
ATOM 3198 N N . ALA B 1 128 ? 4.613 -3.367 6.652 1 92.75 128 ALA B N 1
ATOM 3199 C CA . ALA B 1 128 ? 5.023 -3.352 8.055 1 92.75 128 ALA B CA 1
ATOM 3200 C C . ALA B 1 128 ? 6.488 -2.961 8.195 1 92.75 128 ALA B C 1
ATOM 3202 O O . ALA B 1 128 ? 6.836 -2.111 9.023 1 92.75 128 ALA B O 1
ATOM 3203 N N . SER B 1 129 ? 7.34 -3.547 7.426 1 88.75 129 SER B N 1
ATOM 3204 C CA . SER B 1 129 ? 8.773 -3.289 7.52 1 88.75 129 SER B CA 1
ATOM 3205 C C . SER B 1 129 ? 9.102 -1.845 7.152 1 88.75 129 SER B C 1
ATOM 3207 O O . SER B 1 129 ? 9.938 -1.21 7.797 1 88.75 129 SER B O 1
ATOM 3209 N N . GLU B 1 130 ? 8.453 -1.408 6.156 1 88.31 130 GLU B N 1
ATOM 3210 C CA . GLU B 1 130 ? 8.641 -0.025 5.73 1 88.31 130 GLU B CA 1
ATOM 3211 C C . GLU B 1 130 ? 8.195 0.952 6.816 1 88.31 130 GLU B C 1
ATOM 3213 O O . GLU B 1 130 ? 8.898 1.919 7.117 1 88.31 130 GLU B O 1
ATOM 3218 N N . LEU B 1 131 ? 7.098 0.706 7.348 1 93.88 131 LEU B N 1
ATOM 3219 C CA . LEU B 1 131 ? 6.547 1.567 8.391 1 93.88 131 LEU B CA 1
ATOM 3220 C C . LEU B 1 131 ? 7.434 1.562 9.625 1 93.88 131 LEU B C 1
ATOM 3222 O O . LEU B 1 131 ? 7.695 2.617 10.211 1 93.88 131 LEU B O 1
ATOM 3226 N N . ALA B 1 132 ? 7.867 0.411 9.992 1 92.31 132 ALA B N 1
ATOM 3227 C CA . ALA B 1 132 ? 8.766 0.307 11.141 1 92.31 132 ALA B CA 1
ATOM 3228 C C . ALA B 1 132 ? 10.047 1.101 10.906 1 92.31 132 ALA B C 1
ATOM 3230 O O . ALA B 1 132 ? 10.523 1.794 11.805 1 92.31 132 ALA B O 1
ATOM 3231 N N . GLY B 1 133 ? 10.57 0.948 9.734 1 88.38 133 GLY B N 1
ATOM 3232 C CA . GLY B 1 133 ? 11.75 1.714 9.375 1 88.38 133 GLY B CA 1
ATOM 3233 C C . GLY B 1 133 ? 11.539 3.213 9.453 1 88.38 133 GLY B C 1
ATOM 3234 O O . GLY B 1 133 ? 12.406 3.947 9.93 1 88.38 133 GLY B O 1
ATOM 3235 N N . LYS B 1 134 ? 10.438 3.648 9.008 1 89.12 134 LYS B N 1
ATOM 3236 C CA . LYS B 1 134 ? 10.109 5.07 9.031 1 89.12 134 LYS B CA 1
ATOM 3237 C C . LYS B 1 134 ? 9.961 5.578 10.469 1 89.12 134 LYS B C 1
ATOM 3239 O O . LYS B 1 134 ? 10.305 6.719 10.766 1 89.12 134 LYS B O 1
ATOM 3244 N N . VAL B 1 135 ? 9.406 4.777 11.344 1 91.44 135 VAL B N 1
ATOM 3245 C CA . VAL B 1 135 ? 9.312 5.141 12.75 1 91.44 135 VAL B CA 1
ATOM 3246 C C . VAL B 1 135 ? 10.711 5.258 13.352 1 91.44 135 VAL B C 1
ATOM 3248 O O . VAL B 1 135 ? 11.008 6.23 14.047 1 91.44 135 VAL B O 1
ATOM 3251 N N . GLU B 1 136 ? 11.477 4.324 13.023 1 84.31 136 GLU B N 1
ATOM 3252 C CA . GLU B 1 136 ? 12.844 4.332 13.523 1 84.31 136 GLU B CA 1
ATOM 3253 C C . GLU B 1 136 ? 13.602 5.566 13.039 1 84.31 136 GLU B C 1
ATOM 3255 O O . GLU B 1 136 ? 14.391 6.152 13.789 1 84.31 136 GLU B O 1
ATOM 3260 N N . ALA B 1 137 ? 13.336 5.93 11.828 1 80.31 137 ALA B N 1
ATOM 3261 C CA . ALA B 1 137 ? 14.016 7.062 11.203 1 80.31 137 ALA B CA 1
ATOM 3262 C C . ALA B 1 137 ? 13.406 8.383 11.664 1 80.31 137 ALA B C 1
ATOM 3264 O O . ALA B 1 137 ? 13.93 9.453 11.344 1 80.31 137 ALA B O 1
ATOM 3265 N N . GLY B 1 138 ? 12.336 8.297 12.297 1 81.31 138 GLY B N 1
ATOM 3266 C CA . GLY B 1 138 ? 11.688 9.5 12.797 1 81.31 138 GLY B CA 1
ATOM 3267 C C . GLY B 1 138 ? 10.781 10.156 11.773 1 81.31 138 GLY B C 1
ATOM 3268 O O . GLY B 1 138 ? 10.312 11.281 11.977 1 81.31 138 GLY B O 1
ATOM 3269 N N . GLU B 1 139 ? 10.547 9.508 10.719 1 83.88 139 GLU B N 1
ATOM 3270 C CA . GLU B 1 139 ? 9.656 10.016 9.68 1 83.88 139 GLU B CA 1
ATOM 3271 C C . GLU B 1 139 ? 8.195 9.852 10.086 1 83.88 139 GLU B C 1
ATOM 3273 O O . GLU B 1 139 ? 7.328 10.609 9.633 1 83.88 139 GLU B O 1
ATOM 3278 N N . LEU B 1 140 ? 7.988 8.867 10.898 1 91.69 140 LEU B N 1
ATOM 3279 C CA . LEU B 1 140 ? 6.691 8.625 11.516 1 91.69 140 LEU B CA 1
ATOM 3280 C C . LEU B 1 140 ? 6.809 8.625 13.039 1 91.69 140 LEU B C 1
ATOM 3282 O O . LEU B 1 140 ? 7.832 8.211 13.586 1 91.69 140 LEU B O 1
ATOM 3286 N N . ASP B 1 141 ? 5.746 9.086 13.656 1 90.31 141 ASP B N 1
ATOM 3287 C CA . ASP B 1 141 ? 5.742 9.102 15.109 1 90.31 141 ASP B CA 1
ATOM 3288 C C . ASP B 1 141 ? 5.332 7.738 15.672 1 90.31 141 ASP B C 1
ATOM 3290 O O . ASP B 1 141 ? 5.773 7.352 16.766 1 90.31 141 ASP B O 1
ATOM 3294 N N . ALA B 1 142 ? 4.48 7.105 15.008 1 95.06 142 ALA B N 1
ATOM 3295 C CA . ALA B 1 142 ? 4.012 5.777 15.391 1 95.06 142 ALA B CA 1
ATOM 3296 C C . ALA B 1 142 ? 3.451 5.027 14.188 1 95.06 142 ALA B C 1
ATOM 3298 O O . ALA B 1 142 ? 3.201 5.625 13.133 1 95.06 142 ALA B O 1
ATOM 3299 N N . ALA B 1 143 ? 3.311 3.725 14.367 1 97.25 143 ALA B N 1
ATOM 3300 C CA . ALA B 1 143 ? 2.705 2.934 13.297 1 97.25 143 ALA B CA 1
ATOM 3301 C C . ALA B 1 143 ? 2.023 1.688 13.859 1 97.25 143 ALA B C 1
ATOM 3303 O O . ALA B 1 143 ? 2.521 1.072 14.805 1 97.25 143 ALA B O 1
ATOM 3304 N N . LEU B 1 144 ? 0.887 1.374 13.305 1 97.38 144 LEU B N 1
ATOM 3305 C CA . LEU B 1 144 ? 0.233 0.094 13.562 1 97.38 144 LEU B CA 1
ATOM 3306 C C . LEU B 1 144 ? 0.749 -0.977 12.602 1 97.38 144 LEU B C 1
ATOM 3308 O O . LEU B 1 144 ? 0.506 -0.906 11.398 1 97.38 144 LEU B O 1
ATOM 3312 N N . VAL B 1 145 ? 1.451 -1.985 13.156 1 96.75 145 VAL B N 1
ATOM 3313 C CA . VAL B 1 145 ? 2.117 -2.947 12.289 1 96.75 145 VAL B CA 1
ATOM 3314 C C . VAL B 1 145 ? 2.008 -4.348 12.883 1 96.75 145 VAL B C 1
ATOM 3316 O O . VAL B 1 145 ? 1.498 -4.52 13.992 1 96.75 145 VAL B O 1
ATOM 3319 N N . VAL B 1 146 ? 2.324 -5.27 12.023 1 95.75 146 VAL B N 1
ATOM 3320 C CA . VAL B 1 146 ? 2.494 -6.648 12.477 1 95.75 146 VAL B CA 1
ATOM 3321 C C . VAL B 1 146 ? 3.764 -6.758 13.32 1 95.75 146 VAL B C 1
ATOM 3323 O O . VAL B 1 146 ? 4.793 -6.172 12.977 1 95.75 146 VAL B O 1
ATOM 3326 N N . GLU B 1 147 ? 3.646 -7.453 14.352 1 92.06 147 GLU B N 1
ATOM 3327 C CA . GLU B 1 147 ? 4.781 -7.613 15.258 1 92.06 147 GLU B CA 1
ATOM 3328 C C . GLU B 1 147 ? 5.984 -8.211 14.531 1 92.06 147 GLU B C 1
ATOM 3330 O O . GLU B 1 147 ? 5.84 -9.141 13.734 1 92.06 147 GLU B O 1
ATOM 3335 N N . ALA B 1 148 ? 7.035 -7.543 14.844 1 80.56 148 ALA B N 1
ATOM 3336 C CA . ALA B 1 148 ? 8.297 -8.062 14.32 1 80.56 148 ALA B CA 1
ATOM 3337 C C . ALA B 1 148 ? 8.969 -8.992 15.32 1 80.56 148 ALA B C 1
ATOM 3339 O O . ALA B 1 148 ? 8.688 -8.938 16.516 1 80.56 148 ALA B O 1
ATOM 3340 N N . GLY B 1 149 ? 9.578 -9.961 14.875 1 72.69 149 GLY B N 1
ATOM 3341 C CA . GLY B 1 149 ? 10.305 -10.844 15.766 1 72.69 149 GLY B CA 1
ATOM 3342 C C . GLY B 1 149 ? 11.422 -10.148 16.516 1 72.69 149 GLY B C 1
ATOM 3343 O O . GLY B 1 149 ? 11.75 -10.523 17.656 1 72.69 149 GLY B O 1
ATOM 3344 N N . ARG B 1 150 ? 11.93 -9.078 15.961 1 68.19 150 ARG B N 1
ATOM 3345 C CA . ARG B 1 150 ? 13.062 -8.414 16.594 1 68.19 150 ARG B CA 1
ATOM 3346 C C . ARG B 1 150 ? 12.641 -7.078 17.203 1 68.19 150 ARG B C 1
ATOM 3348 O O . ARG B 1 150 ? 11.906 -6.312 16.578 1 68.19 150 ARG B O 1
ATOM 3355 N N . LYS B 1 151 ? 13.016 -6.93 18.531 1 68.44 151 LYS B N 1
ATOM 3356 C CA . LYS B 1 151 ? 12.781 -5.66 19.219 1 68.44 151 LYS B CA 1
ATOM 3357 C C . LYS B 1 151 ? 13.898 -4.66 18.922 1 68.44 151 LYS B C 1
ATOM 3359 O O . LYS B 1 151 ? 15.07 -5.035 18.859 1 68.44 151 LYS B O 1
ATOM 3364 N N . MET B 1 152 ? 13.406 -3.619 18.5 1 72.12 152 MET B N 1
ATOM 3365 C CA . MET B 1 152 ? 14.383 -2.547 18.344 1 72.12 152 MET B CA 1
ATOM 3366 C C . MET B 1 152 ? 14.469 -1.698 19.609 1 72.12 152 MET B C 1
ATOM 3368 O O . MET B 1 152 ? 13.445 -1.309 20.172 1 72.12 152 MET B O 1
ATOM 3372 N N . ALA B 1 153 ? 15.664 -1.319 20.047 1 74.44 153 ALA B N 1
ATOM 3373 C CA . ALA B 1 153 ? 15.891 -0.602 21.297 1 74.44 153 ALA B CA 1
ATOM 3374 C C . ALA B 1 153 ? 15.312 0.807 21.234 1 74.44 153 ALA B C 1
ATOM 3376 O O . ALA B 1 153 ? 14.883 1.351 22.25 1 74.44 153 ALA B O 1
ATOM 3377 N N . SER B 1 154 ? 15.273 1.333 20.125 1 81.38 154 SER B N 1
ATOM 3378 C CA . SER B 1 154 ? 14.883 2.73 19.984 1 81.38 154 SER B CA 1
ATOM 3379 C C . SER B 1 154 ? 13.367 2.873 19.891 1 81.38 154 SER B C 1
ATOM 3381 O O . SER B 1 154 ? 12.844 3.988 19.891 1 81.38 154 SER B O 1
ATOM 3383 N N . THR B 1 155 ? 12.766 1.721 19.828 1 88.44 155 THR B N 1
ATOM 3384 C CA . THR B 1 155 ? 11.32 1.787 19.672 1 88.44 155 THR B CA 1
ATOM 3385 C C . THR B 1 155 ? 10.609 1.005 20.766 1 88.44 155 THR B C 1
ATOM 3387 O O . THR B 1 155 ? 11.219 0.158 21.422 1 88.44 155 THR B O 1
ATOM 3390 N N . ARG B 1 156 ? 9.383 1.42 21.047 1 90.25 156 ARG B N 1
ATOM 3391 C CA . ARG B 1 156 ? 8.484 0.737 21.984 1 90.25 156 ARG B CA 1
ATOM 3392 C C . ARG B 1 156 ? 7.363 0.024 21.234 1 90.25 156 ARG B C 1
ATOM 3394 O O . ARG B 1 156 ? 6.805 0.565 20.281 1 90.25 156 ARG B O 1
ATOM 3401 N N . TRP B 1 157 ? 7.125 -1.125 21.656 1 93.88 157 TRP B N 1
ATOM 3402 C CA . TRP B 1 157 ? 6.055 -1.946 21.109 1 93.88 157 TRP B CA 1
ATOM 3403 C C . TRP B 1 157 ? 4.898 -2.078 22.078 1 93.88 157 TRP B C 1
ATOM 3405 O O . TRP B 1 157 ? 5.102 -2.41 23.25 1 93.88 157 TRP B O 1
ATOM 3415 N N . THR B 1 158 ? 3.65 -1.825 21.641 1 94.31 158 THR B N 1
ATOM 3416 C CA . THR B 1 158 ? 2.428 -2.035 22.406 1 94.31 158 THR B CA 1
ATOM 3417 C C . THR B 1 158 ? 1.485 -2.984 21.672 1 94.31 158 THR B C 1
ATOM 3419 O O . THR B 1 158 ? 0.923 -2.629 20.641 1 94.31 158 THR B O 1
ATOM 3422 N N . PRO B 1 159 ? 1.301 -4.172 22.234 1 94.81 159 PRO B N 1
ATOM 3423 C CA . PRO B 1 159 ? 0.374 -5.105 21.578 1 94.81 159 PRO B CA 1
ATOM 3424 C C . PRO B 1 159 ? -1.079 -4.637 21.656 1 94.81 159 PRO B C 1
ATOM 3426 O O . PRO B 1 159 ? -1.5 -4.082 22.672 1 94.81 159 PRO B O 1
ATOM 3429 N N . LEU B 1 160 ? -1.8 -4.844 20.594 1 96.19 160 LEU B N 1
ATOM 3430 C CA . LEU B 1 160 ? -3.201 -4.434 20.562 1 96.19 160 LEU B CA 1
ATOM 3431 C C . LEU B 1 160 ? -4.117 -5.648 20.453 1 96.19 160 LEU B C 1
ATOM 3433 O O . LEU B 1 160 ? -5.023 -5.824 21.266 1 96.19 160 LEU B O 1
ATOM 3437 N N . TYR B 1 161 ? -3.922 -6.496 19.391 1 95 161 TYR B N 1
ATOM 3438 C CA . TYR B 1 161 ? -4.766 -7.672 19.219 1 95 161 TYR B CA 1
ATOM 3439 C C . TYR B 1 161 ? -4.074 -8.711 18.344 1 95 161 TYR B C 1
ATOM 3441 O O . TYR B 1 161 ? -2.965 -8.484 17.859 1 95 161 TYR B O 1
ATOM 3449 N N . GLU B 1 162 ? -4.734 -9.883 18.219 1 94.94 162 GLU B N 1
ATOM 3450 C CA . GLU B 1 162 ? -4.227 -10.977 17.391 1 94.94 162 GLU B CA 1
ATOM 3451 C C . GLU B 1 162 ? -5.273 -11.453 16.391 1 94.94 162 GLU B C 1
ATOM 3453 O O . GLU B 1 162 ? -6.477 -11.305 16.625 1 94.94 162 GLU B O 1
ATOM 3458 N N . GLU B 1 163 ? -4.77 -11.922 15.281 1 95.88 163 GLU B N 1
ATOM 3459 C CA . GLU B 1 163 ? -5.613 -12.477 14.227 1 95.88 163 GLU B CA 1
ATOM 3460 C C . GLU B 1 163 ? -5.195 -13.906 13.891 1 95.88 163 GLU B C 1
ATOM 3462 O O . GLU B 1 163 ? -4.062 -14.148 13.469 1 95.88 163 GLU B O 1
ATOM 3467 N N . PRO B 1 164 ? -6.117 -14.883 14.07 1 95.75 164 PRO B N 1
ATOM 3468 C CA . PRO B 1 164 ? -5.77 -16.25 13.68 1 95.75 164 PRO B CA 1
ATOM 3469 C C . PRO B 1 164 ? -5.645 -16.422 12.164 1 95.75 164 PRO B C 1
ATOM 3471 O O . PRO B 1 164 ? -6.371 -15.773 11.406 1 95.75 164 PRO B O 1
ATOM 3474 N N . LEU B 1 165 ? -4.73 -17.266 11.797 1 97.06 165 LEU B N 1
ATOM 3475 C CA . LEU B 1 165 ? -4.637 -17.625 10.391 1 97.06 165 LEU B CA 1
ATOM 3476 C C . LEU B 1 165 ? -5.688 -18.672 10.023 1 97.06 165 LEU B C 1
ATOM 3478 O O . LEU B 1 165 ? -5.941 -19.594 10.789 1 97.06 165 LEU B O 1
ATOM 3482 N N . VAL B 1 166 ? -6.277 -18.484 8.836 1 97.31 166 VAL B N 1
ATOM 3483 C CA . VAL B 1 166 ? -7.344 -19.375 8.375 1 97.31 166 VAL B CA 1
ATOM 3484 C C . VAL B 1 166 ? -7.168 -19.656 6.887 1 97.31 166 VAL B C 1
ATOM 3486 O O . VAL B 1 166 ? -6.477 -18.922 6.184 1 97.31 166 VAL B O 1
ATOM 3489 N N . VAL B 1 167 ? -7.754 -20.688 6.484 1 97.81 167 VAL B N 1
ATOM 3490 C CA . VAL B 1 167 ? -7.84 -21 5.062 1 97.81 167 VAL B CA 1
ATOM 3491 C C . VAL B 1 167 ? -9.148 -20.469 4.492 1 97.81 167 VAL B C 1
ATOM 3493 O O . VAL B 1 167 ? -10.211 -20.625 5.094 1 97.81 167 VAL B O 1
ATOM 3496 N N . LEU B 1 168 ? -9.07 -19.75 3.418 1 98.38 168 LEU B N 1
ATOM 3497 C CA . LEU B 1 168 ? -10.242 -19.234 2.717 1 98.38 168 LEU B CA 1
ATOM 3498 C C . LEU B 1 168 ? -10.438 -19.953 1.385 1 98.38 168 LEU B C 1
ATOM 3500 O O . LEU B 1 168 ? -9.484 -20.109 0.617 1 98.38 168 LEU B O 1
ATOM 3504 N N . ALA B 1 169 ? -11.641 -20.344 1.17 1 98.5 169 ALA B N 1
ATOM 3505 C CA . ALA B 1 169 ? -12 -21.047 -0.062 1 98.5 169 ALA B CA 1
ATOM 3506 C C . ALA B 1 169 ? -13.414 -20.688 -0.497 1 98.5 169 ALA B C 1
ATOM 3508 O O . ALA B 1 169 ? -14.219 -20.203 0.309 1 98.5 169 ALA B O 1
ATOM 3509 N N . HIS B 1 170 ? -13.617 -20.766 -1.778 1 98.06 170 HIS B N 1
ATOM 3510 C CA . HIS B 1 170 ? -15.008 -20.75 -2.23 1 98.06 170 HIS B CA 1
ATOM 3511 C C . HIS B 1 170 ? -15.75 -22 -1.771 1 98.06 170 HIS B C 1
ATOM 3513 O O . HIS B 1 170 ? -15.156 -23.078 -1.648 1 98.06 170 HIS B O 1
ATOM 3519 N N . PRO B 1 171 ? -17.062 -21.875 -1.567 1 97.06 171 PRO B N 1
ATOM 3520 C CA . PRO B 1 171 ? -17.812 -23.047 -1.111 1 97.06 171 PRO B CA 1
ATOM 3521 C C . PRO B 1 171 ? -17.75 -24.203 -2.092 1 97.06 171 PRO B C 1
ATOM 3523 O O . PRO B 1 171 ? -17.891 -25.375 -1.688 1 97.06 171 PRO B O 1
ATOM 3526 N N . HIS B 1 172 ? -17.469 -23.953 -3.275 1 96.88 172 HIS B N 1
ATOM 3527 C CA . HIS B 1 172 ? -17.422 -25 -4.301 1 96.88 172 HIS B CA 1
ATOM 3528 C C . HIS B 1 172 ? -16.047 -25.625 -4.371 1 96.88 172 HIS B C 1
ATOM 3530 O O . HIS B 1 172 ? -15.852 -26.641 -5.059 1 96.88 172 HIS B O 1
ATOM 3536 N N . ALA B 1 173 ? -15.102 -25.125 -3.717 1 97.38 173 ALA B N 1
ATOM 3537 C CA . ALA B 1 173 ? -13.742 -25.656 -3.779 1 97.38 173 ALA B CA 1
ATOM 3538 C C . ALA B 1 173 ? -13.68 -27.047 -3.152 1 97.38 173 ALA B C 1
ATOM 3540 O O . ALA B 1 173 ? -14.18 -27.266 -2.047 1 97.38 173 ALA B O 1
ATOM 3541 N N . PRO B 1 174 ? -13.133 -27.953 -3.803 1 97 174 PRO B N 1
ATOM 3542 C CA . PRO B 1 174 ? -13.039 -29.312 -3.2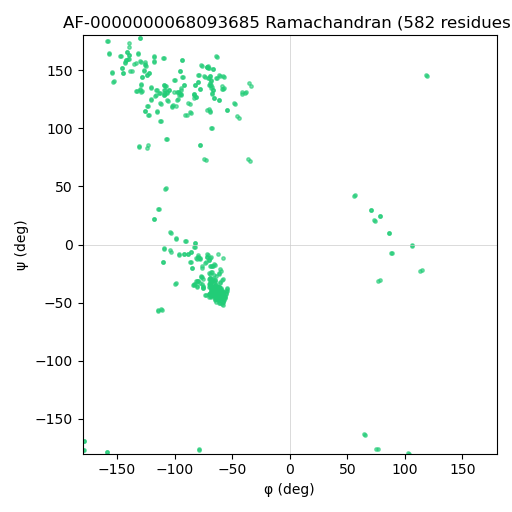5 1 97 174 PRO B CA 1
ATOM 3543 C C . PRO B 1 174 ? -12.242 -29.375 -1.951 1 97 174 PRO B C 1
ATOM 3545 O O . PRO B 1 174 ? -11.266 -28.641 -1.791 1 97 174 PRO B O 1
ATOM 3548 N N . GLY B 1 175 ? -12.578 -30.203 -1.078 1 96.31 175 GLY B N 1
ATOM 3549 C CA . GLY B 1 175 ? -11.938 -30.438 0.206 1 96.31 175 GLY B CA 1
ATOM 3550 C C . GLY B 1 175 ? -12.852 -30.156 1.387 1 96.31 175 GLY B C 1
ATOM 3551 O O . GLY B 1 175 ? -13.648 -29.219 1.356 1 96.31 175 GLY B O 1
ATOM 3552 N N . ALA B 1 176 ? -12.672 -30.922 2.406 1 95 176 ALA B N 1
ATOM 3553 C CA . ALA B 1 176 ? -13.578 -30.844 3.551 1 95 176 ALA B CA 1
ATOM 3554 C C . ALA B 1 176 ? -12.961 -30 4.672 1 95 176 ALA B C 1
ATOM 3556 O O . ALA B 1 176 ? -13.688 -29.406 5.473 1 95 176 ALA B O 1
ATOM 3557 N N . ASP B 1 177 ? -11.68 -30.094 4.766 1 94.69 177 ASP B N 1
ATOM 3558 C CA . ASP B 1 177 ? -10.984 -29.344 5.809 1 94.69 177 ASP B CA 1
ATOM 3559 C C . ASP B 1 177 ? -9.812 -28.562 5.23 1 94.69 177 ASP B C 1
ATOM 3561 O O . ASP B 1 177 ? -9.57 -28.594 4.023 1 94.69 177 ASP B O 1
ATOM 3565 N N . ALA B 1 178 ? -9.164 -27.828 6.055 1 95.5 178 ALA B N 1
ATOM 3566 C CA . ALA B 1 178 ? -8.117 -26.891 5.625 1 95.5 178 ALA B CA 1
ATOM 3567 C C . ALA B 1 178 ? -7.031 -27.625 4.848 1 95.5 178 ALA B C 1
ATOM 3569 O O . ALA B 1 178 ? -6.598 -27.156 3.789 1 95.5 178 ALA B O 1
ATOM 3570 N N . ARG B 1 179 ? -6.602 -28.734 5.305 1 94 179 ARG B N 1
ATOM 3571 C CA . ARG B 1 179 ? -5.531 -29.484 4.664 1 94 179 ARG B CA 1
ATOM 3572 C C . ARG B 1 179 ? -5.949 -29.953 3.273 1 94 179 ARG B C 1
ATOM 3574 O O . ARG B 1 179 ? -5.195 -29.812 2.311 1 94 179 ARG B O 1
ATOM 3581 N N . GLU B 1 180 ? -7.09 -30.547 3.174 1 94.88 180 GLU B N 1
ATOM 3582 C CA . GLU B 1 180 ? -7.59 -31.062 1.905 1 94.88 180 GLU B CA 1
ATOM 3583 C C . GLU B 1 180 ? -7.812 -29.938 0.897 1 94.88 180 GLU B C 1
ATOM 3585 O O . GLU B 1 180 ? -7.477 -30.078 -0.281 1 94.88 180 GLU B O 1
ATOM 3590 N N . VAL B 1 181 ? -8.344 -28.859 1.391 1 96.75 181 VAL B N 1
ATOM 3591 C CA . VAL B 1 181 ? -8.625 -27.719 0.525 1 96.75 181 VAL B CA 1
ATOM 3592 C C . VAL B 1 181 ? -7.324 -27.188 -0.059 1 96.75 181 VAL B C 1
ATOM 3594 O O . VAL B 1 181 ? -7.234 -26.922 -1.263 1 96.75 181 VAL B O 1
ATOM 3597 N N . LEU B 1 182 ? -6.305 -27.031 0.766 1 96.31 182 LEU B N 1
ATOM 3598 C CA . LEU B 1 182 ? -5.023 -26.484 0.32 1 96.31 182 LEU B CA 1
ATOM 3599 C C . LEU B 1 182 ? -4.352 -27.438 -0.668 1 96.31 182 LEU B C 1
ATOM 3601 O O . LEU B 1 182 ? -3.691 -26.984 -1.609 1 96.31 182 LEU B O 1
ATOM 3605 N N . ALA B 1 183 ? -4.566 -28.703 -0.492 1 93.88 183 ALA B N 1
ATOM 3606 C CA . ALA B 1 183 ? -3.918 -29.703 -1.327 1 93.88 183 ALA B CA 1
ATOM 3607 C C . ALA B 1 183 ? -4.633 -29.844 -2.668 1 93.88 183 ALA B C 1
ATOM 3609 O O . ALA B 1 183 ? -3.998 -30.125 -3.689 1 93.88 183 ALA B O 1
ATOM 3610 N N . ALA B 1 184 ? -5.879 -29.641 -2.689 1 95.5 184 ALA B N 1
ATOM 3611 C CA . ALA B 1 184 ? -6.699 -30.016 -3.838 1 95.5 184 ALA B CA 1
ATOM 3612 C C . ALA B 1 184 ? -6.906 -28.828 -4.773 1 95.5 184 ALA B C 1
ATOM 3614 O O . ALA B 1 184 ? -7.441 -28.984 -5.875 1 95.5 184 ALA B O 1
ATOM 3615 N N . ASN B 1 185 ? -6.5 -27.656 -4.375 1 96.69 185 ASN B N 1
ATOM 3616 C CA . ASN B 1 185 ? -6.816 -26.453 -5.141 1 96.69 185 ASN B CA 1
ATOM 3617 C C . ASN B 1 185 ? -5.57 -25.609 -5.398 1 96.69 185 ASN B C 1
ATOM 3619 O O . ASN B 1 185 ? -4.59 -25.703 -4.66 1 96.69 185 ASN B O 1
ATOM 3623 N N . PRO B 1 186 ? -5.656 -24.734 -6.492 1 95.75 186 PRO B N 1
ATOM 3624 C CA . PRO B 1 186 ? -4.578 -23.75 -6.672 1 95.75 186 PRO B CA 1
ATOM 3625 C C . PRO B 1 186 ? -4.422 -22.828 -5.469 1 95.75 186 PRO B C 1
ATOM 3627 O O . PRO B 1 186 ? -5.418 -22.344 -4.926 1 95.75 186 PRO B O 1
ATOM 3630 N N . PHE B 1 187 ? -3.186 -22.641 -5.133 1 96.69 187 PHE B N 1
ATOM 3631 C CA . PHE B 1 187 ? -2.916 -21.859 -3.938 1 96.69 187 PHE B CA 1
ATOM 3632 C C . PHE B 1 187 ? -2.51 -20.438 -4.309 1 96.69 187 PHE B C 1
ATOM 3634 O O . PHE B 1 187 ? -1.552 -20.234 -5.059 1 96.69 187 PHE B O 1
ATOM 3641 N N . LEU B 1 188 ? -3.293 -19.516 -3.82 1 96.94 188 LEU B N 1
ATOM 3642 C CA . LEU B 1 188 ? -2.979 -18.094 -3.93 1 96.94 188 LEU B CA 1
ATOM 3643 C C . LEU B 1 188 ? -2.18 -17.625 -2.719 1 96.94 188 LEU B C 1
ATOM 3645 O O . LEU B 1 188 ? -2.734 -17.453 -1.631 1 96.94 188 LEU B O 1
ATOM 3649 N N . ARG B 1 189 ? -0.975 -17.312 -2.943 1 95.19 189 ARG B N 1
ATOM 3650 C CA . ARG B 1 189 ? -0.061 -17.078 -1.827 1 95.19 189 ARG B CA 1
ATOM 3651 C C . ARG B 1 189 ? 0.117 -15.594 -1.561 1 95.19 189 ARG B C 1
ATOM 3653 O O . ARG B 1 189 ? 0.205 -14.797 -2.496 1 95.19 189 ARG B O 1
ATOM 3660 N N . PHE B 1 190 ? 0.189 -15.305 -0.239 1 95.75 190 PHE B N 1
ATOM 3661 C CA . PHE B 1 190 ? 0.593 -13.953 0.152 1 95.75 190 PHE B CA 1
ATOM 3662 C C . PHE B 1 190 ? 2.105 -13.797 0.06 1 95.75 190 PHE B C 1
ATOM 3664 O O . PHE B 1 190 ? 2.854 -14.727 0.373 1 95.75 190 PHE B O 1
ATOM 3671 N N . ASP B 1 191 ? 2.531 -12.625 -0.303 1 92.81 191 ASP B N 1
ATOM 3672 C CA . ASP B 1 191 ? 3.918 -12.25 -0.561 1 92.81 191 ASP B CA 1
ATOM 3673 C C . ASP B 1 191 ? 4.836 -12.734 0.56 1 92.81 191 ASP B C 1
ATOM 3675 O O . ASP B 1 191 ? 4.75 -12.242 1.69 1 92.81 191 ASP B O 1
ATOM 3679 N N . ARG B 1 192 ? 5.824 -13.555 0.209 1 89.56 192 ARG B N 1
ATOM 3680 C CA . ARG B 1 192 ? 6.676 -14.219 1.192 1 89.56 192 ARG B CA 1
ATOM 3681 C C . ARG B 1 192 ? 7.723 -13.258 1.747 1 89.56 192 ARG B C 1
ATOM 3683 O O . ARG B 1 192 ? 8.391 -13.57 2.738 1 89.56 192 ARG B O 1
ATOM 3690 N N . THR B 1 193 ? 7.855 -12.156 1.104 1 82.19 193 THR B N 1
ATOM 3691 C CA . THR B 1 193 ? 8.844 -11.195 1.578 1 82.19 193 THR B CA 1
ATOM 3692 C C . THR B 1 193 ? 8.297 -10.391 2.752 1 82.19 193 THR B C 1
ATOM 3694 O O . THR B 1 193 ? 9.047 -9.703 3.447 1 82.19 193 THR B O 1
ATOM 3697 N N . GLN B 1 194 ? 7.074 -10.508 2.945 1 87.88 194 GLN B N 1
ATOM 3698 C CA . GLN B 1 194 ? 6.43 -9.805 4.051 1 87.88 194 GLN B CA 1
ATOM 3699 C C . GLN B 1 194 ? 6.359 -10.688 5.293 1 87.88 194 GLN B C 1
ATOM 3701 O O . GLN B 1 194 ? 6.41 -11.914 5.195 1 87.88 194 GLN B O 1
ATOM 3706 N N . ARG B 1 195 ? 6.215 -10.062 6.41 1 88.06 195 ARG B N 1
ATOM 3707 C CA . ARG B 1 195 ? 6.164 -10.789 7.676 1 88.06 195 ARG B CA 1
ATOM 3708 C C . ARG B 1 195 ? 5.027 -11.805 7.68 1 88.06 195 ARG B C 1
ATOM 3710 O O . ARG B 1 195 ? 5.23 -12.969 8.023 1 88.06 195 ARG B O 1
ATOM 3717 N N . THR B 1 196 ? 3.91 -11.359 7.312 1 93.12 196 THR B N 1
ATOM 3718 C CA . THR B 1 196 ? 2.766 -12.266 7.25 1 93.12 196 THR B CA 1
ATOM 3719 C C . THR B 1 196 ? 3.031 -13.406 6.277 1 93.12 196 THR B C 1
ATOM 3721 O O . THR B 1 196 ? 2.695 -14.562 6.559 1 93.12 196 THR B O 1
ATOM 3724 N N . GLY B 1 197 ? 3.594 -13.078 5.195 1 93.5 197 GLY B N 1
ATOM 3725 C CA . GLY B 1 197 ? 3.922 -14.094 4.215 1 93.5 197 GLY B CA 1
ATOM 3726 C C . GLY B 1 197 ? 4.887 -15.141 4.742 1 93.5 197 GLY B C 1
ATOM 3727 O O . GLY B 1 197 ? 4.75 -16.328 4.438 1 93.5 197 GLY B O 1
ATOM 3728 N N . ARG B 1 198 ? 5.852 -14.719 5.508 1 89.81 198 ARG B N 1
ATOM 3729 C CA . ARG B 1 198 ? 6.812 -15.648 6.102 1 89.81 198 ARG B CA 1
ATOM 3730 C C . ARG B 1 198 ? 6.129 -16.562 7.105 1 89.81 198 ARG B C 1
ATOM 3732 O O . ARG B 1 198 ? 6.465 -17.75 7.195 1 89.81 198 ARG B O 1
ATOM 3739 N N . GLN B 1 199 ? 5.34 -16.031 7.832 1 91.56 199 GLN B N 1
ATOM 3740 C CA . GLN B 1 199 ? 4.578 -16.859 8.766 1 91.56 199 GLN B CA 1
ATOM 3741 C C . GLN B 1 199 ? 3.756 -17.906 8.031 1 91.56 199 GLN B C 1
ATOM 3743 O O . GLN B 1 199 ? 3.715 -19.078 8.445 1 91.56 199 GLN B O 1
ATOM 3748 N N . ILE B 1 200 ? 3.141 -17.5 6.996 1 94.56 200 ILE B N 1
ATOM 3749 C CA . ILE B 1 200 ? 2.33 -18.406 6.188 1 94.56 200 ILE B CA 1
ATOM 3750 C C . ILE B 1 200 ? 3.211 -19.5 5.609 1 94.56 200 ILE B C 1
ATOM 3752 O O . ILE B 1 200 ? 2.828 -20.688 5.609 1 94.56 200 ILE B O 1
ATOM 3756 N N . ASP B 1 201 ? 4.332 -19.078 5.195 1 91.88 201 ASP B N 1
ATOM 3757 C CA . ASP B 1 201 ? 5.27 -20.047 4.641 1 91.88 201 ASP B CA 1
ATOM 3758 C C . ASP B 1 201 ? 5.621 -21.109 5.672 1 91.88 201 ASP B C 1
ATOM 3760 O O . ASP B 1 201 ? 5.695 -22.297 5.34 1 91.88 201 ASP B O 1
ATOM 3764 N N . ARG B 1 202 ? 5.844 -20.766 6.855 1 90.5 202 ARG B N 1
ATOM 3765 C CA . ARG B 1 202 ? 6.156 -21.703 7.93 1 90.5 202 ARG B CA 1
ATOM 3766 C C . ARG B 1 202 ? 4.996 -22.672 8.172 1 90.5 202 ARG B C 1
ATOM 3768 O O . ARG B 1 202 ? 5.207 -23.859 8.375 1 90.5 202 ARG B O 1
ATOM 3775 N N . ILE B 1 203 ? 3.895 -22.156 8.117 1 92.69 203 ILE B N 1
ATOM 3776 C CA . ILE B 1 203 ? 2.703 -22.969 8.352 1 92.69 203 ILE B CA 1
ATOM 3777 C C . ILE B 1 203 ? 2.521 -23.953 7.211 1 92.69 203 ILE B C 1
ATOM 3779 O O . ILE B 1 203 ? 2.223 -25.125 7.441 1 92.69 203 ILE B O 1
ATOM 3783 N N . VAL B 1 204 ? 2.684 -23.469 6.027 1 91.81 204 VAL B N 1
ATOM 3784 C CA . VAL B 1 204 ? 2.547 -24.328 4.848 1 91.81 204 VAL B CA 1
ATOM 3785 C C . VAL B 1 204 ? 3.537 -25.484 4.93 1 91.81 204 VAL B C 1
ATOM 3787 O O . VAL B 1 204 ? 3.189 -26.625 4.633 1 91.81 204 VAL B O 1
ATOM 3790 N N . ARG B 1 205 ? 4.688 -25.188 5.355 1 89.12 205 ARG B N 1
ATOM 3791 C CA . ARG B 1 205 ? 5.699 -26.219 5.512 1 89.12 205 ARG B CA 1
ATOM 3792 C C . ARG B 1 205 ? 5.281 -27.25 6.559 1 89.12 205 ARG B C 1
ATOM 3794 O O . ARG B 1 205 ? 5.469 -28.453 6.367 1 89.12 205 ARG B O 1
ATOM 3801 N N . ARG B 1 206 ? 4.73 -26.844 7.562 1 89.56 206 ARG B N 1
ATOM 3802 C CA . ARG B 1 206 ? 4.293 -27.703 8.656 1 89.56 206 ARG B CA 1
ATOM 3803 C C . ARG B 1 206 ? 3.115 -28.578 8.219 1 89.56 206 ARG B C 1
ATOM 3805 O O . ARG B 1 206 ? 2.906 -29.656 8.766 1 89.56 206 ARG B O 1
ATOM 3812 N N . LEU B 1 207 ? 2.422 -28.109 7.285 1 89.38 207 LEU B N 1
ATOM 3813 C CA . LEU B 1 207 ? 1.274 -28.859 6.773 1 89.38 207 LEU B CA 1
ATOM 3814 C C . LEU B 1 207 ? 1.716 -29.906 5.766 1 89.38 207 LEU B C 1
ATOM 3816 O O . LEU B 1 207 ? 0.894 -30.688 5.273 1 89.38 207 LEU B O 1
ATOM 3820 N N . GLY B 1 208 ? 2.924 -30.031 5.516 1 83.06 208 GLY B N 1
ATOM 3821 C CA . GLY B 1 208 ? 3.441 -31.062 4.633 1 83.06 208 GLY B CA 1
ATOM 3822 C C . GLY B 1 208 ? 3.893 -30.531 3.287 1 83.06 208 GLY B C 1
ATOM 3823 O O . GLY B 1 208 ? 4.391 -31.281 2.447 1 83.06 208 GLY B O 1
ATOM 3824 N N . GLY B 1 209 ? 3.77 -29.297 3.094 1 76.19 209 GLY B N 1
ATOM 3825 C CA . GLY B 1 209 ? 4.199 -28.656 1.854 1 76.19 209 GLY B CA 1
ATOM 3826 C C . GLY B 1 209 ? 3.406 -29.125 0.646 1 76.19 209 GLY B C 1
ATOM 3827 O O . GLY B 1 209 ? 2.262 -29.562 0.779 1 76.19 209 GLY B O 1
ATOM 3828 N N . GLY B 1 210 ? 3.982 -28.844 -0.646 1 80 210 GLY B N 1
ATOM 3829 C CA . GLY B 1 210 ? 3.467 -29.391 -1.892 1 80 210 GLY B CA 1
ATOM 3830 C C . GLY B 1 210 ? 2.23 -28.672 -2.393 1 80 210 GLY B C 1
ATOM 3831 O O . GLY B 1 210 ? 1.341 -29.281 -2.98 1 80 210 GLY B O 1
ATOM 3832 N N . LEU B 1 211 ? 2.094 -27.5 -2.018 1 89.31 211 LEU B N 1
ATOM 3833 C CA . LEU B 1 211 ? 0.945 -26.75 -2.52 1 89.31 211 LEU B CA 1
ATOM 3834 C C . LEU B 1 211 ? 1.148 -26.359 -3.979 1 89.31 211 LEU B C 1
ATOM 3836 O O . LEU B 1 211 ? 2.285 -26.203 -4.434 1 89.31 211 LEU B O 1
ATOM 3840 N N . ASN B 1 212 ? 0.068 -26.391 -4.633 1 90.69 212 ASN B N 1
ATOM 3841 C CA . ASN B 1 212 ? 0.083 -25.906 -6.012 1 90.69 212 ASN B CA 1
ATOM 3842 C C . ASN B 1 212 ? 0.076 -24.391 -6.082 1 90.69 212 ASN B C 1
ATOM 3844 O O . ASN B 1 212 ? -0.98 -23.766 -6.242 1 90.69 212 ASN B O 1
ATOM 3848 N N . GLU B 1 213 ? 1.211 -23.859 -6.004 1 89.94 213 GLU B N 1
ATOM 3849 C CA . GLU B 1 213 ? 1.301 -22.406 -6.027 1 89.94 213 GLU B CA 1
ATOM 3850 C C . GLU B 1 213 ? 0.855 -21.844 -7.375 1 89.94 213 GLU B C 1
ATOM 3852 O O . GLU B 1 213 ? 1.41 -22.203 -8.414 1 89.94 213 GLU B O 1
ATOM 3857 N N . PHE B 1 214 ? -0.059 -20.953 -7.301 1 90.81 214 PHE B N 1
ATOM 3858 C CA . PHE B 1 214 ? -0.665 -20.438 -8.523 1 90.81 214 PHE B CA 1
ATOM 3859 C C . PHE B 1 214 ? -0.265 -18.984 -8.75 1 90.81 214 PHE B C 1
ATOM 3861 O O . PHE B 1 214 ? 0.267 -18.641 -9.812 1 90.81 214 PHE B O 1
ATOM 3868 N N . LEU B 1 215 ? -0.517 -18.109 -7.82 1 93.31 215 LEU B N 1
ATOM 3869 C CA . LEU B 1 215 ? -0.169 -16.688 -7.844 1 93.31 215 LEU B CA 1
ATOM 3870 C C . LEU B 1 215 ? 0.375 -16.234 -6.496 1 93.31 215 LEU B C 1
ATOM 3872 O O . LEU B 1 215 ? 0.008 -16.797 -5.457 1 93.31 215 LEU B O 1
ATOM 3876 N N . GLU B 1 216 ? 1.244 -15.289 -6.539 1 93.44 216 GLU B N 1
ATOM 3877 C CA . GLU B 1 216 ? 1.712 -14.609 -5.332 1 93.44 216 GLU B CA 1
ATOM 3878 C C . GLU B 1 216 ? 1.416 -13.117 -5.391 1 93.44 216 GLU B C 1
ATOM 3880 O O . GLU B 1 216 ? 1.741 -12.453 -6.379 1 93.44 216 GLU B O 1
ATOM 3885 N N . LEU B 1 217 ? 0.705 -12.633 -4.348 1 94.12 217 LEU B N 1
ATOM 3886 C CA . LEU B 1 217 ? 0.312 -11.227 -4.258 1 94.12 217 LEU B CA 1
ATOM 3887 C C . LEU B 1 217 ? 0.637 -10.656 -2.881 1 94.12 217 LEU B C 1
ATOM 3889 O O . LEU B 1 217 ? 0.854 -11.414 -1.93 1 94.12 217 LEU B O 1
ATOM 3893 N N . ASN B 1 218 ? 0.625 -9.297 -2.787 1 91.88 218 ASN B N 1
ATOM 3894 C CA . ASN B 1 218 ? 0.888 -8.68 -1.493 1 91.88 218 ASN B CA 1
ATOM 3895 C C . ASN B 1 218 ? -0.311 -7.867 -1.007 1 91.88 218 ASN B C 1
ATOM 3897 O O . ASN B 1 218 ? -0.153 -6.918 -0.238 1 91.88 218 ASN B O 1
ATOM 3901 N N . ALA B 1 219 ? -1.438 -8.172 -1.507 1 92.06 219 ALA B N 1
ATOM 3902 C CA . ALA B 1 219 ? -2.672 -7.492 -1.123 1 92.06 219 ALA B CA 1
ATOM 3903 C C . ALA B 1 219 ? -3.727 -8.492 -0.66 1 92.06 219 ALA B C 1
ATOM 3905 O O . ALA B 1 219 ? -4.281 -9.242 -1.47 1 92.06 219 ALA B O 1
ATOM 3906 N N . ILE B 1 220 ? -4.082 -8.391 0.618 1 94.56 220 ILE B N 1
ATOM 3907 C CA . ILE B 1 220 ? -4.992 -9.367 1.214 1 94.56 220 ILE B CA 1
ATOM 3908 C C . ILE B 1 220 ? -6.367 -9.258 0.558 1 94.56 220 ILE B C 1
ATOM 3910 O O . ILE B 1 220 ? -6.953 -10.266 0.164 1 94.56 220 ILE B O 1
ATOM 3914 N N . GLU B 1 221 ? -6.84 -8.078 0.366 1 91.06 221 GLU B N 1
ATOM 3915 C CA . GLU B 1 221 ? -8.172 -7.895 -0.2 1 91.06 221 GLU B CA 1
ATOM 3916 C C . GLU B 1 221 ? -8.258 -8.469 -1.61 1 91.06 221 GLU B C 1
ATOM 3918 O O . GLU B 1 221 ? -9.289 -9.023 -2 1 91.06 221 GLU B O 1
ATOM 3923 N N . THR B 1 222 ? -7.199 -8.297 -2.316 1 92.81 222 THR B N 1
ATOM 3924 C CA . THR B 1 222 ? -7.18 -8.844 -3.668 1 92.81 222 THR B CA 1
ATOM 3925 C C . THR B 1 222 ? -7.195 -10.367 -3.635 1 92.81 222 THR B C 1
ATOM 3927 O O . THR B 1 222 ? -7.875 -11 -4.441 1 92.81 222 THR B O 1
ATOM 3930 N N . LEU B 1 223 ? -6.477 -10.961 -2.758 1 96.31 223 LEU B N 1
ATOM 3931 C CA . LEU B 1 223 ? -6.484 -12.414 -2.602 1 96.31 223 LEU B CA 1
ATOM 3932 C C . LEU B 1 223 ? -7.887 -12.922 -2.297 1 96.31 223 LEU B C 1
ATOM 3934 O O . LEU B 1 223 ? -8.352 -13.891 -2.906 1 96.31 223 LEU B O 1
ATOM 3938 N N . VAL B 1 224 ? -8.547 -12.25 -1.412 1 96.56 224 VAL B N 1
ATOM 3939 C CA . VAL B 1 224 ? -9.891 -12.664 -1.018 1 96.56 224 VAL B CA 1
ATOM 3940 C C . VAL B 1 224 ? -10.828 -12.57 -2.217 1 96.56 224 VAL B C 1
ATOM 3942 O O . VAL B 1 224 ? -11.656 -13.461 -2.434 1 96.56 224 VAL B O 1
ATOM 3945 N N . GLU B 1 225 ? -10.68 -11.523 -2.938 1 93.38 225 GLU B N 1
ATOM 3946 C CA . GLU B 1 225 ? -11.523 -11.352 -4.117 1 93.38 225 GLU B CA 1
ATOM 3947 C C . GLU B 1 225 ? -11.289 -12.477 -5.125 1 93.38 225 GLU B C 1
ATOM 3949 O O . GLU B 1 225 ? -12.234 -12.977 -5.73 1 93.38 225 GLU B O 1
ATOM 3954 N N . LEU B 1 226 ? -10.07 -12.867 -5.332 1 94.94 226 LEU B N 1
ATOM 3955 C CA . LEU B 1 226 ? -9.75 -13.953 -6.25 1 94.94 226 LEU B CA 1
ATOM 3956 C C . LEU B 1 226 ? -10.344 -15.266 -5.758 1 94.94 226 LEU B C 1
ATOM 3958 O O . LEU B 1 226 ? -10.781 -16.094 -6.559 1 94.94 226 LEU B O 1
ATOM 3962 N N . VAL B 1 227 ? -10.375 -15.438 -4.453 1 97.62 227 VAL B N 1
ATOM 3963 C CA . VAL B 1 227 ? -11.016 -16.625 -3.881 1 97.62 227 VAL B CA 1
ATOM 3964 C C . VAL B 1 227 ? -12.508 -16.594 -4.191 1 97.62 227 VAL B C 1
ATOM 3966 O O . VAL B 1 227 ? -13.078 -17.609 -4.613 1 97.62 227 VAL B O 1
ATOM 3969 N N . ARG B 1 228 ? -13.133 -15.445 -4.012 1 96 228 ARG B N 1
ATOM 3970 C CA . ARG B 1 228 ? -14.555 -15.297 -4.309 1 96 228 ARG B CA 1
ATOM 3971 C C . ARG B 1 228 ? -14.844 -15.641 -5.766 1 96 228 ARG B C 1
ATOM 3973 O O . ARG B 1 228 ? -15.914 -16.172 -6.082 1 96 228 ARG B O 1
ATOM 3980 N N . GLN B 1 229 ? -13.898 -15.414 -6.551 1 93.12 229 GLN B N 1
ATOM 3981 C CA . GLN B 1 229 ? -14.047 -15.641 -7.984 1 93.12 229 GLN B CA 1
ATOM 3982 C C . GLN B 1 229 ? -13.625 -17.062 -8.359 1 93.12 229 GLN B C 1
ATOM 3984 O O . GLN B 1 229 ? -13.469 -17.375 -9.547 1 93.12 229 GLN B O 1
ATOM 3989 N N . GLU B 1 230 ? -13.281 -17.844 -7.441 1 95.75 230 GLU B N 1
ATOM 3990 C CA . GLU B 1 230 ? -12.984 -19.266 -7.57 1 95.75 230 GLU B CA 1
ATOM 3991 C C . GLU B 1 230 ? -11.672 -19.484 -8.32 1 95.75 230 GLU B C 1
ATOM 3993 O O . GLU B 1 230 ? -11.531 -20.484 -9.039 1 95.75 230 GLU B O 1
ATOM 3998 N N . VAL B 1 231 ? -10.805 -18.516 -8.164 1 94.25 231 VAL B N 1
ATOM 3999 C CA . VAL B 1 231 ? -9.508 -18.656 -8.812 1 94.25 231 VAL B CA 1
ATOM 4000 C C . VAL B 1 231 ? -8.648 -19.656 -8.055 1 94.25 231 VAL B C 1
ATOM 4002 O O . VAL B 1 231 ? -7.855 -20.391 -8.656 1 94.25 231 VAL B O 1
ATOM 4005 N N . GLY B 1 232 ? -8.766 -19.672 -6.828 1 97.19 232 GLY B N 1
ATOM 4006 C CA . GLY B 1 232 ? -7.996 -20.531 -5.941 1 97.19 232 GLY B CA 1
ATOM 4007 C C . GLY B 1 232 ? -8.367 -20.359 -4.48 1 97.19 232 GLY B C 1
ATOM 4008 O O . GLY B 1 232 ? -9.438 -19.844 -4.16 1 97.19 232 GLY B O 1
ATOM 4009 N N . VAL B 1 233 ? -7.523 -20.969 -3.637 1 98.06 233 VAL B N 1
ATOM 4010 C CA . VAL B 1 233 ? -7.691 -20.875 -2.191 1 98.06 233 VAL B CA 1
ATOM 4011 C C . VAL B 1 233 ? -6.477 -20.188 -1.573 1 98.06 233 VAL B C 1
ATOM 4013 O O . VAL B 1 233 ? -5.438 -20.047 -2.223 1 98.06 233 VAL B O 1
ATOM 4016 N N . THR B 1 234 ? -6.637 -19.719 -0.362 1 98.06 234 THR B N 1
ATOM 4017 C CA . THR B 1 234 ? -5.539 -18.969 0.251 1 98.06 234 THR B CA 1
ATOM 4018 C C . THR B 1 234 ? -5.512 -19.203 1.76 1 98.06 234 THR B C 1
ATOM 4020 O O . THR B 1 234 ? -6.398 -19.844 2.312 1 98.06 234 THR B O 1
ATOM 4023 N N . LEU B 1 235 ? -4.402 -18.906 2.363 1 97.69 235 LEU B N 1
ATOM 4024 C CA . LEU B 1 235 ? -4.152 -18.875 3.801 1 97.69 235 LEU B CA 1
ATOM 4025 C C . LEU B 1 235 ? -3.836 -17.469 4.273 1 97.69 235 LEU B C 1
ATOM 4027 O O . LEU B 1 235 ? -2.852 -16.875 3.836 1 97.69 235 LEU B O 1
ATOM 4031 N N . LEU B 1 236 ? -4.754 -16.906 5.117 1 97.94 236 LEU B N 1
ATOM 4032 C CA . LEU B 1 236 ? -4.652 -15.516 5.516 1 97.94 236 LEU B CA 1
ATOM 4033 C C . LEU B 1 236 ? -5.051 -15.328 6.977 1 97.94 236 LEU B C 1
ATOM 4035 O O . LEU B 1 236 ? -5.723 -16.188 7.551 1 97.94 236 LEU B O 1
ATOM 4039 N N . PRO B 1 237 ? -4.562 -14.18 7.551 1 97.19 237 PRO B N 1
ATOM 4040 C CA . PRO B 1 237 ? -5.137 -13.82 8.852 1 97.19 237 PRO B CA 1
ATOM 4041 C C . PRO B 1 237 ? -6.605 -13.406 8.758 1 97.19 237 PRO B C 1
ATOM 4043 O O . PRO B 1 237 ? -6.988 -12.695 7.828 1 97.19 237 PRO B O 1
ATOM 4046 N N . LEU B 1 238 ? -7.363 -13.945 9.664 1 96.38 238 LEU B N 1
ATOM 4047 C CA . LEU B 1 238 ? -8.734 -13.453 9.781 1 96.38 238 LEU B CA 1
ATOM 4048 C C . LEU B 1 238 ? -8.742 -12.016 10.289 1 96.38 238 LEU B C 1
ATOM 4050 O O . LEU B 1 238 ? -8.594 -11.781 11.492 1 96.38 238 LEU B O 1
ATOM 4054 N N . LEU B 1 239 ? -8.914 -11.094 9.344 1 94.69 239 LEU B N 1
ATOM 4055 C CA . LEU B 1 239 ? -8.781 -9.68 9.68 1 94.69 239 LEU B CA 1
ATOM 4056 C C . LEU B 1 239 ? -9.852 -9.258 10.68 1 94.69 239 LEU B C 1
ATOM 4058 O O . LEU B 1 239 ? -11 -9.688 10.586 1 94.69 239 LEU B O 1
ATOM 4062 N N . ASN B 1 240 ? -9.391 -8.359 11.57 1 90.88 240 ASN B N 1
ATOM 4063 C CA . ASN B 1 240 ? -10.336 -7.75 12.5 1 90.88 240 ASN B CA 1
ATOM 4064 C C . ASN B 1 240 ? -11.414 -6.961 11.773 1 90.88 240 ASN B C 1
ATOM 4066 O O . ASN B 1 240 ? -11.109 -6.113 10.93 1 90.88 240 ASN B O 1
ATOM 4070 N N . GLY B 1 241 ? -12.625 -7.277 12.016 1 85.38 241 GLY B N 1
ATOM 4071 C CA . GLY B 1 241 ? -13.742 -6.574 11.406 1 85.38 241 GLY B CA 1
ATOM 4072 C C . GLY B 1 241 ? -14.156 -7.16 10.07 1 85.38 241 GLY B C 1
ATOM 4073 O O . GLY B 1 241 ? -15.148 -6.723 9.477 1 85.38 241 GLY B O 1
ATOM 4074 N N . ALA B 1 242 ? -13.344 -8.102 9.625 1 88.56 242 ALA B N 1
ATOM 4075 C CA . ALA B 1 242 ? -13.75 -8.734 8.367 1 88.56 242 ALA B CA 1
ATOM 4076 C C . ALA B 1 242 ? -15 -9.586 8.562 1 88.56 242 ALA B C 1
ATOM 4078 O O . ALA B 1 242 ? -15.156 -10.242 9.602 1 88.56 242 ALA B O 1
ATOM 4079 N N . ASN B 1 243 ? -15.914 -9.523 7.613 1 89.69 243 ASN B N 1
ATOM 4080 C CA . ASN B 1 243 ? -17.125 -10.344 7.664 1 89.69 243 ASN B CA 1
ATOM 4081 C C . ASN B 1 243 ? -17.094 -11.453 6.617 1 89.69 243 ASN B C 1
ATOM 4083 O O . ASN B 1 243 ? -18.078 -11.672 5.91 1 89.69 243 ASN B O 1
ATOM 4087 N N . TRP B 1 244 ? -15.984 -12.078 6.637 1 93.31 244 TRP B N 1
ATOM 4088 C CA . TRP B 1 244 ? -15.797 -13.109 5.629 1 93.31 244 TRP B CA 1
ATOM 4089 C C . TRP B 1 244 ? -16.734 -14.289 5.871 1 93.31 244 TRP B C 1
ATOM 4091 O O . TRP B 1 244 ? -17.234 -14.898 4.922 1 93.31 244 TRP B O 1
ATOM 4101 N N . GLN B 1 245 ? -17.062 -14.555 7.125 1 92.12 245 GLN B N 1
ATOM 4102 C CA . GLN B 1 245 ? -17.906 -15.68 7.496 1 92.12 245 GLN B CA 1
ATOM 4103 C C . GLN B 1 245 ? -19.344 -15.469 7.008 1 92.12 245 GLN B C 1
ATOM 4105 O O . GLN B 1 245 ? -20.078 -16.438 6.805 1 92.12 245 GLN B O 1
ATOM 4110 N N . ALA B 1 246 ? -19.688 -14.297 6.809 1 92.62 246 ALA B N 1
ATOM 4111 C CA . ALA B 1 246 ? -21.047 -13.977 6.398 1 92.62 246 ALA B CA 1
ATOM 4112 C C . ALA B 1 246 ? -21.172 -13.938 4.879 1 92.62 246 ALA B C 1
ATOM 4114 O O . ALA B 1 246 ? -22.281 -13.836 4.34 1 92.62 246 ALA B O 1
ATOM 4115 N N . SER B 1 247 ? -20.094 -14.023 4.223 1 92.81 247 SER B N 1
ATOM 4116 C CA . SER B 1 247 ? -20.109 -13.984 2.764 1 92.81 247 SER B CA 1
ATOM 4117 C C . SER B 1 247 ? -20.469 -15.352 2.178 1 92.81 247 SER B C 1
ATOM 4119 O O . SER B 1 247 ? -19.781 -16.344 2.455 1 92.81 247 SER B O 1
ATOM 4121 N N . PRO B 1 248 ? -21.422 -15.391 1.346 1 94.75 248 PRO B N 1
ATOM 4122 C CA . PRO B 1 248 ? -21.828 -16.688 0.779 1 94.75 248 PRO B CA 1
ATOM 4123 C C . PRO B 1 248 ? -20.781 -17.25 -0.188 1 94.75 248 PRO B C 1
ATOM 4125 O O . PRO B 1 248 ? -20.844 -18.438 -0.527 1 94.75 248 PRO B O 1
ATOM 4128 N N . GLN B 1 249 ? -19.906 -16.469 -0.544 1 96.75 249 GLN B N 1
ATOM 4129 C CA . GLN B 1 249 ? -18.906 -16.922 -1.521 1 96.75 249 GLN B CA 1
ATOM 4130 C C . GLN B 1 249 ? -17.609 -17.344 -0.836 1 96.75 249 GLN B C 1
ATOM 4132 O O . GLN B 1 249 ? -16.625 -17.641 -1.504 1 96.75 249 GLN B O 1
ATOM 4137 N N . LEU B 1 250 ? -17.688 -17.328 0.437 1 97.5 250 LEU B N 1
ATOM 4138 C CA . LEU B 1 250 ? -16.469 -17.672 1.153 1 97.5 250 LEU B CA 1
ATOM 4139 C C . LEU B 1 250 ? -16.734 -18.734 2.221 1 97.5 250 LEU B C 1
ATOM 4141 O O . LEU B 1 250 ? -17.75 -18.672 2.912 1 97.5 250 LEU B O 1
ATOM 4145 N N . ARG B 1 251 ? -15.906 -19.688 2.221 1 97.69 251 ARG B N 1
ATOM 4146 C CA . ARG B 1 251 ? -15.773 -20.641 3.32 1 97.69 251 ARG B CA 1
ATOM 4147 C C . ARG B 1 251 ? -14.508 -20.375 4.125 1 97.69 251 ARG B C 1
ATOM 4149 O O . ARG B 1 251 ? -13.414 -20.297 3.566 1 97.69 251 ARG B O 1
ATOM 4156 N N . VAL B 1 252 ? -14.703 -20.172 5.43 1 98 252 VAL B N 1
ATOM 4157 C CA . VAL B 1 252 ? -13.578 -19.922 6.324 1 98 252 VAL B CA 1
ATOM 4158 C C . VAL B 1 252 ? -13.258 -21.188 7.113 1 98 252 VAL B C 1
ATOM 4160 O O . VAL B 1 252 ? -14.086 -21.672 7.891 1 98 252 VAL B O 1
ATOM 4163 N N . LEU B 1 253 ? -12.055 -21.734 6.957 1 97.31 253 LEU B N 1
ATOM 4164 C CA . LEU B 1 253 ? -11.664 -22.984 7.594 1 97.31 253 LEU B CA 1
ATOM 4165 C C . LEU B 1 253 ? -10.523 -22.766 8.578 1 97.31 253 LEU B C 1
ATOM 4167 O O . LEU B 1 253 ? -9.477 -22.219 8.211 1 97.31 253 LEU B O 1
ATOM 4171 N N . PRO B 1 254 ? -10.719 -23.25 9.781 1 96.06 254 PRO B N 1
ATOM 4172 C CA . PRO B 1 254 ? -9.617 -23.156 10.734 1 96.06 254 PRO B CA 1
ATOM 4173 C C . PRO B 1 254 ? -8.469 -24.109 10.414 1 96.06 254 PRO B C 1
ATOM 4175 O O . PRO B 1 254 ? -8.68 -25.125 9.75 1 96.06 254 PRO B O 1
ATOM 4178 N N . LEU B 1 255 ? -7.309 -23.688 10.844 1 95.94 255 LEU B N 1
ATOM 4179 C CA . LEU B 1 255 ? -6.164 -24.594 10.727 1 95.94 255 LEU B CA 1
ATOM 4180 C C . LEU B 1 255 ? -6.273 -25.75 11.711 1 95.94 255 LEU B C 1
ATOM 4182 O O . LEU B 1 255 ? -6.926 -25.625 12.75 1 95.94 255 LEU B O 1
ATOM 4186 N N . PRO B 1 256 ? -5.645 -26.812 11.312 1 93 256 PRO B N 1
ATOM 4187 C CA . PRO B 1 256 ? -5.676 -27.938 12.234 1 93 256 PRO B CA 1
ATOM 4188 C C . PRO B 1 256 ? -5.102 -27.609 13.609 1 93 256 PRO B C 1
ATOM 4190 O O . PRO B 1 256 ? -4.09 -26.906 13.703 1 93 256 PRO B O 1
ATOM 4193 N N . ALA B 1 257 ? -5.664 -28.188 14.617 1 89.12 257 ALA B N 1
ATOM 4194 C CA . ALA B 1 257 ? -5.297 -27.906 16 1 89.12 257 ALA B CA 1
ATOM 4195 C C . ALA B 1 257 ? -3.865 -28.359 16.297 1 89.12 257 ALA B C 1
ATOM 4197 O O . ALA B 1 257 ? -3.184 -27.766 17.141 1 89.12 257 ALA B O 1
ATOM 4198 N N . GLU B 1 258 ? -3.449 -29.281 15.578 1 88.25 258 GLU B N 1
ATOM 4199 C CA . GLU B 1 258 ? -2.131 -29.859 15.828 1 88.25 258 GLU B CA 1
ATOM 4200 C C . GLU B 1 258 ? -1.021 -28.875 15.492 1 88.25 258 GLU B C 1
ATOM 4202 O O . GLU B 1 258 ? 0.121 -29.031 15.922 1 88.25 258 GLU B O 1
ATOM 4207 N N . LEU B 1 259 ? -1.272 -27.906 14.758 1 89.44 259 LEU B N 1
ATOM 4208 C CA . LEU B 1 259 ? -0.27 -26.922 14.352 1 89.44 259 LEU B CA 1
ATOM 4209 C C . LEU B 1 259 ? -0.018 -25.906 15.461 1 89.44 259 LEU B C 1
ATOM 4211 O O . LEU B 1 259 ? 0.963 -25.172 15.422 1 89.44 259 LEU B O 1
ATOM 4215 N N . GLY B 1 260 ? -0.825 -25.922 16.5 1 85.06 260 GLY B N 1
ATOM 4216 C CA . GLY B 1 260 ? -0.721 -24.891 17.516 1 85.06 260 GLY B CA 1
ATOM 4217 C C . GLY B 1 260 ? -1.295 -23.547 17.078 1 85.06 260 GLY B C 1
ATOM 4218 O O . GLY B 1 260 ? -1.873 -23.453 15.984 1 85.06 260 GLY B O 1
ATOM 4219 N N . PRO B 1 261 ? -1.097 -22.609 18 1 84.44 261 PRO B N 1
ATOM 4220 C CA . PRO B 1 261 ? -1.648 -21.281 17.672 1 84.44 261 PRO B CA 1
ATOM 4221 C C . PRO B 1 261 ? -0.904 -20.594 16.531 1 84.44 261 PRO B C 1
ATOM 4223 O O . PRO B 1 261 ? 0.318 -20.438 16.609 1 84.44 261 PRO B O 1
ATOM 4226 N N . ALA B 1 262 ? -1.571 -20.422 15.477 1 91.56 262 ALA B N 1
ATOM 4227 C CA . ALA B 1 262 ? -1.057 -19.641 14.352 1 91.56 262 ALA B CA 1
ATOM 4228 C C . ALA B 1 262 ? -1.753 -18.281 14.258 1 91.56 262 ALA B C 1
ATOM 4230 O O . ALA B 1 262 ? -2.83 -18.172 13.664 1 91.56 262 ALA B O 1
ATOM 4231 N N . VAL B 1 263 ? -1.133 -17.312 14.93 1 93.94 263 VAL B N 1
ATOM 4232 C CA . VAL B 1 263 ? -1.759 -16 14.977 1 93.94 263 VAL B CA 1
ATOM 4233 C C . VAL B 1 263 ? -0.753 -14.93 14.555 1 93.94 263 VAL B C 1
ATOM 4235 O O . VAL B 1 263 ? 0.454 -15.094 14.75 1 93.94 263 VAL B O 1
ATOM 4238 N N . ARG B 1 264 ? -1.268 -13.969 13.883 1 94.12 264 ARG B N 1
ATOM 4239 C CA . ARG B 1 264 ? -0.464 -12.773 13.664 1 94.12 264 ARG B CA 1
ATOM 4240 C C . ARG B 1 264 ? -0.787 -11.695 14.688 1 94.12 264 ARG B C 1
ATOM 4242 O O . ARG B 1 264 ? -1.957 -11.414 14.953 1 94.12 264 ARG B O 1
ATOM 4249 N N . ALA B 1 265 ? 0.197 -11.125 15.289 1 94.81 265 ALA B N 1
ATOM 4250 C CA . ALA B 1 265 ? 0.026 -10.109 16.328 1 94.81 265 ALA B CA 1
ATOM 4251 C C . ALA B 1 265 ? 0.118 -8.703 15.742 1 94.81 265 ALA B C 1
ATOM 4253 O O . ALA B 1 265 ? 1.069 -8.383 15.031 1 94.81 265 ALA B O 1
ATOM 4254 N N . ILE B 1 266 ? -0.886 -7.914 16.078 1 96.75 266 ILE B N 1
ATOM 4255 C CA . ILE B 1 266 ? -0.919 -6.516 15.656 1 96.75 266 ILE B CA 1
ATOM 4256 C C . ILE B 1 266 ? -0.695 -5.609 16.859 1 96.75 266 ILE B C 1
ATOM 4258 O O . ILE B 1 266 ? -1.242 -5.852 17.938 1 96.75 266 ILE B O 1
ATOM 4262 N N . GLY B 1 267 ? 0.115 -4.613 16.609 1 96.62 267 GLY B N 1
ATOM 4263 C CA . GLY B 1 267 ? 0.368 -3.633 17.656 1 96.62 267 GLY B CA 1
ATOM 4264 C C . GLY B 1 267 ? 0.878 -2.307 17.125 1 96.62 267 GLY B C 1
ATOM 4265 O O . GLY B 1 267 ? 0.905 -2.092 15.906 1 96.62 267 GLY B O 1
ATOM 4266 N N . MET B 1 268 ? 1.144 -1.436 18.047 1 96.75 268 MET B N 1
ATOM 4267 C CA . MET B 1 268 ? 1.689 -0.13 17.672 1 96.75 268 MET B CA 1
ATOM 4268 C C . MET B 1 268 ? 3.17 -0.042 18.031 1 96.75 268 MET B C 1
ATOM 4270 O O . MET B 1 268 ? 3.578 -0.474 19.125 1 96.75 268 MET B O 1
ATOM 4274 N N . ILE B 1 269 ? 3.967 0.398 17.109 1 95.62 269 ILE B N 1
ATOM 4275 C CA . ILE B 1 269 ? 5.367 0.718 17.344 1 95.62 269 ILE B CA 1
ATOM 4276 C C . ILE B 1 269 ? 5.551 2.234 17.391 1 95.62 269 ILE B C 1
ATOM 4278 O O . ILE B 1 269 ? 4.941 2.961 16.609 1 95.62 269 ILE B O 1
ATOM 4282 N N . GLU B 1 270 ? 6.199 2.709 18.297 1 93 270 GLU B N 1
ATOM 4283 C CA . GLU B 1 270 ? 6.508 4.133 18.406 1 93 270 GLU B CA 1
ATOM 4284 C C . GLU B 1 270 ? 7.914 4.355 18.953 1 93 270 GLU B C 1
ATOM 4286 O O . GLU B 1 270 ? 8.484 3.465 19.578 1 93 270 GLU B O 1
ATOM 4291 N N . ARG B 1 271 ? 8.391 5.469 18.625 1 83.62 271 ARG B N 1
ATOM 4292 C CA . ARG B 1 271 ? 9.695 5.793 19.188 1 83.62 271 ARG B CA 1
ATOM 4293 C C . ARG B 1 271 ? 9.602 6.059 20.688 1 83.62 271 ARG B C 1
ATOM 4295 O O . ARG B 1 271 ? 8.617 6.637 21.156 1 83.62 271 ARG B O 1
ATOM 4302 N N . ARG B 1 272 ? 10.508 5.707 21.531 1 77 272 ARG B N 1
ATOM 4303 C CA . ARG B 1 272 ? 10.469 5.848 22.984 1 77 272 ARG B CA 1
ATOM 4304 C C . ARG B 1 272 ? 10.508 7.316 23.406 1 77 272 ARG B C 1
ATOM 4306 O O . ARG B 1 272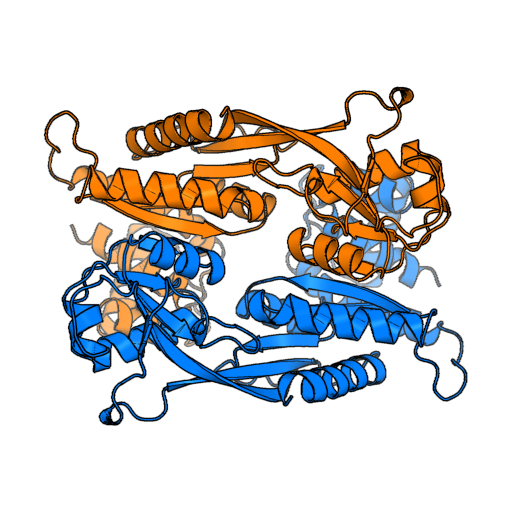 ? 9.812 7.723 24.328 1 77 272 ARG B O 1
ATOM 4313 N N . ASP B 1 273 ? 11.297 8.164 22.75 1 68.62 273 ASP B N 1
ATOM 4314 C CA . ASP B 1 273 ? 11.43 9.555 23.156 1 68.62 273 ASP B CA 1
ATOM 4315 C C . ASP B 1 273 ? 11.078 10.5 22 1 68.62 273 ASP B C 1
ATOM 4317 O O . ASP B 1 273 ? 11.922 10.797 21.156 1 68.62 273 ASP B O 1
ATOM 4321 N N . HIS B 1 274 ? 9.672 10.594 22.031 1 70.19 274 HIS B N 1
ATOM 4322 C CA . HIS B 1 274 ? 9.312 11.547 20.984 1 70.19 274 HIS B CA 1
ATOM 4323 C C . HIS B 1 274 ? 8.297 12.562 21.5 1 70.19 274 HIS B C 1
ATOM 4325 O O . HIS B 1 274 ? 7.598 12.312 22.484 1 70.19 274 HIS B O 1
ATOM 4331 N N . ALA B 1 275 ? 8.273 13.68 20.875 1 67.12 275 ALA B N 1
ATOM 4332 C CA . ALA B 1 275 ? 7.559 14.867 21.328 1 67.12 275 ALA B CA 1
ATOM 4333 C C . ALA B 1 275 ? 6.051 14.672 21.234 1 67.12 275 ALA B C 1
ATOM 4335 O O . ALA B 1 275 ? 5.277 15.391 21.859 1 67.12 275 ALA B O 1
ATOM 4336 N N . ARG B 1 276 ? 5.672 13.625 20.578 1 81 276 ARG B N 1
ATOM 4337 C CA . ARG B 1 276 ? 4.242 13.469 20.328 1 81 276 ARG B CA 1
ATOM 4338 C C . ARG B 1 276 ? 3.678 12.273 21.078 1 81 276 ARG B C 1
ATOM 4340 O O . ARG B 1 276 ? 2.658 11.703 20.688 1 81 276 ARG B O 1
ATOM 4347 N N . LEU B 1 277 ? 4.227 11.969 22.172 1 81.56 277 LEU B N 1
ATOM 4348 C CA . LEU B 1 277 ? 3.877 10.773 22.938 1 81.56 277 LEU B CA 1
ATOM 4349 C C . LEU B 1 277 ? 2.436 10.844 23.422 1 81.56 277 LEU B C 1
ATOM 4351 O O . LEU B 1 277 ? 1.727 9.836 23.438 1 81.56 277 LEU B O 1
ATOM 4355 N N . ALA B 1 278 ? 2.01 12.008 23.766 1 83.31 278 ALA B N 1
ATOM 4356 C CA . ALA B 1 278 ? 0.645 12.148 24.266 1 83.31 278 ALA B CA 1
ATOM 4357 C C . ALA B 1 278 ? -0.376 11.844 23.188 1 83.31 278 ALA B C 1
ATOM 4359 O O . ALA B 1 278 ? -1.375 11.164 23.422 1 83.31 278 ALA B O 1
ATOM 4360 N N . VAL B 1 279 ? -0.126 12.312 22.016 1 89.19 279 VAL B N 1
ATOM 4361 C CA . VAL B 1 279 ? -1.041 12.117 20.906 1 89.19 279 VAL B CA 1
ATOM 4362 C C . VAL B 1 279 ? -1.028 10.648 20.484 1 89.19 279 VAL B C 1
ATOM 4364 O O . VAL B 1 279 ? -2.086 10.039 20.297 1 89.19 279 VAL B O 1
ATOM 4367 N N . THR B 1 280 ? 0.179 10.047 20.375 1 92.75 280 THR B N 1
ATOM 4368 C CA . THR B 1 280 ? 0.277 8.664 19.938 1 92.75 280 THR B CA 1
ATOM 4369 C C . THR B 1 280 ? -0.302 7.719 21 1 92.75 280 THR B C 1
ATOM 4371 O O . THR B 1 280 ? -0.881 6.684 20.656 1 92.75 280 THR B O 1
ATOM 4374 N N . ALA B 1 281 ? -0.183 8.109 22.25 1 90.75 281 ALA B N 1
ATOM 4375 C CA . ALA B 1 281 ? -0.781 7.312 23.312 1 90.75 281 ALA B CA 1
ATOM 4376 C C . ALA B 1 281 ? -2.303 7.32 23.219 1 90.75 281 ALA B C 1
ATOM 4378 O O . ALA B 1 281 ? -2.949 6.289 23.422 1 90.75 281 ALA B O 1
ATOM 4379 N N . GLU B 1 282 ? -2.797 8.484 22.938 1 91.38 282 GLU B N 1
ATOM 4380 C CA . GLU B 1 282 ? -4.242 8.594 22.766 1 91.38 282 GLU B CA 1
ATOM 4381 C C . GLU B 1 282 ? -4.723 7.785 21.562 1 91.38 282 GLU B C 1
ATOM 4383 O O . GLU B 1 282 ? -5.742 7.098 21.641 1 91.38 282 GLU B O 1
ATOM 4388 N N . ILE B 1 283 ? -4.02 7.824 20.516 1 93.88 283 ILE B N 1
ATOM 4389 C CA . ILE B 1 283 ? -4.348 7.055 19.328 1 93.88 283 ILE B CA 1
ATOM 4390 C C . ILE B 1 283 ? -4.312 5.562 19.656 1 93.88 283 ILE B C 1
ATOM 4392 O O . ILE B 1 283 ? -5.227 4.82 19.281 1 93.88 283 ILE B O 1
ATOM 4396 N N . CYS B 1 284 ? -3.275 5.203 20.328 1 94.81 284 CYS B N 1
ATOM 4397 C CA . CYS B 1 284 ? -3.119 3.803 20.703 1 94.81 284 CYS B CA 1
ATOM 4398 C C . CYS B 1 284 ? -4.293 3.33 21.547 1 94.81 284 CYS B C 1
ATOM 4400 O O . CYS B 1 284 ? -4.859 2.268 21.297 1 94.81 284 CYS B O 1
ATOM 4402 N N . ALA B 1 285 ? -4.672 4.09 22.5 1 93.56 285 ALA B N 1
ATOM 4403 C CA . ALA B 1 285 ? -5.754 3.736 23.422 1 93.56 285 ALA B CA 1
ATOM 4404 C C . ALA B 1 285 ? -7.082 3.613 22.672 1 93.56 285 ALA B C 1
ATOM 4406 O O . ALA B 1 285 ? -7.824 2.65 22.875 1 93.56 285 ALA B O 1
ATOM 4407 N N . GLN B 1 286 ? -7.367 4.512 21.828 1 94.06 286 GLN B N 1
ATOM 4408 C CA . GLN B 1 286 ? -8.625 4.5 21.094 1 94.06 286 GLN B CA 1
ATOM 4409 C C . GLN B 1 286 ? -8.664 3.352 20.094 1 94.06 286 GLN B C 1
ATOM 4411 O O . GLN B 1 286 ? -9.703 2.711 19.906 1 94.06 286 GLN B O 1
ATOM 4416 N N . CYS B 1 287 ? -7.582 3.145 19.422 1 94.44 287 CYS B N 1
ATOM 4417 C CA . CYS B 1 287 ? -7.523 1.999 18.516 1 94.44 287 CYS B CA 1
ATOM 4418 C C . CYS B 1 287 ? -7.754 0.696 19.266 1 94.44 287 CYS B C 1
ATOM 4420 O O . CYS B 1 287 ? -8.5 -0.171 18.812 1 94.44 287 CYS B O 1
ATOM 4422 N N . GLY B 1 288 ? -7.047 0.594 20.406 1 93.25 288 GLY B N 1
ATOM 4423 C CA . GLY B 1 288 ? -7.234 -0.588 21.234 1 93.25 288 GLY B CA 1
ATOM 4424 C C . GLY B 1 288 ? -8.68 -0.833 21.609 1 93.25 288 GLY B C 1
ATOM 4425 O O . GLY B 1 288 ? -9.156 -1.971 21.578 1 93.25 288 GLY B O 1
ATOM 4426 N N . ALA B 1 289 ? -9.383 0.176 21.875 1 90.38 289 ALA B N 1
ATOM 4427 C CA . ALA B 1 289 ? -10.789 0.082 22.266 1 90.38 289 ALA B CA 1
ATOM 4428 C C . ALA B 1 289 ? -11.648 -0.385 21.094 1 90.38 289 ALA B C 1
ATOM 4430 O O . ALA B 1 289 ? -12.609 -1.134 21.281 1 90.38 289 ALA B O 1
ATOM 4431 N N . LEU B 1 290 ? -11.328 -0 19.938 1 88.19 290 LEU B N 1
ATOM 4432 C CA . LEU B 1 290 ? -12.125 -0.343 18.766 1 88.19 290 LEU B CA 1
ATOM 4433 C C . LEU B 1 290 ? -11.805 -1.754 18.281 1 88.19 290 LEU B C 1
ATOM 4435 O O . LEU B 1 290 ? -12.688 -2.453 17.766 1 88.19 290 LEU B O 1
ATOM 4439 N N . PHE B 1 291 ? -10.547 -2.092 18.391 1 87.25 291 PHE B N 1
ATOM 4440 C CA . PHE B 1 291 ? -10.172 -3.428 17.953 1 87.25 291 PHE B CA 1
ATOM 4441 C C . PHE B 1 291 ? -10.734 -4.488 18.891 1 87.25 291 PHE B C 1
ATOM 4443 O O . PHE B 1 291 ? -10.945 -5.637 18.484 1 87.25 291 PHE B O 1
ATOM 4450 N N . GLY B 1 292 ? -10.797 -4.246 20.188 1 74.88 292 GLY B N 1
ATOM 4451 C CA . GLY B 1 292 ? -11.32 -5.172 21.188 1 74.88 292 GLY B CA 1
ATOM 4452 C C . GLY B 1 292 ? -12.828 -5.324 21.109 1 74.88 292 GLY B C 1
ATOM 4453 O O . GLY B 1 292 ? -13.406 -6.184 21.781 1 74.88 292 GLY B O 1
ATOM 4454 N N . ARG B 1 293 ? -13.523 -4.531 20.344 1 64.31 293 ARG B N 1
ATOM 4455 C CA . ARG B 1 293 ? -14.969 -4.633 20.219 1 64.31 293 ARG B CA 1
ATOM 4456 C C . ARG B 1 293 ? -15.344 -5.594 19.094 1 64.31 293 ARG B C 1
ATOM 4458 O O . ARG B 1 293 ? -14.594 -5.758 18.125 1 64.31 293 ARG B O 1
#

Secondary structure (DSSP, 8-state):
-HHHHHHHHHHHHHHHSSHHHHHHHTT--HHHHHHHHHHHHHHHTS--B-TTSSS--B-HHHHHHHHHHHHHHHHHHHHHS----TT---EEEEEEE-GGGHHHHHHHHHHHHHH-TTEEEEEEE--HHHHHHHHHTTS-SEEEEEPPSS--TTEEEEEEEEEEEEEEE-TTSS-SSHHHHHHHSEEEEEPTTSHHHHHHHHHHHHTT---EEEEEES-HHHHHHHHHTTS-EEEEE--TT--GGG-TT-EEEEPPGGG---EEEEEEEEESS-TTHHHHHHHHHHHHHHHT-/-HHHHHHHHHHHHHHHSSHHHHHHHTT--HHHHHHHHHHHHHHHTS--B-TTSSS--B-HHHHHHHHHHHHHHHHHHHHHS----TT---EEEEEEE-GGGHHHHHHHHHHHHHH-TTEEEEEEE--HHHHHHHHHHTS-SEEEEEPPSS--TTEEEEEEEEEEEEEEE-TTSS-SSHHHHHHHSEEEEEPTTSHHHHHHHHHHHHTT---EEEEEES-HHHHHHHHHTTS-EEEEE--TT--GGG-TT-EEEEPPGGG---EEEEEEEEESS-TTHHHHHHHHHHHHHHHT-

Nearest PDB structures (foldseek):
  6g1d-assembly1_C  TM=5.885E-01  e=4.611E-22  Corynebacterium glutamicum
  8sbf-assembly1_D  TM=5.851E-01  e=1.033E-18  Acinetobacter baylyi ADP1
  7d98-assembly1_Q  TM=5.498E-01  e=1.755E-17  Cupriavidus necator
  5tpi-assembly1_A-2  TM=8.222E-01  e=1.095E-13  Klebsiella pneumoniae subsp. pneumoniae MGH 78578
  5yer-assembly1_A  TM=7.663E-01  e=1.296E-12  Salmonella enterica subsp. enterica serovar Typhimurium

Solvent-accessible surface area (backbone atoms only — not comparable to full-atom values): 31502 Å² total; per-residue (Å²): 123,68,60,59,56,34,49,51,51,48,51,39,23,68,71,56,42,26,47,59,56,19,9,64,73,68,74,43,50,46,68,53,44,52,48,38,52,52,50,47,24,61,73,68,71,45,73,36,52,48,80,88,58,93,50,43,40,65,29,74,58,28,59,63,40,48,40,51,49,52,48,50,49,49,48,49,51,52,69,62,43,70,83,56,60,92,87,54,55,64,51,78,47,36,38,31,22,23,69,88,44,39,64,60,50,51,52,48,50,51,51,48,34,71,76,21,71,59,34,39,48,35,41,40,65,44,53,45,68,59,42,52,49,32,23,75,44,57,73,20,56,27,26,40,28,61,67,64,94,69,84,53,90,67,43,40,78,44,84,62,52,73,22,49,45,28,30,40,29,22,71,82,50,62,56,90,47,40,69,44,28,47,60,69,32,42,25,42,38,53,34,60,88,38,71,68,17,42,53,46,51,53,50,43,50,72,71,68,50,82,59,42,76,54,39,35,31,68,46,70,70,56,52,52,51,38,15,55,68,63,68,27,26,36,68,42,61,52,54,85,87,60,63,56,79,74,34,87,46,38,35,77,30,62,60,63,74,89,74,51,92,53,61,48,46,34,23,38,39,26,43,70,84,51,94,53,50,69,60,53,48,51,50,49,52,52,46,40,56,58,68,75,100,121,66,58,59,56,35,51,52,50,48,51,38,23,67,71,56,44,26,45,61,57,19,9,63,71,69,75,41,50,45,68,53,44,53,47,38,51,52,49,46,23,59,74,70,71,44,73,36,53,50,81,86,60,93,48,43,40,64,29,75,58,27,60,62,39,49,38,54,48,52,47,50,49,50,49,48,52,54,68,62,45,69,84,55,60,91,88,52,56,64,48,76,47,35,37,32,21,23,69,89,44,42,66,59,51,52,53,50,50,53,51,50,34,70,76,21,71,59,36,41,48,37,42,41,67,44,52,46,69,58,41,51,50,32,22,73,45,56,74,22,55,27,27,40,28,61,67,64,93,68,85,51,90,68,42,41,78,44,83,61,51,73,21,49,45,28,29,40,28,23,72,81,48,61,56,91,46,40,69,45,29,47,61,70,33,41,25,42,39,52,33,59,88,38,72,68,17,41,53,47,51,53,50,45,52,72,71,68,49,83,58,43,76,53,40,34,31,68,45,70,70,55,53,52,50,39,15,55,68,63,67,28,27,36,67,44,61,50,55,85,87,59,61,56,80,76,34,86,46,39,35,77,30,63,60,63,74,86,75,52,91,53,62,50,46,33,22,38,40,26,44,69,87,51,93,53,50,69,60,53,50,51,50,50,52,54,46,40,57,58,67,75,100

Organism: Bordetella pertussis (strain Tohama I / ATCC BAA-589 / NCTC 13251) (NCBI:txid257313)

InterPro domains:
  IPR000847 LysR, HTH, N-terminal domain [PF00126] (5-63)
  IPR000847 LysR, HTH, N-terminal domain [PR00039] (19-30)
  IPR000847 LysR, HTH, N-terminal domain [PR00039] (30-40)
  IPR000847 LysR, HTH, N-terminal domain [PR00039] (40-51)
  IPR000847 LysR, HTH, N-terminal domain [PS50931] (1-59)
  IPR005119 LysR, substrate-binding [PF03466] (87-281)
  IPR036388 Winged helix-like DNA-binding domain superfamily [G3DSA:1.10.10.10] (3-84)
  IPR036390 Winged helix DNA-binding domain superfamily [SSF46785] (3-80)
  IPR050950 HTH-type LysR transcriptional regulators [PTHR30419] (3-276)

Foldseek 3Di:
DLQLLLLVLLLLLAVVFALCRSCVVSVHHSVVSVVSQVVNCVVVVHHQADPPDRTRHGDPNNVLCNLVSVQVSQVVVLVVPPPPDPPADADEAEEEEEPLCQVLLVVLVVVSCVVHVRYHYHYYYDAQVVRLVCQVSNVHQKYKYWDDPDDDPQKDWDFQDKFFKWKKAFPPQDDDADLRSQARKAEEAEDCVGPQRVLVVVLCVVSVHDGNHDYYDNDPVVQNVCRLVRVTMYIGTPRQPDPQVVDNGMDIHHDDPVSPTRIIIIIMMGGPDHSNCVVVVSSRVSSSVVSVD/DLQLLLLVLLLLLAVVFALCRSCVVSVHHSVVSVVSQVVNCVVVVHHQADPPDNTRHGDPNNVLCNLVSVQVSQVVVLVVPPPPDVPADADEAEEEEEPLCQVLLVVLVVVSCVVHVRYHYHYYYDAQVVRLVCQVSNVHQKYKYWDDPDDDPQKDWDFQDKFFKWKKAFPPQDDDARLRSQARKAEEAEDCVGPQRVLVVVLCVVSVHDGRHDYYDNDPVVQNVCRLVRVTMYIGTPRQPDPQVVDNGMDIHHDDPVSPTRIIIIIMMGGPDHSNCVVVVSSRVSSSVVSVD

Sequence (586 aa):
MSSIRFLRTFLAVAQHGTFSEAAEQVALTQAAVSFQMRALEAELGRELFDRGGRLAILNAAGRELVPEIKRLLDLYDHLKAPRNVPGELAGSVSVGAIVSCMGTLSKVVSQLKRDHPALDVRVFSGKASELAGKVEAGELDAALVVEAGRKMASTRWTPLYEEPLVVLAHPHAPGADAREVLAANPFLRFDRTQRTGRQIDRIVRRLGGGLNEFLELNAIETLVELVRQEVGVTLLPLLNGANWQASPQLRVLPLPAELGPAVRAIGMIERRDHARLAVTAEICAQCGALFGRMSSIRFLRTFLAVAQHGTFSEAAEQVALTQAAVSFQMRALEAELGRELFDRGGRLAILNAAGRELVPEIKRLLDLYDHLKAPRNVPGELAGSVSVGAIVSCMGTLSKVVSQLKRDHPALDVRVFSGKASELAGKVEAGELDAALVVEAGRKMASTRWTPLYEEPLVVLAHPHAPGADAREVLAANPFLRFDRTQRTGRQIDRIVRRLGGGLNEFLELNAIETLVELVRQEVGVTLLPLLNGANWQASPQLRVLPLPAELGPAVRAIGMIERRDHARLAVTAEICAQCGALFGR

Radius of gyration: 25.06 Å; Cα contacts (8 Å, |Δi|>4): 1038; chains: 2; bounding box: 64×63×60 Å